Protein AF-A0A388KCJ0-F1 (afdb_monomer_lite)

Structure (mmCIF, N/CA/C/O backbone):
data_AF-A0A388KCJ0-F1
#
_entry.id   AF-A0A388KCJ0-F1
#
loop_
_atom_site.group_PDB
_atom_site.id
_atom_site.type_symbol
_atom_site.label_atom_id
_atom_site.label_alt_id
_atom_site.label_comp_id
_atom_site.label_asym_id
_atom_site.label_entity_id
_atom_site.label_seq_id
_atom_site.pdbx_PDB_ins_code
_atom_site.Cartn_x
_atom_site.Cartn_y
_atom_site.Cartn_z
_atom_site.occupancy
_atom_site.B_iso_or_equiv
_atom_site.auth_seq_id
_atom_site.auth_comp_id
_atom_site.auth_asym_id
_atom_site.auth_atom_id
_atom_site.pdbx_PDB_model_num
ATOM 1 N N . MET A 1 1 ? 47.972 2.131 9.096 1.00 49.03 1 MET A N 1
ATOM 2 C CA . MET A 1 1 ? 49.210 1.651 8.448 1.00 49.03 1 MET A CA 1
ATOM 3 C C . MET A 1 1 ? 48.853 1.040 7.094 1.00 49.03 1 MET A C 1
ATOM 5 O O . MET A 1 1 ? 48.479 -0.125 7.077 1.00 49.03 1 MET A O 1
ATOM 9 N N . PRO A 1 2 ? 48.865 1.792 5.977 1.00 48.00 2 PRO A N 1
ATOM 10 C CA . PRO A 1 2 ? 48.685 1.208 4.652 1.00 48.00 2 PRO A CA 1
ATOM 11 C C . PRO A 1 2 ? 50.048 0.913 4.007 1.00 48.00 2 PRO A C 1
ATOM 13 O O . PRO A 1 2 ? 50.903 1.791 3.904 1.00 48.00 2 PRO A O 1
ATOM 16 N N . ALA A 1 3 ? 50.239 -0.346 3.616 1.00 50.75 3 ALA A N 1
ATOM 17 C CA . ALA A 1 3 ? 51.433 -0.860 2.957 1.00 50.75 3 ALA A CA 1
ATOM 18 C C . ALA A 1 3 ? 51.508 -0.398 1.489 1.00 50.75 3 ALA A C 1
ATOM 20 O O . ALA A 1 3 ? 50.531 -0.491 0.746 1.00 50.75 3 ALA A O 1
ATOM 21 N N . LEU A 1 4 ? 52.683 0.088 1.085 1.00 53.84 4 LEU A N 1
ATOM 22 C CA . LEU A 1 4 ? 53.033 0.433 -0.295 1.00 53.84 4 LEU A CA 1
ATOM 23 C C . LEU A 1 4 ? 53.464 -0.829 -1.068 1.00 53.84 4 LEU A C 1
ATOM 25 O O . LEU A 1 4 ? 54.196 -1.641 -0.499 1.00 53.84 4 LEU A O 1
ATOM 29 N N . PRO A 1 5 ? 53.095 -0.996 -2.353 1.00 64.62 5 PRO A N 1
ATOM 30 C CA . PRO A 1 5 ? 53.652 -2.053 -3.187 1.00 64.62 5 PRO A CA 1
ATOM 31 C C . PRO A 1 5 ? 54.977 -1.629 -3.846 1.00 64.62 5 PRO A C 1
ATOM 33 O O . PRO A 1 5 ? 55.171 -0.477 -4.236 1.00 64.62 5 PRO A O 1
ATOM 36 N N . ALA A 1 6 ? 55.882 -2.603 -3.942 1.00 54.25 6 ALA A N 1
ATOM 37 C CA . ALA A 1 6 ? 57.256 -2.494 -4.423 1.00 54.25 6 ALA A CA 1
ATOM 38 C C . ALA A 1 6 ? 57.371 -2.250 -5.946 1.00 54.25 6 ALA A C 1
ATOM 40 O O . ALA A 1 6 ? 56.515 -2.710 -6.706 1.00 54.25 6 ALA A O 1
ATOM 41 N N . PRO A 1 7 ? 58.449 -1.593 -6.421 1.00 58.81 7 PRO A N 1
ATOM 42 C CA . PRO A 1 7 ? 58.735 -1.464 -7.844 1.00 58.81 7 PRO A CA 1
ATOM 43 C C . PRO A 1 7 ? 59.388 -2.739 -8.397 1.00 58.81 7 PRO A C 1
ATOM 45 O O . PRO A 1 7 ? 60.490 -3.122 -8.003 1.00 58.81 7 PRO A O 1
ATOM 48 N N . SER A 1 8 ? 58.719 -3.378 -9.355 1.00 56.34 8 SER A N 1
ATOM 49 C CA . SER A 1 8 ? 59.278 -4.487 -10.128 1.00 56.34 8 SER A CA 1
ATOM 50 C C . SER A 1 8 ? 60.184 -3.954 -11.235 1.00 56.34 8 SER A C 1
ATOM 52 O O . SER A 1 8 ? 59.721 -3.517 -12.289 1.00 56.34 8 SER A O 1
ATOM 54 N N . SER A 1 9 ? 61.489 -4.026 -10.993 1.00 58.00 9 SER A N 1
ATOM 55 C CA . SER A 1 9 ? 62.528 -3.959 -12.016 1.00 58.00 9 SER A CA 1
ATOM 56 C C . SER A 1 9 ? 62.361 -5.090 -13.029 1.00 58.00 9 SER A C 1
ATOM 58 O O . SER A 1 9 ? 62.358 -6.258 -12.656 1.00 58.00 9 SER A O 1
ATOM 60 N N . THR A 1 10 ? 62.321 -4.764 -14.319 1.00 52.38 10 THR A N 1
ATOM 61 C CA . THR A 1 10 ? 62.810 -5.670 -15.369 1.00 52.38 10 THR A CA 1
ATOM 62 C C . THR A 1 10 ? 63.597 -4.867 -16.395 1.00 52.38 10 THR A C 1
ATOM 64 O O . THR A 1 10 ? 63.077 -4.262 -17.326 1.00 52.38 10 THR A O 1
ATOM 67 N N . SER A 1 11 ? 64.903 -4.857 -16.161 1.00 56.81 11 SER A N 1
ATOM 68 C CA . SER A 1 11 ? 65.947 -4.661 -17.153 1.00 56.81 11 SER A CA 1
ATOM 69 C C . SER A 1 11 ? 65.840 -5.736 -18.231 1.00 56.81 11 SER A C 1
ATOM 71 O O . SER A 1 11 ? 65.889 -6.921 -17.903 1.00 56.81 11 SER A O 1
ATOM 73 N N . ASN A 1 12 ? 65.772 -5.343 -19.502 1.00 46.09 12 ASN A N 1
ATOM 74 C CA . ASN A 1 12 ? 66.174 -6.234 -20.582 1.00 46.09 12 ASN A CA 1
ATOM 75 C C . ASN A 1 12 ? 66.992 -5.459 -21.617 1.00 46.09 12 ASN A C 1
ATOM 77 O O . ASN A 1 12 ? 66.472 -4.800 -22.515 1.00 46.09 12 ASN A O 1
ATOM 81 N N . THR A 1 13 ? 68.304 -5.519 -21.410 1.00 54.28 13 THR A N 1
ATOM 82 C CA . THR A 1 13 ? 69.349 -4.998 -22.284 1.00 54.28 13 THR A CA 1
ATOM 83 C C . THR A 1 13 ? 69.732 -6.119 -23.246 1.00 54.28 13 THR A C 1
ATOM 85 O O . THR A 1 13 ? 70.474 -7.026 -22.879 1.00 54.28 13 THR A O 1
ATOM 88 N N . GLY A 1 14 ? 69.196 -6.086 -24.464 1.0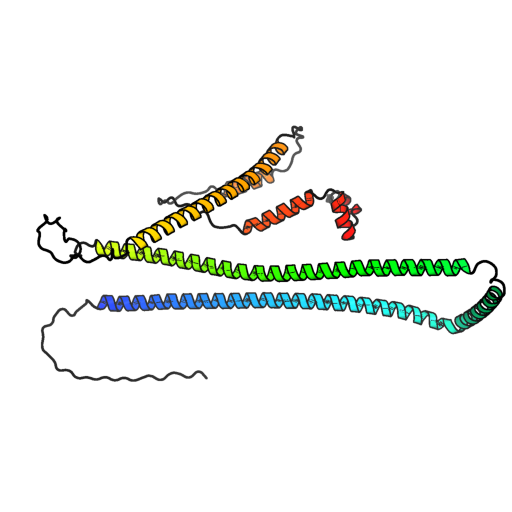0 50.38 14 GLY A N 1
ATOM 89 C CA . GLY A 1 14 ? 69.572 -6.989 -25.551 1.00 50.38 14 GLY A CA 1
ATOM 90 C C . GLY A 1 14 ? 70.229 -6.200 -26.676 1.00 50.38 14 GLY A C 1
ATOM 91 O O . GLY A 1 14 ? 69.551 -5.481 -27.404 1.00 50.38 14 GLY A O 1
ATOM 92 N N . TYR A 1 15 ? 71.550 -6.318 -26.790 1.00 51.31 15 TYR A N 1
ATOM 93 C CA . TYR A 1 15 ? 72.351 -5.765 -27.878 1.00 51.31 15 TYR A CA 1
ATOM 94 C C . TYR A 1 15 ? 72.024 -6.486 -29.195 1.00 51.31 15 TYR A C 1
ATOM 96 O O . TYR A 1 15 ? 72.127 -7.709 -29.267 1.00 51.31 15 TYR A O 1
ATOM 104 N N . ALA A 1 16 ? 71.681 -5.736 -30.246 1.00 45.25 16 ALA A N 1
ATOM 105 C CA . ALA A 1 16 ? 71.623 -6.240 -31.615 1.00 45.25 16 ALA A CA 1
ATOM 106 C C . ALA A 1 16 ? 72.267 -5.242 -32.592 1.00 45.25 16 ALA A C 1
ATOM 108 O O . ALA A 1 16 ? 72.139 -4.026 -32.467 1.00 45.25 16 ALA A O 1
ATOM 109 N N . VAL A 1 17 ? 73.005 -5.830 -33.526 1.00 46.78 17 VAL A N 1
ATOM 110 C CA . VAL A 1 17 ? 74.013 -5.299 -34.451 1.00 46.78 17 VAL A CA 1
ATOM 111 C C . VAL A 1 17 ? 73.448 -4.274 -35.457 1.00 46.78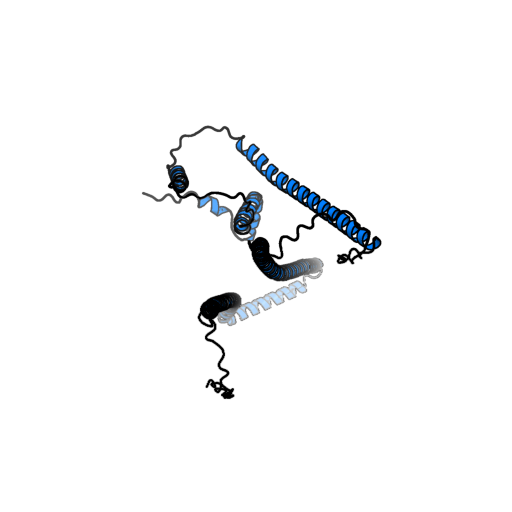 17 VAL A C 1
ATOM 113 O O . VAL A 1 17 ? 72.327 -4.449 -35.938 1.00 46.78 17 VAL A O 1
ATOM 116 N N . PRO A 1 18 ? 74.217 -3.232 -35.841 1.00 50.41 18 PRO A N 1
ATOM 117 C CA . PRO A 1 18 ? 73.775 -2.226 -36.803 1.00 50.41 18 PRO A CA 1
ATOM 118 C C . PRO A 1 18 ? 73.780 -2.790 -38.231 1.00 50.41 18 PRO A C 1
ATOM 120 O O . PRO A 1 18 ? 74.829 -2.971 -38.845 1.00 50.41 18 PRO A O 1
ATOM 123 N N . THR A 1 19 ? 72.591 -3.043 -38.778 1.00 48.41 19 THR A N 1
ATOM 124 C CA . THR A 1 19 ? 72.405 -3.277 -40.217 1.00 48.41 19 THR A CA 1
ATOM 125 C C . THR A 1 19 ? 72.111 -1.942 -40.888 1.00 48.41 19 THR A C 1
ATOM 127 O O . THR A 1 19 ? 71.052 -1.348 -40.688 1.00 48.41 19 THR A O 1
ATOM 130 N N . ALA A 1 20 ? 73.071 -1.466 -41.676 1.00 53.03 20 ALA A N 1
ATOM 131 C CA . ALA A 1 20 ? 72.927 -0.308 -42.542 1.00 53.03 20 ALA A CA 1
ATOM 132 C C . ALA A 1 20 ? 71.903 -0.609 -43.649 1.00 53.03 20 ALA A C 1
ATOM 134 O O . ALA A 1 20 ? 72.215 -1.241 -44.654 1.00 53.03 20 ALA A O 1
ATOM 135 N N . MET A 1 21 ? 70.669 -0.157 -43.450 1.00 46.66 21 MET A N 1
ATOM 136 C CA . MET A 1 21 ? 69.617 -0.110 -44.459 1.00 46.66 21 MET A CA 1
ATOM 137 C C . MET A 1 21 ? 69.001 1.284 -44.382 1.00 46.66 21 MET A C 1
ATOM 139 O O . MET A 1 21 ? 68.456 1.650 -43.348 1.00 46.66 21 MET A O 1
ATOM 143 N N . PHE A 1 22 ? 69.197 2.044 -45.461 1.00 44.66 22 PHE A N 1
ATOM 144 C CA . PHE A 1 22 ? 68.447 3.198 -45.969 1.00 44.66 22 PHE A CA 1
ATOM 145 C C . PHE A 1 22 ? 67.525 3.951 -44.984 1.00 44.66 22 PHE A C 1
ATOM 147 O O . PHE A 1 22 ? 66.660 3.321 -44.377 1.00 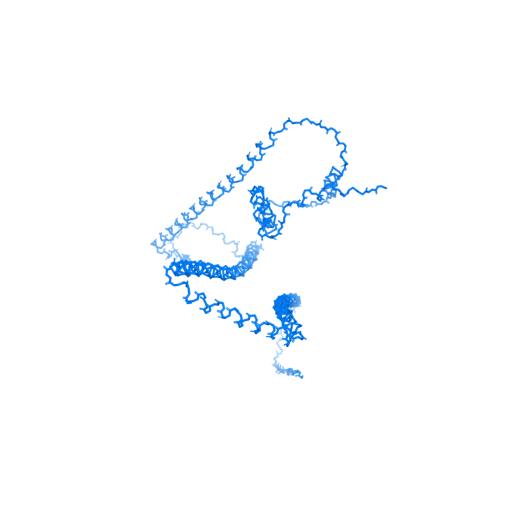44.66 22 PHE A O 1
ATOM 154 N N . PRO A 1 23 ? 67.580 5.301 -44.906 1.00 49.03 23 PRO A N 1
ATOM 155 C CA . PRO A 1 23 ? 66.610 6.112 -44.168 1.00 49.03 23 PRO A CA 1
ATOM 156 C C . PRO A 1 23 ? 65.250 6.067 -44.882 1.00 49.03 23 PRO A C 1
ATOM 158 O O . PRO A 1 23 ? 64.805 7.012 -45.528 1.00 49.03 23 PRO A O 1
ATOM 161 N N . SER A 1 24 ? 64.602 4.909 -44.809 1.00 53.03 24 SER A N 1
ATOM 162 C CA . SER A 1 24 ? 63.211 4.721 -45.151 1.00 53.03 24 SER A CA 1
ATOM 163 C C . SER A 1 24 ? 62.398 5.577 -44.193 1.00 53.03 24 SER A C 1
ATOM 165 O O . SER A 1 24 ? 62.785 5.796 -43.046 1.00 53.03 24 SER A O 1
ATOM 167 N N . SER A 1 25 ? 61.302 6.105 -44.713 1.00 55.88 25 SER A N 1
ATOM 168 C CA . SER A 1 25 ? 60.418 7.131 -44.164 1.00 55.88 25 SER A CA 1
ATOM 169 C C . SER A 1 25 ? 59.722 6.733 -42.841 1.00 55.88 25 SER A C 1
ATOM 171 O O . SER A 1 25 ? 58.500 6.776 -42.705 1.00 55.88 25 SER A O 1
ATOM 173 N N . TYR A 1 26 ? 60.482 6.340 -41.820 1.00 54.97 26 TYR A N 1
ATOM 174 C CA . TYR A 1 26 ? 60.028 6.025 -40.468 1.00 54.97 26 TYR A CA 1
ATOM 175 C C . TYR A 1 26 ? 59.908 7.318 -39.655 1.00 54.97 26 TYR A C 1
ATOM 177 O O . TYR A 1 26 ? 60.653 7.548 -38.711 1.00 54.97 26 TYR A O 1
ATOM 185 N N . GLY A 1 27 ? 59.021 8.225 -40.066 1.00 56.31 27 GLY A N 1
ATOM 186 C CA . GLY A 1 27 ? 58.997 9.570 -39.481 1.00 56.31 27 GLY A CA 1
ATOM 187 C C . GLY A 1 27 ? 57.785 9.910 -38.624 1.00 56.31 27 GLY A C 1
ATOM 188 O O . GLY A 1 27 ? 57.928 10.491 -37.554 1.00 56.31 27 GLY A O 1
ATOM 189 N N . ARG A 1 28 ? 56.564 9.653 -39.110 1.00 55.44 28 ARG A N 1
ATOM 190 C CA . ARG A 1 28 ? 55.370 10.322 -38.543 1.00 55.44 28 ARG A CA 1
ATOM 191 C C . ARG A 1 28 ? 54.091 9.493 -38.487 1.00 55.44 28 ARG A C 1
ATOM 193 O O . ARG A 1 28 ? 53.091 9.981 -37.970 1.00 55.44 28 ARG A O 1
ATOM 200 N N . GLN A 1 29 ? 54.089 8.248 -38.962 1.00 59.69 29 GLN A N 1
ATOM 201 C CA . GLN A 1 29 ? 52.841 7.481 -39.070 1.00 59.69 29 GLN A CA 1
ATOM 202 C C . GLN A 1 29 ? 52.299 6.990 -37.711 1.00 59.69 29 GLN A C 1
ATOM 204 O O . GLN A 1 29 ? 51.099 6.769 -37.574 1.00 59.69 29 GLN A O 1
ATOM 209 N N . ASN A 1 30 ? 53.148 6.932 -36.676 1.00 75.19 30 ASN A N 1
ATOM 210 C CA . ASN A 1 30 ? 52.763 6.497 -35.325 1.00 75.19 30 ASN A CA 1
ATOM 211 C C . ASN A 1 30 ? 52.491 7.647 -34.343 1.00 75.19 30 ASN A C 1
ATOM 213 O O . ASN A 1 30 ? 51.949 7.406 -33.267 1.00 75.19 30 ASN A O 1
ATOM 217 N N . PHE A 1 31 ? 52.820 8.894 -34.703 1.00 83.81 31 PHE A N 1
ATOM 218 C CA . PHE A 1 31 ? 52.604 10.050 -33.824 1.00 83.81 31 PHE A CA 1
ATOM 219 C C . PHE A 1 31 ? 51.115 10.250 -33.517 1.00 83.81 31 PHE A C 1
ATOM 221 O O . PHE A 1 31 ? 50.733 10.406 -32.360 1.00 83.81 31 PHE A O 1
ATOM 228 N N . TRP A 1 32 ? 50.267 10.162 -34.546 1.00 86.88 32 TRP A N 1
ATOM 229 C CA . TRP A 1 32 ? 48.820 10.307 -34.401 1.00 86.88 32 TRP A CA 1
ATOM 230 C C . TRP A 1 32 ? 48.191 9.191 -33.573 1.00 86.88 32 TRP A C 1
ATOM 232 O O . TRP A 1 32 ? 47.387 9.484 -32.697 1.00 86.88 32 TRP A O 1
ATOM 242 N N . ARG A 1 33 ? 48.595 7.928 -33.776 1.00 86.12 33 ARG A N 1
ATOM 243 C CA . ARG A 1 33 ? 48.083 6.811 -32.963 1.00 86.12 33 ARG A CA 1
ATOM 244 C C . ARG A 1 33 ? 48.468 6.947 -31.497 1.00 86.12 33 ARG A C 1
ATOM 246 O O . ARG A 1 33 ? 47.607 6.805 -30.642 1.00 86.12 33 ARG A O 1
ATOM 253 N N . ALA A 1 34 ? 49.729 7.264 -31.208 1.00 87.44 34 ALA A N 1
ATOM 254 C CA . ALA A 1 34 ? 50.188 7.417 -29.831 1.00 87.44 34 ALA A CA 1
ATOM 255 C C . ALA A 1 34 ? 49.497 8.591 -29.115 1.00 87.44 34 ALA A C 1
ATOM 257 O O . ALA A 1 34 ? 49.251 8.522 -27.913 1.00 87.44 34 ALA A O 1
ATOM 258 N N . ASN A 1 35 ? 49.180 9.672 -29.835 1.00 93.12 35 ASN A N 1
ATOM 259 C CA . ASN A 1 35 ? 48.454 10.809 -29.272 1.00 93.12 35 ASN A CA 1
ATOM 260 C C . ASN A 1 35 ? 46.959 10.497 -29.089 1.00 93.12 35 ASN A C 1
ATOM 262 O O . ASN A 1 35 ? 46.400 10.784 -28.035 1.00 93.12 35 ASN A O 1
ATOM 266 N N . GLN A 1 36 ? 46.344 9.805 -30.053 1.00 91.75 36 GLN A N 1
ATOM 267 C CA . GLN A 1 36 ? 44.972 9.312 -29.937 1.00 91.75 36 GLN A CA 1
ATOM 268 C C . GLN A 1 36 ? 44.820 8.370 -28.738 1.00 91.75 36 GLN A C 1
ATOM 270 O O . GLN A 1 36 ? 43.949 8.573 -27.908 1.00 91.75 36 GLN A O 1
ATOM 275 N N . GLU A 1 37 ? 45.737 7.418 -28.560 1.00 93.94 37 GLU A N 1
ATOM 276 C CA . GLU A 1 37 ? 45.720 6.491 -27.423 1.00 93.94 37 GLU A CA 1
ATOM 277 C C . GLU A 1 37 ? 45.908 7.211 -26.074 1.00 93.94 37 GLU A C 1
ATOM 279 O O . GLU A 1 37 ? 45.449 6.743 -25.031 1.00 93.94 37 GLU A O 1
ATOM 284 N N . LYS A 1 38 ? 46.607 8.353 -26.051 1.00 96.06 38 LYS A N 1
ATOM 285 C CA . LYS A 1 38 ? 46.696 9.200 -24.852 1.00 96.06 38 LYS A CA 1
ATOM 286 C C . LYS A 1 38 ? 45.379 9.927 -24.581 1.00 96.06 38 LYS A C 1
ATOM 288 O O . LYS A 1 38 ? 44.955 9.959 -23.429 1.00 96.06 38 LYS A O 1
ATOM 293 N N . LEU A 1 39 ? 44.730 10.467 -25.613 1.00 95.06 39 LEU A N 1
ATOM 294 C CA . LEU A 1 39 ? 43.414 11.102 -25.494 1.00 95.06 39 LEU A CA 1
ATOM 295 C C . LEU A 1 39 ? 42.343 10.103 -25.053 1.00 95.06 39 LEU A C 1
ATOM 297 O O . LEU A 1 39 ? 41.618 10.386 -24.104 1.00 95.06 39 LEU A O 1
ATOM 301 N N . ASP A 1 40 ? 42.310 8.918 -25.661 1.00 94.62 40 ASP A N 1
ATOM 302 C CA . ASP A 1 40 ? 41.373 7.849 -25.312 1.00 94.62 40 ASP A CA 1
ATOM 303 C C . ASP A 1 40 ? 41.576 7.402 -23.857 1.00 94.62 40 ASP A C 1
ATOM 305 O O . ASP A 1 40 ? 40.606 7.214 -23.126 1.00 94.62 40 ASP A O 1
ATOM 309 N N . ARG A 1 41 ? 42.832 7.310 -23.388 1.00 96.00 41 ARG A N 1
ATOM 310 C CA . ARG A 1 41 ? 43.142 7.032 -21.974 1.00 96.00 41 ARG A CA 1
ATOM 311 C C . ARG A 1 41 ? 42.658 8.129 -21.030 1.00 96.00 41 ARG A C 1
ATOM 313 O O . ARG A 1 41 ? 42.116 7.809 -19.974 1.00 96.00 41 ARG A O 1
ATOM 320 N N . CYS A 1 42 ? 42.850 9.399 -21.382 1.00 96.56 42 CYS A N 1
ATOM 321 C CA . CYS A 1 42 ? 42.338 10.512 -20.581 1.00 96.56 42 CYS A CA 1
ATOM 322 C C . CYS A 1 42 ? 40.807 10.498 -20.527 1.00 96.56 42 CYS A C 1
ATOM 324 O O . CYS A 1 42 ? 40.244 10.614 -19.444 1.00 96.56 42 CYS A O 1
ATOM 326 N N . TYR A 1 43 ? 40.144 10.288 -21.666 1.00 91.81 43 TYR A N 1
ATOM 327 C CA . TYR A 1 43 ? 38.687 10.228 -21.742 1.00 91.81 43 TYR A CA 1
ATOM 328 C C . TYR A 1 43 ? 38.121 9.046 -20.948 1.00 91.81 43 TYR A C 1
ATOM 330 O O . TYR A 1 43 ? 37.224 9.228 -20.131 1.00 91.81 43 TYR A O 1
ATOM 338 N N . ALA A 1 44 ? 38.699 7.852 -21.109 1.00 95.06 44 ALA A N 1
ATOM 339 C CA . ALA A 1 44 ? 38.308 6.672 -20.343 1.00 95.06 44 ALA A CA 1
ATOM 340 C C . ALA A 1 44 ? 38.458 6.893 -18.832 1.00 95.06 44 ALA A C 1
ATOM 342 O O . ALA A 1 44 ? 37.609 6.453 -18.061 1.00 95.06 44 ALA A O 1
ATOM 343 N N . LYS A 1 45 ? 39.505 7.611 -18.402 1.00 96.81 45 LYS A N 1
ATOM 344 C CA . LYS A 1 45 ? 39.686 7.972 -16.995 1.00 96.81 45 LYS A CA 1
ATOM 345 C C . LYS A 1 45 ? 38.601 8.936 -16.506 1.00 96.81 45 LYS A C 1
ATOM 347 O O . LYS A 1 45 ? 38.051 8.695 -15.442 1.00 96.81 45 LYS A O 1
ATOM 352 N N . THR A 1 46 ? 38.266 9.977 -17.271 1.00 92.38 46 THR A N 1
ATOM 353 C CA . THR A 1 46 ? 37.188 10.915 -16.910 1.00 92.38 46 THR A CA 1
ATOM 354 C C . THR A 1 46 ? 35.843 10.206 -16.788 1.00 92.38 46 THR A C 1
ATOM 356 O O . THR A 1 46 ? 35.164 10.386 -15.787 1.00 92.38 46 THR A O 1
ATOM 359 N N . VAL A 1 47 ? 35.501 9.337 -17.744 1.00 89.81 47 VAL A N 1
ATOM 360 C CA . VAL A 1 47 ? 34.263 8.542 -17.688 1.00 89.81 47 VAL A CA 1
ATOM 361 C C . VAL A 1 47 ? 34.254 7.620 -16.465 1.00 89.81 47 VAL A C 1
ATOM 363 O O . VAL A 1 47 ? 33.248 7.542 -15.767 1.00 89.81 47 VAL A O 1
ATOM 366 N N . ALA A 1 48 ? 35.376 6.960 -16.162 1.00 94.50 48 ALA A N 1
ATOM 367 C CA . ALA A 1 48 ? 35.484 6.100 -14.985 1.00 94.50 48 ALA A CA 1
ATOM 368 C C . ALA A 1 48 ? 35.386 6.885 -13.662 1.00 94.50 48 ALA A C 1
ATOM 370 O O . ALA A 1 48 ? 34.792 6.397 -12.700 1.00 94.50 48 ALA A O 1
ATOM 371 N N . ASP A 1 49 ? 35.956 8.091 -13.599 1.00 87.69 49 ASP A N 1
ATOM 372 C CA . ASP A 1 49 ? 35.874 8.964 -12.426 1.00 87.69 49 ASP A CA 1
ATOM 373 C C . ASP A 1 49 ? 34.440 9.503 -12.238 1.00 87.69 49 ASP A C 1
ATOM 375 O O . ASP A 1 49 ? 33.928 9.474 -11.117 1.00 87.69 49 ASP A O 1
ATOM 379 N N . GLU A 1 50 ? 33.754 9.893 -13.319 1.00 87.50 50 GLU A N 1
ATOM 380 C CA . GLU A 1 50 ? 32.339 10.302 -13.306 1.00 87.50 50 GLU A CA 1
ATOM 381 C C . GLU A 1 50 ? 31.411 9.156 -12.875 1.00 87.50 50 GLU A C 1
ATOM 383 O O . GLU A 1 50 ? 30.544 9.348 -12.022 1.00 87.50 50 GLU A O 1
ATOM 388 N N . GLU A 1 51 ? 31.615 7.944 -13.400 1.00 89.62 51 GLU A N 1
ATOM 389 C CA . GLU A 1 51 ? 30.844 6.756 -13.016 1.00 89.62 51 GLU A CA 1
ATOM 390 C C . GLU A 1 51 ? 31.064 6.403 -11.537 1.00 89.62 51 GLU A C 1
ATOM 392 O O . GLU A 1 51 ? 30.121 6.092 -10.804 1.00 89.62 51 GLU A O 1
ATOM 397 N N . LYS A 1 52 ? 32.306 6.512 -11.056 1.00 91.44 52 LYS A N 1
ATOM 398 C CA . LYS A 1 52 ? 32.639 6.279 -9.648 1.00 91.44 52 LYS A CA 1
ATOM 399 C C . LYS A 1 52 ? 32.034 7.340 -8.727 1.00 91.44 52 LYS A C 1
ATOM 401 O O . LYS A 1 52 ? 31.613 7.006 -7.619 1.00 91.44 52 LYS A O 1
ATOM 406 N N . GLU A 1 53 ? 31.989 8.600 -9.152 1.00 91.12 53 GLU A N 1
ATOM 407 C CA . GLU A 1 53 ? 31.330 9.672 -8.403 1.00 91.12 53 GLU A CA 1
ATOM 408 C C . GLU A 1 53 ? 29.807 9.483 -8.377 1.00 91.12 53 GLU A C 1
ATOM 410 O O . GLU A 1 53 ? 29.194 9.618 -7.317 1.00 91.12 53 GLU A O 1
ATOM 415 N N . ALA A 1 54 ? 29.202 9.103 -9.505 1.00 86.25 54 ALA A N 1
ATOM 416 C CA . ALA A 1 54 ? 27.779 8.788 -9.587 1.00 86.25 54 ALA A CA 1
ATOM 417 C C . ALA A 1 54 ? 27.410 7.628 -8.653 1.00 86.25 54 ALA A C 1
ATOM 419 O O . ALA A 1 54 ? 26.463 7.741 -7.875 1.00 86.25 54 ALA A O 1
ATOM 420 N N . ARG A 1 55 ? 28.217 6.560 -8.642 1.00 85.94 55 ARG A N 1
ATOM 421 C CA . ARG A 1 55 ? 28.019 5.418 -7.745 1.00 85.94 55 ARG A CA 1
ATOM 422 C C . ARG A 1 55 ? 28.127 5.805 -6.268 1.00 85.94 55 ARG A C 1
ATOM 424 O O . ARG A 1 55 ? 27.319 5.350 -5.466 1.00 85.94 55 ARG A O 1
ATOM 431 N N . ARG A 1 56 ? 29.078 6.672 -5.903 1.00 88.31 56 ARG A N 1
ATOM 432 C CA . ARG A 1 56 ? 29.182 7.192 -4.526 1.00 88.31 56 ARG A CA 1
ATOM 433 C C . ARG A 1 56 ? 27.947 7.992 -4.119 1.00 88.31 56 ARG A C 1
ATOM 435 O O . ARG A 1 56 ? 27.431 7.776 -3.032 1.00 88.31 56 ARG A O 1
ATOM 442 N N . LYS A 1 57 ? 27.440 8.864 -4.997 1.00 88.69 57 LYS A N 1
ATOM 443 C CA . LYS A 1 57 ? 26.212 9.635 -4.729 1.00 88.69 57 LYS A CA 1
ATOM 444 C C . LYS A 1 57 ? 24.989 8.733 -4.565 1.00 88.69 57 LYS A C 1
ATOM 446 O O . LYS A 1 57 ? 24.165 8.990 -3.694 1.00 88.69 57 LYS A O 1
ATOM 451 N N . GLU A 1 58 ? 24.883 7.675 -5.366 1.00 84.50 58 GLU A N 1
ATOM 452 C CA . GLU A 1 58 ? 23.800 6.695 -5.247 1.00 84.50 58 GLU A CA 1
ATOM 453 C C . GLU A 1 58 ? 23.883 5.907 -3.926 1.00 84.50 58 GLU A C 1
ATOM 455 O O . GLU A 1 58 ? 22.867 5.705 -3.260 1.00 84.50 58 GLU A O 1
ATOM 460 N N . GLU A 1 59 ? 25.084 5.484 -3.521 1.00 85.62 59 GLU A N 1
ATOM 461 C CA . GLU A 1 59 ? 25.319 4.802 -2.241 1.00 85.62 59 GLU A CA 1
ATOM 462 C C . GLU A 1 59 ? 24.992 5.719 -1.043 1.00 85.62 59 GLU A C 1
ATOM 464 O O . GLU A 1 59 ? 24.295 5.287 -0.122 1.00 85.62 59 GLU A O 1
ATOM 469 N N . ASP A 1 60 ? 25.389 6.995 -1.092 1.00 85.31 60 ASP A N 1
ATOM 470 C CA . ASP A 1 60 ? 25.069 7.994 -0.063 1.00 85.31 60 ASP A CA 1
ATOM 471 C C . ASP A 1 60 ? 23.560 8.291 0.014 1.00 85.31 60 ASP A C 1
ATOM 473 O O . ASP A 1 60 ? 22.996 8.411 1.105 1.00 85.31 60 ASP A O 1
ATOM 477 N N . GLU A 1 61 ? 22.864 8.372 -1.126 1.00 87.06 61 GLU A N 1
ATOM 478 C CA . GLU A 1 61 ? 21.412 8.574 -1.145 1.00 87.06 61 GLU A CA 1
ATOM 479 C C . GLU A 1 61 ? 20.664 7.357 -0.581 1.00 87.06 61 GLU A C 1
ATOM 481 O O . GLU A 1 61 ? 19.720 7.522 0.197 1.00 87.06 61 GLU A O 1
ATOM 486 N N . LYS A 1 62 ? 21.100 6.134 -0.911 1.00 83.69 62 LYS A N 1
ATOM 487 C CA . LYS A 1 62 ? 20.546 4.901 -0.329 1.00 83.69 62 LYS A CA 1
ATOM 488 C C . LYS A 1 62 ? 20.768 4.849 1.180 1.00 83.69 62 LYS A C 1
ATOM 490 O O . LYS A 1 62 ? 19.834 4.526 1.912 1.00 83.69 62 LYS A O 1
ATOM 495 N N . ALA A 1 63 ? 21.961 5.216 1.649 1.00 88.19 63 ALA A N 1
ATOM 496 C CA . ALA A 1 63 ? 22.261 5.294 3.075 1.00 88.19 63 ALA A CA 1
ATOM 497 C C . ALA A 1 63 ? 21.374 6.330 3.786 1.00 88.19 63 ALA A C 1
ATOM 499 O O . ALA A 1 63 ? 20.839 6.051 4.860 1.00 88.19 63 ALA A O 1
ATOM 500 N N . ARG A 1 64 ? 21.147 7.495 3.164 1.00 91.25 64 ARG A N 1
ATOM 501 C CA . ARG A 1 64 ? 20.240 8.521 3.695 1.00 91.25 64 ARG A CA 1
ATOM 502 C C . ARG A 1 64 ? 18.797 8.017 3.789 1.00 91.25 64 ARG A C 1
ATOM 504 O O . ARG A 1 64 ? 18.180 8.178 4.836 1.00 91.25 64 ARG A O 1
ATOM 511 N N . ARG A 1 65 ? 18.279 7.364 2.742 1.00 78.81 65 ARG A N 1
ATOM 512 C CA . ARG A 1 65 ? 16.914 6.801 2.744 1.00 78.81 65 ARG A CA 1
ATOM 513 C C . ARG A 1 65 ? 16.730 5.725 3.814 1.00 78.81 65 ARG A C 1
ATOM 515 O O . ARG A 1 65 ? 15.699 5.703 4.478 1.00 78.81 65 ARG A O 1
ATOM 522 N N . LEU A 1 66 ? 17.724 4.855 4.004 1.00 82.81 66 LEU A N 1
ATOM 523 C CA . LEU A 1 66 ? 17.675 3.812 5.032 1.00 82.81 66 LEU A CA 1
ATOM 524 C C . LEU A 1 66 ? 17.649 4.416 6.443 1.00 82.81 66 LEU A C 1
ATOM 526 O O . LEU A 1 66 ? 16.869 3.973 7.282 1.00 82.81 66 LEU A O 1
ATOM 530 N N . LYS A 1 67 ? 18.439 5.471 6.671 1.00 93.88 67 LYS A N 1
ATOM 531 C CA . LYS A 1 67 ? 18.449 6.209 7.937 1.00 93.88 67 LYS A CA 1
ATOM 532 C C . LYS A 1 67 ? 17.110 6.902 8.218 1.00 93.88 67 LYS A C 1
ATOM 534 O O . LYS A 1 67 ? 16.594 6.785 9.323 1.00 93.88 67 LYS A O 1
ATOM 539 N N . GLU A 1 68 ? 16.520 7.567 7.225 1.00 86.19 68 GLU A N 1
ATOM 540 C CA . GLU A 1 68 ? 15.189 8.186 7.353 1.00 86.19 68 GLU A CA 1
ATOM 541 C C . GLU A 1 68 ? 14.095 7.139 7.653 1.00 86.19 68 GLU A C 1
ATOM 543 O O . GLU A 1 68 ? 13.180 7.385 8.441 1.00 86.19 68 GLU A O 1
ATOM 548 N N . GLU A 1 69 ? 14.183 5.939 7.064 1.00 83.81 69 GLU A N 1
ATOM 549 C CA . GLU A 1 69 ? 13.237 4.856 7.353 1.00 83.81 69 GLU A CA 1
ATOM 550 C C . GLU A 1 69 ? 13.407 4.285 8.772 1.00 83.81 69 GLU A C 1
ATOM 552 O O . GLU A 1 69 ? 12.412 3.937 9.416 1.00 83.81 69 GLU A O 1
ATOM 557 N N . GLU A 1 70 ? 14.645 4.186 9.263 1.00 86.50 70 GLU A N 1
ATOM 558 C CA . GLU A 1 70 ? 14.961 3.762 10.630 1.00 86.50 70 GLU A CA 1
ATOM 559 C C . GLU A 1 70 ? 14.474 4.788 11.664 1.00 86.50 70 GLU A C 1
ATOM 561 O O . GLU A 1 70 ? 13.769 4.408 12.599 1.00 86.50 70 GLU A O 1
ATOM 566 N N . GLU A 1 71 ? 14.713 6.085 11.440 1.00 91.06 71 GLU A N 1
ATOM 567 C CA . GLU A 1 71 ? 14.195 7.168 12.289 1.00 91.06 71 GLU A CA 1
ATOM 568 C C . GLU A 1 71 ? 12.659 7.135 12.359 1.00 91.06 71 GLU A C 1
ATOM 570 O O . GLU A 1 71 ? 12.084 7.157 13.449 1.00 91.06 71 GLU A O 1
ATOM 575 N N . ARG A 1 72 ? 11.971 6.939 11.225 1.00 87.56 72 ARG A N 1
ATOM 576 C CA . ARG A 1 72 ? 10.504 6.793 11.198 1.00 87.56 72 ARG A CA 1
ATOM 577 C C . ARG A 1 72 ? 10.018 5.569 11.988 1.00 87.56 72 ARG A C 1
ATOM 579 O O . ARG A 1 72 ? 8.956 5.610 12.614 1.00 87.56 72 ARG A O 1
ATOM 586 N N . LYS A 1 73 ? 10.763 4.457 11.955 1.00 88.00 73 LYS A N 1
ATOM 587 C CA . LYS A 1 73 ? 10.449 3.257 12.754 1.00 88.00 73 LYS A CA 1
ATOM 588 C C . LYS A 1 73 ? 10.647 3.519 14.246 1.00 88.00 73 LYS A C 1
ATOM 590 O O . LYS A 1 73 ? 9.816 3.079 15.043 1.00 88.00 73 LYS A O 1
ATOM 595 N N . GLU A 1 74 ? 11.700 4.237 14.626 1.00 92.06 74 GLU A N 1
ATOM 596 C CA . GLU A 1 74 ? 11.941 4.623 16.017 1.00 92.06 74 GLU A CA 1
ATOM 597 C C . GLU A 1 74 ? 10.884 5.590 16.551 1.00 92.06 74 GLU A C 1
ATOM 599 O O . GLU A 1 74 ? 10.400 5.398 17.665 1.00 92.06 74 GLU A O 1
ATOM 604 N N . GLU A 1 75 ? 10.486 6.593 15.769 1.00 90.94 75 GLU A N 1
ATOM 605 C CA . GLU A 1 75 ? 9.406 7.517 16.131 1.00 90.94 75 GLU A CA 1
ATOM 606 C C . GLU A 1 75 ? 8.095 6.770 16.366 1.00 90.94 75 GLU A C 1
ATOM 608 O O . GLU A 1 75 ? 7.440 6.965 17.389 1.00 90.94 75 GLU A O 1
ATOM 613 N N . TRP A 1 76 ? 7.749 5.841 15.473 1.00 88.94 76 TRP A N 1
ATOM 614 C CA . TRP A 1 76 ? 6.557 5.014 15.635 1.00 88.94 76 TRP A CA 1
ATOM 615 C C . TRP A 1 76 ? 6.619 4.138 16.893 1.00 88.94 76 TRP A C 1
ATOM 617 O O . TRP A 1 76 ? 5.623 3.972 17.600 1.00 88.94 76 TRP A O 1
ATOM 627 N N . LYS A 1 77 ? 7.799 3.584 17.199 1.00 93.56 77 LYS A N 1
ATOM 628 C CA . LYS A 1 77 ? 8.025 2.802 18.419 1.00 93.56 77 LYS A CA 1
ATOM 629 C C . LYS A 1 77 ? 7.869 3.667 19.674 1.00 93.56 77 LYS A C 1
ATOM 631 O O . LYS A 1 77 ? 7.190 3.237 20.603 1.00 93.56 77 LYS A O 1
ATOM 636 N N . LYS A 1 78 ? 8.436 4.878 19.679 1.00 96.75 78 LYS A N 1
ATOM 637 C CA . LYS A 1 78 ? 8.309 5.848 20.779 1.00 96.75 78 LYS A CA 1
ATOM 638 C C . LYS A 1 78 ? 6.862 6.284 20.992 1.00 96.75 78 LYS A C 1
ATOM 640 O O . LYS A 1 78 ? 6.417 6.346 22.132 1.00 96.75 78 LYS A O 1
ATOM 645 N N . GLU A 1 79 ? 6.112 6.544 19.923 1.00 91.94 79 GLU A N 1
ATOM 646 C CA . GLU A 1 79 ? 4.703 6.941 20.027 1.00 91.94 79 GLU A CA 1
ATOM 647 C C . GLU A 1 79 ? 3.838 5.811 20.596 1.00 91.94 79 GLU A C 1
ATOM 649 O O . GLU A 1 79 ? 2.992 6.033 21.462 1.00 91.94 79 GLU A O 1
ATOM 654 N N . ARG A 1 80 ? 4.102 4.567 20.178 1.00 91.94 80 ARG A N 1
ATOM 655 C CA . ARG A 1 80 ? 3.446 3.390 20.753 1.00 91.94 80 ARG A CA 1
ATOM 656 C C . ARG A 1 80 ? 3.750 3.235 22.243 1.00 91.94 80 ARG A C 1
ATOM 658 O O . ARG A 1 80 ? 2.825 3.044 23.027 1.00 91.94 80 ARG A O 1
ATOM 665 N N . GLU A 1 81 ? 5.019 3.331 22.629 1.00 94.75 81 GLU A N 1
ATOM 666 C CA . GLU A 1 81 ? 5.445 3.246 24.031 1.00 94.75 81 GLU A CA 1
ATOM 667 C C . GLU A 1 81 ? 4.824 4.368 24.875 1.00 94.75 81 GLU A C 1
ATOM 669 O O . GLU A 1 81 ? 4.330 4.122 25.974 1.00 94.75 81 GLU A O 1
ATOM 674 N N . ARG A 1 82 ? 4.753 5.590 24.333 1.00 96.44 82 ARG A N 1
ATOM 675 C CA . ARG A 1 82 ? 4.086 6.728 24.973 1.00 96.44 82 ARG A CA 1
ATOM 676 C C . ARG A 1 82 ? 2.603 6.455 25.218 1.00 96.44 82 ARG A C 1
ATOM 678 O O . ARG A 1 82 ? 2.113 6.733 26.311 1.00 96.44 82 ARG A O 1
ATOM 685 N N . LEU A 1 83 ? 1.896 5.906 24.232 1.00 93.94 83 LEU A N 1
ATOM 686 C CA . LEU A 1 83 ? 0.474 5.582 24.353 1.00 93.94 83 LEU A CA 1
ATOM 687 C C . LEU A 1 83 ? 0.238 4.457 25.376 1.00 93.94 83 LEU A C 1
ATOM 689 O O . LEU A 1 83 ? -0.692 4.532 26.181 1.00 93.94 83 LEU A O 1
ATOM 693 N N . GLU A 1 84 ? 1.102 3.440 25.396 1.00 94.12 84 GLU A N 1
ATOM 694 C CA . GLU A 1 84 ? 1.074 2.364 26.396 1.00 94.12 84 GLU A CA 1
ATOM 695 C C . GLU A 1 84 ? 1.340 2.902 27.820 1.00 94.12 84 GLU A C 1
ATOM 697 O O . GLU A 1 84 ? 0.608 2.563 28.760 1.00 94.12 84 GLU A O 1
ATOM 702 N N . ALA A 1 85 ? 2.310 3.807 27.982 1.00 96.62 85 ALA A N 1
ATOM 703 C CA . ALA A 1 85 ? 2.594 4.478 29.251 1.00 96.62 85 ALA A CA 1
ATOM 704 C C . ALA A 1 85 ? 1.425 5.367 29.714 1.00 96.62 85 ALA A C 1
ATOM 706 O O . ALA A 1 85 ? 1.046 5.331 30.885 1.00 96.62 85 ALA A O 1
ATOM 707 N N . GLU A 1 86 ? 0.800 6.119 28.803 1.00 97.81 86 GLU A N 1
ATOM 708 C CA . GLU A 1 86 ? -0.363 6.960 29.107 1.00 97.81 86 GLU A CA 1
ATOM 709 C C . GLU A 1 86 ? -1.565 6.126 29.572 1.00 97.81 86 GLU A C 1
ATOM 711 O O . GLU A 1 86 ? -2.217 6.459 30.567 1.00 97.81 86 GLU A O 1
ATOM 716 N N . MET A 1 87 ? -1.853 5.011 28.892 1.00 95.94 87 MET A N 1
ATOM 717 C CA . MET A 1 87 ? -2.925 4.102 29.305 1.00 95.94 87 MET A CA 1
ATOM 718 C C . MET A 1 87 ? -2.669 3.502 30.690 1.00 95.94 87 MET A C 1
ATOM 720 O O . MET A 1 87 ? -3.604 3.420 31.493 1.00 95.94 87 MET A O 1
ATOM 724 N N . THR A 1 88 ? -1.421 3.123 30.975 1.00 95.81 88 THR A N 1
ATOM 725 C CA . THR A 1 88 ? -1.006 2.585 32.279 1.00 95.81 88 THR A CA 1
ATOM 726 C C . THR A 1 88 ? -1.183 3.635 33.375 1.00 95.81 88 THR A C 1
ATOM 728 O O . THR A 1 88 ? -1.922 3.399 34.328 1.00 95.81 88 THR A O 1
ATOM 731 N N . ALA A 1 89 ? -0.672 4.853 33.175 1.00 97.38 89 ALA A N 1
ATOM 732 C CA . ALA A 1 89 ? -0.849 5.960 34.116 1.00 97.38 89 ALA A CA 1
ATOM 733 C C . ALA A 1 89 ? -2.334 6.296 34.363 1.00 97.38 89 ALA A C 1
ATOM 735 O O . ALA A 1 89 ? -2.748 6.596 35.485 1.00 97.38 89 ALA A O 1
ATOM 736 N N . ARG A 1 90 ? -3.182 6.208 33.329 1.00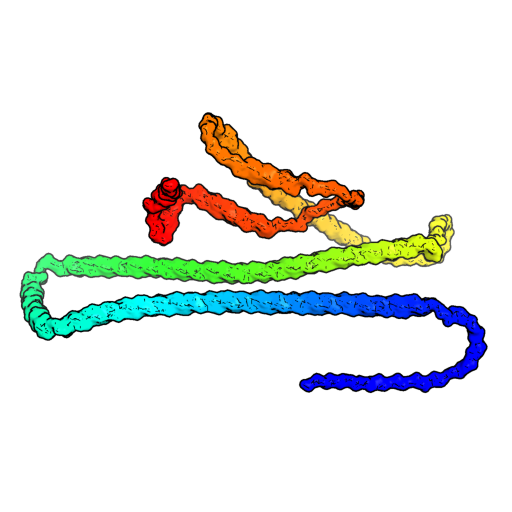 97.88 90 ARG A N 1
ATOM 737 C CA . ARG A 1 90 ? -4.635 6.405 33.458 1.00 97.88 90 ARG A CA 1
ATOM 738 C C . ARG A 1 90 ? -5.321 5.280 34.238 1.00 97.88 90 ARG A C 1
ATOM 740 O O . ARG A 1 90 ? -6.374 5.508 34.843 1.00 97.88 90 ARG A O 1
ATOM 747 N N . LEU A 1 91 ? -4.808 4.054 34.182 1.00 96.31 91 LEU A N 1
ATOM 748 C CA . LEU A 1 91 ? -5.295 2.943 35.001 1.00 96.31 91 LEU A CA 1
ATOM 749 C C . LEU A 1 91 ? -4.866 3.117 36.458 1.00 96.31 91 LEU A C 1
ATOM 751 O O . LEU A 1 91 ? -5.735 3.060 37.328 1.00 96.31 91 LEU A O 1
ATOM 755 N N . ASP A 1 92 ? -3.596 3.429 36.701 1.00 95.62 92 ASP A N 1
ATOM 756 C CA . ASP A 1 92 ? -3.051 3.643 38.046 1.00 95.62 92 ASP A CA 1
ATOM 757 C C . ASP A 1 92 ? -3.770 4.784 38.763 1.00 95.62 92 ASP A C 1
ATOM 759 O O . ASP A 1 92 ? -4.278 4.597 39.868 1.00 95.62 92 ASP A O 1
ATOM 763 N N . LYS A 1 93 ? -3.978 5.916 38.080 1.00 97.62 93 LYS A N 1
ATOM 764 C CA . LYS A 1 93 ? -4.752 7.039 38.623 1.00 97.62 93 LYS A CA 1
ATOM 765 C C . LYS A 1 93 ? -6.172 6.634 39.037 1.00 97.62 93 LYS A C 1
ATOM 767 O O . LYS A 1 93 ? -6.639 6.997 40.111 1.00 97.62 93 LYS A O 1
ATOM 772 N N . ARG A 1 94 ? -6.866 5.830 38.218 1.00 96.81 94 ARG A N 1
ATOM 773 C CA . ARG A 1 94 ? -8.212 5.326 38.557 1.00 96.81 94 ARG A CA 1
ATOM 774 C C . ARG A 1 94 ? -8.198 4.380 39.759 1.00 96.81 94 ARG A C 1
ATOM 776 O O . ARG A 1 94 ? -9.205 4.293 40.462 1.00 96.81 94 ARG A O 1
ATOM 783 N N . MET A 1 95 ? -7.111 3.641 39.969 1.00 92.19 95 MET A N 1
ATOM 784 C CA . MET A 1 95 ? -6.947 2.757 41.123 1.00 92.19 95 MET A CA 1
ATOM 785 C C . MET A 1 95 ? -6.629 3.549 42.394 1.00 92.19 95 MET A C 1
ATOM 787 O O . MET A 1 95 ? -7.221 3.270 43.435 1.00 92.19 95 MET A O 1
ATOM 791 N N . GLU A 1 96 ? -5.783 4.576 42.306 1.00 93.19 96 GLU A N 1
ATOM 792 C CA . GLU A 1 96 ? -5.518 5.511 43.406 1.00 93.19 96 GLU A CA 1
ATOM 793 C C . GLU A 1 96 ? -6.784 6.257 43.834 1.00 93.19 96 GLU A C 1
ATOM 795 O O . GLU A 1 96 ? -7.102 6.275 45.022 1.00 93.19 96 GLU A O 1
ATOM 800 N N . ASP A 1 97 ? -7.569 6.783 42.888 1.00 91.69 97 ASP A N 1
ATOM 801 C CA . ASP A 1 97 ? -8.834 7.470 43.184 1.00 91.69 97 ASP A CA 1
ATOM 802 C C . ASP A 1 97 ? -9.816 6.549 43.935 1.00 91.69 97 ASP A C 1
ATOM 804 O O . ASP A 1 97 ? -10.435 6.949 44.925 1.00 91.69 97 ASP A O 1
ATOM 808 N N . LYS A 1 98 ? -9.919 5.278 43.518 1.00 90.31 98 LYS A N 1
ATOM 809 C CA . LYS A 1 98 ? -10.751 4.267 44.197 1.00 90.31 98 LYS A CA 1
ATOM 810 C C . LYS A 1 98 ? -10.226 3.897 45.586 1.00 90.31 98 LYS A C 1
ATOM 812 O O . LYS A 1 98 ? -11.026 3.692 46.500 1.00 90.31 98 LYS A O 1
ATOM 817 N N . ASN A 1 99 ? -8.909 3.803 45.758 1.00 86.44 99 ASN A N 1
ATOM 818 C CA . ASN A 1 99 ? -8.299 3.482 47.048 1.00 86.44 99 ASN A CA 1
ATOM 819 C C . ASN A 1 99 ? -8.423 4.649 48.039 1.00 86.44 99 ASN A C 1
ATOM 821 O O . ASN A 1 99 ? -8.746 4.426 49.204 1.00 86.44 99 ASN A O 1
ATOM 825 N N . ASN A 1 100 ? -8.256 5.889 47.577 1.00 80.50 100 ASN A N 1
ATOM 826 C CA . ASN A 1 100 ? -8.377 7.089 48.404 1.00 80.50 100 ASN A CA 1
ATOM 827 C C . ASN A 1 100 ? -9.804 7.298 48.933 1.00 80.50 100 ASN A C 1
ATOM 829 O O . ASN A 1 100 ? -9.970 7.715 50.081 1.00 80.50 100 ASN A O 1
ATOM 833 N N . LEU A 1 101 ? -10.830 6.955 48.143 1.00 76.69 101 LEU A N 1
ATOM 834 C CA . LEU A 1 101 ? -12.225 6.940 48.602 1.00 76.69 101 LEU A CA 1
ATOM 835 C C . LEU A 1 101 ? -12.425 5.947 49.758 1.00 76.69 101 LEU A C 1
ATOM 837 O O . LEU A 1 101 ? -12.963 6.315 50.798 1.00 76.69 101 LEU A O 1
ATOM 841 N N . ARG A 1 102 ? -11.894 4.724 49.628 1.00 71.44 102 ARG A N 1
ATOM 842 C CA . ARG A 1 102 ? -11.987 3.688 50.672 1.00 71.44 102 ARG A CA 1
ATOM 843 C C . ARG A 1 102 ? -11.237 4.021 51.962 1.00 71.44 102 ARG A C 1
ATOM 845 O O . ARG A 1 102 ? -11.615 3.529 53.020 1.00 71.44 102 ARG A O 1
ATOM 852 N N . ILE A 1 103 ? -10.149 4.786 51.891 1.00 65.06 103 ILE A N 1
ATOM 853 C CA . ILE A 1 103 ? -9.338 5.120 53.074 1.00 65.06 103 ILE A CA 1
ATOM 854 C C . ILE A 1 103 ? -9.939 6.309 53.841 1.00 65.06 103 ILE A C 1
ATOM 856 O O . ILE A 1 103 ? -9.878 6.317 55.068 1.00 65.06 103 ILE A O 1
ATOM 860 N N . LYS A 1 104 ? -10.573 7.275 53.158 1.00 60.75 104 LYS A N 1
ATOM 861 C CA . LYS A 1 104 ? -11.246 8.407 53.825 1.00 60.75 104 LYS A CA 1
ATOM 862 C C . LYS A 1 104 ? -12.521 8.018 54.576 1.00 60.75 104 LYS A C 1
ATOM 864 O O . LYS A 1 104 ? -12.841 8.672 55.561 1.00 60.75 104 LYS A O 1
ATOM 869 N N . GLU A 1 105 ? -13.218 6.962 54.165 1.00 58.00 105 GLU A N 1
ATOM 870 C CA . GLU A 1 105 ? -14.374 6.447 54.919 1.00 58.00 105 GLU A CA 1
ATOM 871 C C . GLU A 1 105 ? -13.944 5.747 56.222 1.00 58.00 105 GLU A C 1
ATOM 873 O O . GLU A 1 105 ? -14.604 5.883 57.250 1.00 58.00 105 GLU A O 1
ATOM 878 N N . LYS A 1 106 ? -12.749 5.142 56.245 1.00 54.62 106 LYS A N 1
ATOM 879 C CA . LYS A 1 106 ? -12.255 4.376 57.399 1.00 54.62 106 LYS A CA 1
ATOM 880 C C . LYS A 1 106 ? -11.841 5.185 58.630 1.00 54.62 106 LYS A C 1
ATOM 882 O O . LYS A 1 106 ? -11.620 4.585 59.678 1.00 54.62 106 LYS A O 1
ATOM 887 N N . SER A 1 107 ? -11.746 6.517 58.567 1.00 49.56 107 SER A N 1
ATOM 888 C CA . SER A 1 107 ? -11.429 7.330 59.759 1.00 49.56 107 SER A CA 1
ATOM 889 C C . SER A 1 107 ? -12.661 7.784 60.552 1.00 49.56 107 SER A C 1
ATOM 891 O O . SER A 1 107 ? -12.500 8.446 61.573 1.00 49.56 107 SER A O 1
ATOM 893 N N . ASN A 1 108 ? -13.874 7.440 60.105 1.00 51.19 108 ASN A N 1
ATOM 894 C CA . ASN A 1 108 ? -15.126 7.650 60.847 1.00 51.19 108 ASN A CA 1
ATOM 895 C C . ASN A 1 108 ? -15.784 6.310 61.258 1.00 51.19 108 ASN A C 1
ATOM 897 O O . ASN A 1 108 ? -16.887 6.278 61.807 1.00 51.19 108 ASN A O 1
ATOM 901 N N . ASP A 1 109 ? -15.092 5.198 60.984 1.00 53.12 109 ASP A N 1
ATOM 902 C CA . ASP A 1 109 ? -15.679 3.862 60.930 1.00 53.12 109 ASP A CA 1
ATOM 903 C C . ASP A 1 109 ? -15.811 3.172 62.281 1.00 53.12 109 ASP A C 1
ATOM 905 O O . ASP A 1 109 ? -16.559 2.221 62.370 1.00 53.12 109 ASP A O 1
ATOM 909 N N . GLU A 1 110 ? -15.174 3.595 63.371 1.00 56.25 110 GLU A N 1
ATOM 910 C CA . GLU A 1 110 ? -15.324 2.832 64.625 1.00 56.25 110 GLU A CA 1
ATOM 911 C C . GLU A 1 110 ? -16.697 3.058 65.297 1.00 56.25 110 GLU A C 1
ATOM 913 O O . GLU A 1 110 ? -17.271 2.145 65.897 1.00 56.25 110 GLU A O 1
ATOM 918 N N . SER A 1 111 ? -17.273 4.256 65.127 1.00 59.25 111 SER A N 1
ATOM 919 C CA . SER A 1 111 ? -18.659 4.560 65.515 1.00 59.25 111 SER A CA 1
ATOM 920 C C . SER A 1 111 ? -19.653 4.053 64.470 1.00 59.25 111 SER A C 1
ATOM 922 O O . SER A 1 111 ? -20.678 3.479 64.835 1.00 59.25 111 SER A O 1
ATOM 924 N N . ALA A 1 112 ? -19.336 4.210 63.179 1.00 61.69 112 ALA A N 1
ATOM 925 C CA . ALA A 1 112 ? -20.195 3.730 62.103 1.00 61.69 112 ALA A CA 1
ATOM 926 C C . ALA A 1 112 ? -20.255 2.196 62.058 1.00 61.69 112 ALA A C 1
ATOM 928 O O . ALA A 1 112 ? -21.343 1.669 61.916 1.00 61.69 112 ALA A O 1
ATOM 929 N N . LEU A 1 113 ? -19.156 1.470 62.303 1.00 61.84 113 LEU A N 1
ATOM 930 C CA . LEU A 1 113 ? -19.119 0.004 62.413 1.00 61.84 113 LEU A CA 1
ATOM 931 C C . LEU A 1 113 ? -19.924 -0.503 63.603 1.00 61.84 113 LEU A C 1
ATOM 933 O O . LEU A 1 113 ? -20.470 -1.597 63.523 1.00 61.84 113 LEU A O 1
ATOM 937 N N . LYS A 1 114 ? -20.009 0.251 64.709 1.00 67.56 114 LYS A N 1
ATOM 938 C CA . LYS A 1 114 ? -20.882 -0.099 65.840 1.00 67.56 114 LYS A CA 1
ATOM 939 C C . LYS A 1 114 ? -22.350 0.072 65.478 1.00 67.56 114 LYS A C 1
ATOM 941 O O . LYS A 1 114 ? -23.121 -0.860 65.692 1.00 67.56 114 LYS A O 1
ATOM 946 N N . ASP A 1 115 ? -22.718 1.203 64.883 1.00 73.19 115 ASP A N 1
ATOM 947 C CA . ASP A 1 115 ? -24.083 1.436 64.404 1.00 73.19 115 ASP A CA 1
ATOM 948 C C . ASP A 1 115 ? -24.457 0.465 63.280 1.00 73.19 115 ASP A C 1
ATOM 950 O O . ASP A 1 115 ? -25.580 -0.027 63.227 1.00 73.19 115 ASP A O 1
ATOM 954 N N . GLU A 1 116 ? -23.510 0.125 62.414 1.00 73.31 116 GLU A N 1
ATOM 955 C CA . GLU A 1 116 ? -23.664 -0.824 61.321 1.00 73.31 116 GLU A CA 1
ATOM 956 C C . GLU A 1 116 ? -23.716 -2.262 61.843 1.00 73.31 116 GLU A C 1
ATOM 958 O O . GLU A 1 116 ? -24.554 -3.021 61.380 1.00 73.31 116 GLU A O 1
ATOM 963 N N . LEU A 1 117 ? -22.960 -2.636 62.883 1.00 73.19 117 LEU A N 1
ATOM 964 C CA . LEU A 1 117 ? -23.119 -3.913 63.594 1.00 73.19 117 LEU A CA 1
ATOM 965 C C . LEU A 1 117 ? -24.473 -4.014 64.300 1.00 73.19 117 LEU A C 1
ATOM 967 O O . LEU A 1 117 ? -25.093 -5.076 64.272 1.00 73.19 117 LEU A O 1
ATOM 971 N N . GLU A 1 118 ? -24.951 -2.937 64.924 1.00 80.62 118 GLU A N 1
ATOM 972 C CA . GLU A 1 118 ? -26.272 -2.868 65.560 1.00 80.62 118 GLU A CA 1
ATOM 973 C C . GLU A 1 118 ? -27.386 -2.977 64.505 1.00 80.62 118 GLU A C 1
ATOM 975 O O . GLU A 1 118 ? -28.382 -3.683 64.689 1.00 80.62 118 GLU A O 1
ATOM 980 N N . LYS A 1 119 ? -27.194 -2.321 63.357 1.00 85.00 119 LYS A N 1
ATOM 981 C CA . LYS A 1 119 ? -28.095 -2.357 62.204 1.00 85.00 119 LYS A CA 1
ATOM 982 C C . LYS A 1 119 ? -28.082 -3.729 61.536 1.00 85.00 119 LYS A C 1
ATOM 984 O O . LYS A 1 119 ? -29.158 -4.260 61.303 1.00 85.00 119 LYS A O 1
ATOM 989 N N . ILE A 1 120 ? -26.918 -4.355 61.361 1.00 81.44 120 ILE A N 1
ATOM 990 C CA . ILE A 1 120 ? -26.740 -5.730 60.869 1.00 81.44 120 ILE A CA 1
ATOM 991 C C . ILE A 1 120 ? -27.295 -6.742 61.872 1.00 81.44 120 ILE A C 1
ATOM 993 O O . ILE A 1 120 ? -27.836 -7.757 61.448 1.00 81.44 120 ILE A O 1
ATOM 997 N N . ARG A 1 121 ? -27.221 -6.509 63.190 1.00 82.81 121 ARG A N 1
ATOM 998 C CA . ARG A 1 121 ? -27.892 -7.356 64.194 1.00 82.81 121 ARG A CA 1
ATOM 999 C C . ARG A 1 121 ? -29.404 -7.249 64.080 1.00 82.81 121 ARG A C 1
ATOM 1001 O O . ARG A 1 121 ? -30.060 -8.280 63.978 1.00 82.81 121 ARG A O 1
ATOM 1008 N N . LYS A 1 122 ? -29.954 -6.032 64.038 1.00 85.12 122 LYS A N 1
ATOM 1009 C CA . LYS A 1 122 ? -31.397 -5.802 63.847 1.00 85.12 122 LYS A CA 1
ATOM 1010 C C . LYS A 1 122 ? -31.884 -6.350 62.511 1.00 85.12 122 LYS A C 1
ATOM 1012 O O . LYS A 1 122 ? -32.968 -6.922 62.442 1.00 85.12 122 LYS A O 1
ATOM 1017 N N . GLU A 1 123 ? -31.089 -6.204 61.461 1.00 81.94 123 GLU A N 1
ATOM 1018 C CA . GLU A 1 123 ? -31.381 -6.723 60.133 1.00 81.94 123 GLU A CA 1
ATOM 1019 C C . GLU A 1 123 ? -31.261 -8.247 60.096 1.00 81.94 123 GLU A C 1
ATOM 1021 O O . GLU A 1 123 ? -32.175 -8.884 59.597 1.00 81.94 123 GLU A O 1
ATOM 1026 N N . ASN A 1 124 ? -30.255 -8.860 60.728 1.00 80.88 124 ASN A N 1
ATOM 1027 C CA . ASN A 1 124 ? -30.173 -10.316 60.894 1.00 80.88 124 ASN A CA 1
ATOM 1028 C C . ASN A 1 124 ? -31.333 -10.869 61.715 1.00 80.88 124 ASN A C 1
ATOM 1030 O O . ASN A 1 124 ? -31.851 -11.936 61.407 1.00 80.88 124 ASN A O 1
ATOM 1034 N N . GLU A 1 125 ? -31.760 -10.170 62.760 1.00 84.81 125 GLU A N 1
ATOM 1035 C CA . GLU A 1 125 ? -32.891 -10.596 63.574 1.00 84.81 125 GLU A CA 1
ATOM 1036 C C . GLU A 1 125 ? -34.208 -10.458 62.801 1.00 84.81 125 GLU A C 1
ATOM 1038 O O . GLU A 1 125 ? -35.060 -11.345 62.847 1.00 84.81 125 GLU A O 1
ATOM 1043 N N . LYS A 1 126 ? -34.348 -9.396 62.001 1.00 82.88 126 LYS A N 1
ATOM 1044 C CA . LYS A 1 126 ? -35.454 -9.209 61.057 1.00 82.88 126 LYS A CA 1
ATOM 1045 C C . LYS A 1 126 ? -35.435 -10.261 59.941 1.00 82.88 126 LYS A C 1
ATOM 1047 O O . LYS A 1 126 ? -36.493 -10.786 59.613 1.00 82.88 126 LYS A O 1
ATOM 1052 N N . LEU A 1 127 ? -34.265 -10.605 59.403 1.00 76.44 127 LEU A N 1
ATOM 1053 C CA . LEU A 1 127 ? -34.065 -11.644 58.390 1.00 76.44 127 LEU A CA 1
ATOM 1054 C C . LEU A 1 127 ? -34.356 -13.028 58.960 1.00 76.44 127 LEU A C 1
ATOM 1056 O O . LEU A 1 127 ? -35.064 -13.788 58.318 1.00 76.44 127 LEU A O 1
ATOM 1060 N N . ARG A 1 128 ? -33.921 -13.334 60.188 1.00 80.69 128 ARG A N 1
ATOM 1061 C CA . ARG A 1 128 ? -34.314 -14.557 60.904 1.00 80.69 128 ARG A CA 1
ATOM 1062 C C . ARG A 1 128 ? -35.830 -14.626 61.062 1.00 80.69 128 ARG A C 1
ATOM 1064 O O . ARG A 1 128 ? -36.419 -15.645 60.721 1.00 80.69 128 ARG A O 1
ATOM 1071 N N . ARG A 1 129 ? -36.483 -13.536 61.487 1.00 78.56 129 ARG A N 1
ATOM 1072 C CA . ARG A 1 129 ? -37.956 -13.464 61.565 1.00 78.56 129 ARG A CA 1
ATOM 1073 C C . ARG A 1 129 ? -38.627 -13.636 60.199 1.00 78.56 129 ARG A C 1
ATOM 1075 O O . ARG A 1 129 ? -39.660 -14.284 60.140 1.00 78.56 129 ARG A O 1
ATOM 1082 N N . LEU A 1 130 ? -38.062 -13.098 59.119 1.00 68.88 130 LEU A N 1
ATOM 1083 C CA . LEU A 1 130 ? -38.567 -13.267 57.749 1.00 68.88 130 LEU A CA 1
ATOM 1084 C C . LEU A 1 130 ? -38.385 -14.701 57.235 1.00 68.88 130 LEU A C 1
ATOM 1086 O O . LEU A 1 130 ? -39.332 -15.263 56.703 1.00 68.88 130 LEU A O 1
ATOM 1090 N N . LEU A 1 131 ? -37.229 -15.320 57.480 1.00 67.81 131 LEU A N 1
ATOM 1091 C CA . LEU A 1 131 ? -36.948 -16.729 57.179 1.00 67.81 131 LEU A CA 1
ATOM 1092 C C . LEU A 1 131 ? -37.870 -17.681 57.945 1.00 67.81 131 LEU A C 1
ATOM 1094 O O . LEU A 1 131 ? -38.251 -18.714 57.417 1.00 67.81 131 LEU A O 1
ATOM 1098 N N . THR A 1 132 ? -38.275 -17.321 59.165 1.00 69.06 132 THR A N 1
ATOM 1099 C CA . THR A 1 132 ? -39.205 -18.148 59.956 1.00 69.06 132 THR A CA 1
ATOM 1100 C C . THR A 1 132 ? -40.676 -17.887 59.597 1.00 69.06 132 THR A C 1
ATOM 1102 O O . THR A 1 132 ? -41.546 -18.634 60.026 1.00 69.06 132 THR A O 1
ATOM 1105 N N . LYS A 1 133 ? -40.985 -16.818 58.846 1.00 62.19 133 LYS A N 1
ATOM 1106 C CA . LYS A 1 133 ? -42.364 -16.365 58.570 1.00 62.19 133 LYS A CA 1
ATOM 1107 C C . LYS A 1 133 ? -42.718 -16.328 57.077 1.00 62.19 133 LYS A C 1
ATOM 1109 O O . LYS A 1 133 ? -43.804 -15.875 56.732 1.00 62.19 133 LYS A O 1
ATOM 1114 N N . GLY A 1 134 ? -41.812 -16.749 56.197 1.00 51.03 134 GLY A N 1
ATOM 1115 C CA . GLY A 1 134 ? -41.873 -16.444 54.767 1.00 51.03 134 GLY A CA 1
ATOM 1116 C C . GLY A 1 134 ? -41.592 -17.611 53.829 1.00 51.03 134 GLY A C 1
ATOM 1117 O O . GLY A 1 134 ? -41.116 -17.348 52.730 1.00 51.03 134 GLY A O 1
ATOM 1118 N N . ASP A 1 135 ? -41.881 -18.855 54.222 1.00 50.12 135 ASP A N 1
ATOM 1119 C CA . ASP A 1 135 ? -41.641 -20.031 53.367 1.00 50.12 135 ASP A CA 1
ATOM 1120 C C . ASP A 1 135 ? -42.905 -20.848 53.058 1.00 50.12 135 ASP A C 1
ATOM 1122 O O . ASP A 1 135 ? -42.887 -22.071 53.041 1.00 50.12 135 ASP A O 1
ATOM 1126 N N . GLU A 1 136 ? -44.031 -20.169 52.812 1.00 55.66 136 GLU A N 1
ATOM 1127 C CA . GLU A 1 136 ? -45.241 -20.846 52.308 1.00 55.66 136 GLU A CA 1
ATOM 1128 C C . GLU A 1 136 ? -45.838 -20.218 51.035 1.00 55.66 136 GLU A C 1
ATOM 1130 O O . GLU A 1 136 ? -46.834 -20.724 50.529 1.00 55.66 136 GLU A O 1
ATOM 1135 N N . GLY A 1 137 ? -45.254 -19.154 50.456 1.00 56.91 137 GLY A N 1
ATOM 1136 C CA . GLY A 1 137 ? -45.947 -18.444 49.363 1.00 56.91 137 GLY A CA 1
ATOM 1137 C C . GLY A 1 137 ? -45.152 -17.803 48.226 1.00 56.91 137 GLY A C 1
ATOM 1138 O O . GLY A 1 137 ? -45.789 -17.322 47.297 1.00 56.91 137 GLY A O 1
ATOM 1139 N N . SER A 1 138 ? -43.812 -17.740 48.242 1.00 55.88 138 SER A N 1
ATOM 1140 C CA . SER A 1 138 ? -43.097 -16.919 47.235 1.00 55.88 138 SER A CA 1
ATOM 1141 C C . SER A 1 138 ? -41.674 -17.369 46.864 1.00 55.88 138 SER A C 1
ATOM 1143 O O . SER A 1 138 ? -40.965 -16.625 46.183 1.00 55.88 138 SER A O 1
ATOM 1145 N N . GLY A 1 139 ? -41.229 -18.562 47.276 1.00 57.94 139 GLY A N 1
ATOM 1146 C CA . GLY A 1 139 ? -39.883 -19.068 46.952 1.00 57.94 139 GLY A CA 1
ATOM 1147 C C . GLY A 1 139 ? -39.638 -19.293 45.451 1.00 57.94 139 GLY A C 1
ATOM 1148 O O . GLY A 1 139 ? -38.509 -19.158 44.977 1.00 57.94 139 GLY A O 1
ATOM 1149 N N . ASP A 1 140 ? -40.701 -19.549 44.685 1.00 66.31 140 ASP A N 1
ATOM 1150 C CA . ASP A 1 140 ? -40.626 -19.834 43.246 1.00 66.31 140 ASP A CA 1
ATOM 1151 C C . ASP A 1 140 ? -40.228 -18.603 42.400 1.00 66.31 140 ASP A C 1
ATOM 1153 O O . ASP A 1 140 ? -39.558 -18.723 41.370 1.00 66.31 140 ASP A O 1
ATOM 1157 N N . ASP A 1 141 ? -40.542 -17.389 42.870 1.00 80.62 141 ASP A N 1
ATOM 1158 C CA . ASP A 1 141 ? -40.253 -16.146 42.137 1.00 80.62 141 ASP A CA 1
ATOM 1159 C C . ASP A 1 141 ? -38.751 -15.794 42.158 1.00 80.62 141 ASP A C 1
ATOM 1161 O O . ASP A 1 141 ? -38.173 -15.340 41.165 1.00 80.62 141 ASP A O 1
ATOM 1165 N N . GLY A 1 142 ? -38.066 -16.090 43.269 1.00 84.69 142 GLY A N 1
ATOM 1166 C CA . GLY A 1 142 ? -36.622 -15.881 43.400 1.00 84.69 142 GLY A CA 1
ATOM 1167 C C . GLY A 1 142 ? -35.807 -16.831 42.520 1.00 84.69 142 GLY A C 1
ATOM 1168 O O . GLY A 1 142 ? -34.871 -16.402 41.836 1.00 84.69 142 GLY A O 1
ATOM 1169 N N . VAL A 1 143 ? -36.192 -18.111 42.493 1.00 85.00 143 VAL A N 1
ATOM 1170 C CA . VAL A 1 143 ? -35.566 -19.121 41.628 1.00 85.00 143 VAL A CA 1
ATOM 1171 C C . VAL A 1 143 ? -35.796 -18.767 40.160 1.00 85.00 143 VAL A C 1
ATOM 1173 O O . VAL A 1 143 ? -34.833 -18.723 39.395 1.00 85.00 143 VAL A O 1
ATOM 1176 N N . SER A 1 144 ? -37.024 -18.396 39.788 1.00 88.62 144 SER A N 1
ATOM 1177 C CA . SER A 1 144 ? -37.364 -17.958 38.428 1.00 88.62 144 SER A CA 1
ATOM 1178 C C . SER A 1 144 ? -36.546 -16.742 37.977 1.00 88.62 144 SER A C 1
ATOM 1180 O O . SER A 1 144 ? -36.043 -16.701 36.849 1.00 88.62 144 SER A O 1
ATOM 1182 N N . LYS A 1 145 ? -36.337 -15.760 38.864 1.00 90.25 145 LYS A N 1
ATOM 1183 C CA . LYS A 1 145 ? -35.518 -14.574 38.578 1.00 90.25 145 LYS A CA 1
ATOM 1184 C C . LYS A 1 145 ? -34.042 -14.919 38.362 1.00 90.25 145 LYS A C 1
ATOM 1186 O O . LYS A 1 145 ? -33.463 -14.470 37.373 1.00 90.25 145 LYS A O 1
ATOM 1191 N N . MET A 1 146 ? -33.446 -15.741 39.228 1.00 92.81 146 MET A N 1
ATOM 1192 C CA . MET A 1 146 ? -32.056 -16.192 39.060 1.00 92.81 146 MET A CA 1
ATOM 1193 C C . MET A 1 146 ? -31.883 -17.042 37.799 1.00 92.81 146 MET A C 1
ATOM 1195 O O . MET A 1 146 ? -30.903 -16.895 37.072 1.00 92.81 146 MET A O 1
ATOM 1199 N N . GLN A 1 147 ? -32.851 -17.904 37.494 1.00 95.06 147 GLN A N 1
ATOM 1200 C CA . GLN A 1 147 ? -32.820 -18.743 36.302 1.00 95.06 147 GLN A CA 1
ATOM 1201 C C . GLN A 1 147 ? -32.889 -17.899 35.019 1.00 95.06 147 GLN A C 1
ATOM 1203 O O . GLN A 1 147 ? -32.159 -18.173 34.061 1.00 95.06 147 GLN A O 1
ATOM 1208 N N . LYS A 1 148 ? -33.686 -16.821 35.024 1.00 95.69 148 LYS A N 1
ATOM 1209 C CA . LYS A 1 148 ? -33.719 -15.822 33.947 1.00 95.69 148 LYS A CA 1
ATOM 1210 C C . LYS A 1 148 ? -32.388 -15.078 33.807 1.00 95.69 148 LYS A C 1
ATOM 1212 O O . LYS A 1 148 ? -31.878 -14.965 32.696 1.00 95.69 148 LYS A O 1
ATOM 1217 N N . GLU A 1 149 ? -31.789 -14.636 34.910 1.00 95.94 149 GLU A N 1
ATOM 1218 C CA . GLU A 1 149 ? -30.489 -13.952 34.899 1.00 95.94 149 GLU A CA 1
ATOM 1219 C C . GLU A 1 149 ? -29.360 -14.857 34.377 1.00 95.94 149 GLU A C 1
ATOM 1221 O O . GLU A 1 149 ? -28.559 -14.438 33.542 1.00 95.94 149 GLU A O 1
ATOM 1226 N N . ILE A 1 150 ? -29.337 -16.133 34.775 1.00 96.00 150 ILE A N 1
ATOM 1227 C CA . ILE A 1 150 ? -28.388 -17.126 34.246 1.00 96.00 150 ILE A CA 1
ATOM 1228 C C . ILE A 1 150 ? -28.569 -17.301 32.732 1.00 96.00 150 ILE A C 1
ATOM 1230 O O . ILE A 1 150 ? -27.580 -17.381 31.995 1.00 96.00 150 ILE A O 1
ATOM 1234 N N . ALA A 1 151 ? -29.812 -17.360 32.246 1.00 97.19 151 ALA A N 1
ATOM 1235 C CA . ALA A 1 151 ? -30.092 -17.449 30.815 1.00 97.19 151 ALA A CA 1
ATOM 1236 C C . ALA A 1 151 ? -29.627 -16.190 30.058 1.00 97.19 151 ALA A C 1
ATOM 1238 O O . ALA A 1 151 ? -29.072 -16.299 28.961 1.00 97.19 151 ALA A O 1
ATOM 1239 N N . ASP A 1 152 ? -29.793 -15.007 30.648 1.00 97.00 152 ASP A N 1
ATOM 1240 C CA . ASP A 1 152 ? -29.333 -13.736 30.082 1.00 97.00 152 ASP A CA 1
ATOM 1241 C C . ASP A 1 152 ? -27.803 -13.651 30.036 1.00 97.00 152 ASP A C 1
ATOM 1243 O O . ASP A 1 152 ? -27.240 -13.298 28.998 1.00 97.00 152 ASP A O 1
ATOM 1247 N N . LEU A 1 153 ? -27.109 -14.052 31.104 1.00 97.31 153 LEU A N 1
ATOM 1248 C CA . LEU A 1 153 ? -25.645 -14.100 31.142 1.00 97.31 153 LEU A CA 1
ATOM 1249 C C . LEU A 1 153 ? -25.079 -15.079 30.109 1.00 97.31 153 LEU A C 1
ATOM 1251 O O . LEU A 1 153 ? -24.122 -14.748 29.411 1.00 97.31 153 LEU A O 1
ATOM 1255 N N . ARG A 1 154 ? -25.694 -16.256 29.941 1.00 96.88 154 ARG A N 1
ATOM 1256 C CA . ARG A 1 154 ? -25.303 -17.209 28.888 1.00 96.88 154 ARG A CA 1
ATOM 1257 C C . ARG A 1 154 ? -25.458 -16.609 27.491 1.00 96.88 154 ARG A C 1
ATOM 1259 O O . ARG A 1 154 ? -24.549 -16.757 26.675 1.00 96.88 154 ARG A O 1
ATOM 1266 N N . ARG A 1 155 ? -26.556 -15.888 27.229 1.00 97.19 155 ARG A N 1
ATOM 1267 C CA . ARG A 1 155 ? -26.748 -15.155 25.965 1.00 97.19 155 ARG A CA 1
ATOM 1268 C C . ARG A 1 155 ? -25.685 -14.078 25.761 1.00 97.19 155 ARG A C 1
ATOM 1270 O O . ARG A 1 155 ? -25.135 -13.978 24.670 1.00 97.19 155 ARG A O 1
ATOM 1277 N N . GLN A 1 156 ? -25.345 -13.317 26.800 1.00 96.12 156 GLN A N 1
ATOM 1278 C CA . GLN A 1 156 ? -24.288 -12.303 26.721 1.00 96.12 156 GLN A CA 1
ATOM 1279 C C . GLN A 1 156 ? -22.910 -12.915 26.445 1.00 96.12 156 GLN A C 1
ATOM 1281 O O . GLN A 1 156 ? -22.158 -12.367 25.646 1.00 96.12 156 GLN A O 1
ATOM 1286 N N . VAL A 1 157 ? -22.573 -14.046 27.070 1.00 96.25 157 VAL A N 1
ATOM 1287 C CA . VAL A 1 157 ? -21.306 -14.755 26.819 1.00 96.25 157 VAL A CA 1
ATOM 1288 C C . VAL A 1 157 ? -21.236 -15.255 25.376 1.00 96.25 157 VAL A C 1
ATOM 1290 O O . VAL A 1 157 ? -20.215 -15.072 24.722 1.00 96.25 157 VAL A O 1
ATOM 1293 N N . GLN A 1 158 ? -22.323 -15.826 24.851 1.00 95.44 158 GLN A N 1
ATOM 1294 C CA . GLN A 1 158 ? -22.382 -16.245 23.448 1.00 95.44 158 GLN A CA 1
ATOM 1295 C C . GLN A 1 158 ? -22.245 -15.056 22.490 1.00 95.44 158 GLN A C 1
ATOM 1297 O O . GLN A 1 158 ? -21.470 -15.133 21.543 1.00 95.44 158 GLN A O 1
ATOM 1302 N N . ALA A 1 159 ? -22.927 -13.941 22.763 1.00 94.12 159 ALA A N 1
ATOM 1303 C CA . ALA A 1 159 ? -22.808 -12.729 21.955 1.00 94.12 159 ALA A CA 1
ATOM 1304 C C . ALA A 1 159 ? -21.378 -12.158 21.976 1.00 94.12 159 ALA A C 1
ATOM 1306 O O . ALA A 1 159 ? -20.852 -11.791 20.931 1.00 94.12 159 ALA A O 1
ATOM 1307 N N . LYS A 1 160 ? -20.719 -12.135 23.144 1.00 95.44 160 LYS A N 1
ATOM 1308 C CA . LYS A 1 160 ? -19.310 -11.723 23.259 1.00 95.44 160 LYS A CA 1
ATOM 1309 C C . LYS A 1 160 ? -18.379 -12.636 22.471 1.00 95.44 160 LYS A C 1
ATOM 1311 O O . LYS A 1 160 ? -17.483 -12.130 21.810 1.00 95.44 160 LYS A O 1
ATOM 1316 N N . LYS A 1 161 ? -18.621 -13.948 22.496 1.00 96.12 161 LYS A N 1
ATOM 1317 C CA . LYS A 1 161 ? -17.829 -14.914 21.732 1.00 96.12 161 LYS A CA 1
ATOM 1318 C C . LYS A 1 161 ? -17.901 -14.650 20.225 1.00 96.12 161 LYS A C 1
ATOM 1320 O O . LYS A 1 161 ? -16.867 -14.639 19.576 1.00 96.12 161 LYS A O 1
ATOM 1325 N N . VAL A 1 162 ? -19.091 -14.366 19.690 1.00 95.00 162 VAL A N 1
ATOM 1326 C CA . VAL A 1 162 ? -19.249 -14.000 18.268 1.00 95.00 162 VAL A CA 1
ATOM 1327 C C . VAL A 1 162 ? -18.436 -12.746 17.933 1.00 95.00 162 VAL A C 1
ATOM 1329 O O . VAL A 1 162 ? -17.713 -12.731 16.946 1.00 95.00 162 VAL A O 1
ATOM 1332 N N . VAL A 1 163 ? -18.478 -11.724 18.794 1.00 93.44 163 VAL A N 1
ATOM 1333 C CA . VAL A 1 163 ? -17.679 -10.502 18.602 1.00 93.44 163 VAL A CA 1
ATOM 1334 C C . VAL A 1 163 ? -16.171 -10.784 18.672 1.00 93.44 163 VAL A C 1
ATOM 1336 O O . VAL A 1 163 ? -15.404 -10.196 17.915 1.00 93.44 163 VAL A O 1
ATOM 1339 N N . GLU A 1 164 ? -15.719 -11.671 19.562 1.00 92.38 164 GLU A N 1
ATOM 1340 C CA . GLU A 1 164 ? -14.312 -12.090 19.636 1.00 92.38 164 GLU A CA 1
ATOM 1341 C C . GLU A 1 164 ? -13.862 -12.831 18.368 1.00 92.38 164 GLU A C 1
ATOM 1343 O O . GLU A 1 164 ? -12.772 -12.548 17.861 1.00 92.38 164 GLU A O 1
ATOM 1348 N N . ASP A 1 165 ? -14.709 -13.713 17.829 1.00 93.94 165 ASP A N 1
ATOM 1349 C CA . ASP A 1 165 ? -14.464 -14.431 16.574 1.00 93.94 165 ASP A CA 1
ATOM 1350 C C . ASP A 1 165 ? -14.391 -13.454 15.379 1.00 93.94 165 ASP A C 1
ATOM 1352 O O . ASP A 1 165 ? -13.465 -13.540 14.568 1.00 93.94 165 ASP A O 1
ATOM 1356 N N . ASP A 1 166 ? -15.281 -12.455 15.314 1.00 92.69 166 ASP A N 1
ATOM 1357 C CA . ASP A 1 166 ? -15.250 -11.395 14.293 1.00 92.69 166 ASP A CA 1
ATOM 1358 C C . ASP A 1 166 ? -13.974 -10.542 14.393 1.00 92.69 166 ASP A C 1
ATOM 1360 O O . ASP A 1 166 ? -13.325 -10.238 13.388 1.00 92.69 166 ASP A O 1
ATOM 1364 N N . ILE A 1 167 ? -13.560 -10.174 15.612 1.00 94.81 167 ILE A N 1
ATOM 1365 C CA . ILE A 1 167 ? -12.302 -9.449 15.846 1.00 94.81 167 ILE A CA 1
ATOM 1366 C C . ILE A 1 167 ? -11.102 -10.286 15.394 1.00 94.81 167 ILE A C 1
ATOM 1368 O O . ILE A 1 167 ? -10.147 -9.742 14.831 1.00 94.81 167 ILE A O 1
ATOM 1372 N N . PHE A 1 168 ? -11.122 -11.595 15.642 1.00 96.25 168 PHE A N 1
ATOM 1373 C CA . PHE A 1 168 ? -10.071 -12.499 15.191 1.00 96.25 168 PHE A CA 1
ATOM 1374 C C . PHE A 1 168 ? -10.021 -12.588 13.658 1.00 96.25 168 PHE A C 1
ATOM 1376 O O . PHE A 1 168 ? -8.939 -12.447 13.082 1.00 96.25 168 PHE A O 1
ATOM 1383 N N . ALA A 1 169 ? -11.174 -12.720 12.997 1.00 96.56 169 ALA A N 1
ATOM 1384 C CA . ALA A 1 169 ? -11.275 -12.720 11.539 1.00 96.56 169 ALA A CA 1
ATOM 1385 C C . ALA A 1 169 ? -10.741 -11.411 10.927 1.00 96.56 169 ALA A C 1
ATOM 1387 O O . ALA A 1 169 ? -9.891 -11.446 10.036 1.00 96.56 169 ALA A O 1
ATOM 1388 N N . MET A 1 170 ? -11.136 -10.254 11.472 1.00 96.50 170 MET A N 1
ATOM 1389 C CA . MET A 1 170 ? -10.628 -8.949 11.026 1.00 96.50 170 MET A CA 1
ATOM 1390 C C . MET A 1 170 ? -9.109 -8.816 11.202 1.00 96.50 170 MET A C 1
ATOM 1392 O O . MET A 1 170 ? -8.424 -8.272 10.336 1.00 96.50 170 MET A O 1
ATOM 1396 N N . LYS A 1 171 ? -8.541 -9.321 12.307 1.00 95.69 171 LYS A N 1
ATOM 1397 C CA . LYS A 1 171 ? -7.081 -9.320 12.509 1.00 95.69 171 LYS A CA 1
ATOM 1398 C C . LYS A 1 171 ? -6.362 -10.144 11.444 1.00 95.69 171 LYS A C 1
ATOM 1400 O O . LYS A 1 171 ? -5.340 -9.693 10.928 1.00 95.69 171 LYS A O 1
ATOM 1405 N N . GLN A 1 172 ? -6.903 -11.312 11.104 1.00 96.94 172 GLN A N 1
ATOM 1406 C CA . GLN A 1 172 ? -6.342 -12.171 10.066 1.00 96.94 172 GLN A CA 1
ATOM 1407 C C . GLN A 1 172 ? -6.391 -11.498 8.685 1.00 96.94 172 GLN A C 1
ATOM 1409 O O . GLN A 1 172 ? -5.403 -11.538 7.954 1.00 96.94 172 GLN A O 1
ATOM 1414 N N . GLU A 1 173 ? -7.496 -10.833 8.344 1.00 95.06 173 GLU A N 1
ATOM 1415 C CA . GLU A 1 173 ? -7.631 -10.081 7.091 1.00 95.06 173 GLU A CA 1
ATOM 1416 C C . GLU A 1 173 ? -6.618 -8.925 7.004 1.00 95.06 173 GLU A C 1
ATOM 1418 O O . GLU A 1 173 ? -5.932 -8.769 5.993 1.00 95.06 173 GLU A O 1
ATOM 1423 N N . ILE A 1 174 ? -6.435 -8.160 8.087 1.00 91.00 174 ILE A N 1
ATOM 1424 C CA . ILE A 1 174 ? -5.422 -7.092 8.154 1.00 91.00 174 ILE A CA 1
ATOM 1425 C C . ILE A 1 174 ? -4.009 -7.653 7.944 1.00 91.00 174 ILE A C 1
ATOM 1427 O O . ILE A 1 174 ? -3.189 -7.035 7.261 1.00 91.00 174 ILE A O 1
ATOM 1431 N N . GLU A 1 175 ? -3.700 -8.810 8.527 1.00 94.88 175 GLU A N 1
ATOM 1432 C CA . GLU A 1 175 ? -2.401 -9.466 8.365 1.00 94.88 175 GLU A CA 1
ATOM 1433 C C . GLU A 1 175 ? -2.173 -9.927 6.917 1.00 94.88 175 GLU A C 1
ATOM 1435 O O . GLU A 1 175 ? -1.102 -9.686 6.355 1.00 94.88 175 GLU A O 1
ATOM 1440 N N . GLN A 1 176 ? -3.201 -10.480 6.265 1.00 93.31 176 GLN A N 1
ATOM 1441 C CA . GLN A 1 176 ? -3.156 -10.826 4.841 1.00 93.31 176 GLN A CA 1
ATOM 1442 C C . GLN A 1 176 ? -2.958 -9.591 3.952 1.00 93.31 176 GLN A C 1
ATOM 1444 O O . GLN A 1 176 ? -2.118 -9.615 3.049 1.00 93.31 176 GLN A O 1
ATOM 1449 N N . LEU A 1 177 ? -3.663 -8.488 4.225 1.00 89.44 177 LEU A N 1
ATOM 1450 C CA . LEU A 1 177 ? -3.492 -7.229 3.492 1.00 89.44 177 LEU A CA 1
ATOM 1451 C C . LEU A 1 177 ? -2.073 -6.666 3.652 1.00 89.44 177 LEU A C 1
ATOM 1453 O O . LEU A 1 177 ? -1.483 -6.200 2.675 1.00 89.44 177 LEU A O 1
ATOM 1457 N N . ARG A 1 178 ? -1.482 -6.754 4.851 1.00 89.62 178 ARG A N 1
ATOM 1458 C CA . ARG A 1 178 ? -0.082 -6.360 5.093 1.00 89.62 178 ARG A CA 1
ATOM 1459 C C . ARG A 1 178 ? 0.900 -7.232 4.316 1.00 89.62 178 ARG A C 1
ATOM 1461 O O . ARG A 1 178 ? 1.803 -6.693 3.678 1.00 89.62 178 ARG A O 1
ATOM 1468 N N . ALA A 1 179 ? 0.712 -8.551 4.324 1.00 88.06 179 ALA A N 1
ATOM 1469 C CA . ALA A 1 179 ? 1.542 -9.474 3.552 1.00 88.06 179 ALA A CA 1
ATOM 1470 C C . ALA A 1 179 ? 1.435 -9.202 2.039 1.00 88.06 179 ALA A C 1
ATOM 1472 O O . ALA A 1 179 ? 2.449 -9.131 1.345 1.00 88.06 179 ALA A O 1
ATOM 1473 N N . SER A 1 180 ? 0.222 -8.953 1.536 1.00 85.38 180 SER A N 1
ATOM 1474 C CA . SER A 1 180 ? -0.005 -8.593 0.133 1.00 85.38 180 SER A CA 1
ATOM 1475 C C . SER A 1 180 ? 0.621 -7.245 -0.238 1.00 85.38 180 SER A C 1
ATOM 1477 O O . SER A 1 180 ? 1.137 -7.099 -1.345 1.00 85.38 180 SER A O 1
ATOM 1479 N N . ALA A 1 181 ? 0.599 -6.256 0.658 1.00 81.19 181 ALA A N 1
ATOM 1480 C CA . ALA A 1 181 ? 1.238 -4.962 0.427 1.00 81.19 181 ALA A CA 1
ATOM 1481 C C . ALA A 1 181 ? 2.771 -5.079 0.370 1.00 81.19 181 ALA A C 1
ATOM 1483 O O . ALA A 1 181 ? 3.400 -4.430 -0.464 1.00 81.19 181 ALA A O 1
ATOM 1484 N N . LEU A 1 182 ? 3.371 -5.942 1.195 1.00 82.62 182 LEU A N 1
ATOM 1485 C CA . LEU A 1 182 ? 4.803 -6.243 1.121 1.00 82.62 182 LEU A CA 1
ATOM 1486 C C . LEU A 1 182 ? 5.169 -6.935 -0.200 1.00 82.62 182 LEU A C 1
ATOM 1488 O O . LEU A 1 182 ? 6.148 -6.549 -0.833 1.00 82.62 182 LEU A O 1
ATOM 1492 N N . ALA A 1 183 ? 4.345 -7.879 -0.668 1.00 83.56 183 ALA A N 1
ATOM 1493 C CA . ALA A 1 183 ? 4.510 -8.487 -1.991 1.00 83.56 183 ALA A CA 1
ATOM 1494 C C . ALA A 1 183 ? 4.354 -7.462 -3.133 1.00 83.56 183 ALA A C 1
ATOM 1496 O O . ALA A 1 183 ? 5.037 -7.544 -4.147 1.00 83.56 183 ALA A O 1
ATOM 1497 N N . LYS A 1 184 ? 3.522 -6.425 -2.970 1.00 88.19 184 LYS A N 1
ATOM 1498 C CA . LYS A 1 184 ? 3.460 -5.316 -3.939 1.00 88.19 184 LYS A CA 1
ATOM 1499 C C . LYS A 1 184 ? 4.806 -4.590 -4.077 1.00 88.19 184 LYS A C 1
ATOM 1501 O O . LYS A 1 184 ? 5.163 -4.175 -5.177 1.00 88.19 184 LYS A O 1
ATOM 1506 N N . GLY A 1 185 ? 5.567 -4.483 -2.987 1.00 82.75 185 GLY A N 1
ATOM 1507 C CA . GLY A 1 185 ? 6.914 -3.915 -2.997 1.00 82.75 185 GLY A CA 1
ATOM 1508 C C . GLY A 1 185 ? 7.906 -4.708 -3.854 1.00 82.75 185 GLY A C 1
ATOM 1509 O O . GLY A 1 185 ? 8.725 -4.097 -4.536 1.00 82.75 185 GLY A O 1
ATOM 1510 N N . SER A 1 186 ? 7.812 -6.045 -3.896 1.00 78.12 186 SER A N 1
ATOM 1511 C CA . SER A 1 186 ? 8.707 -6.850 -4.745 1.00 78.12 186 SER A CA 1
ATOM 1512 C C . SER A 1 186 ? 8.450 -6.615 -6.234 1.00 78.12 186 SER A C 1
ATOM 1514 O O . SER A 1 186 ? 9.401 -6.487 -7.000 1.00 78.12 186 SER A O 1
ATOM 1516 N N . PHE A 1 187 ? 7.185 -6.451 -6.637 1.00 80.81 187 PHE A N 1
ATOM 1517 C CA . PHE A 1 187 ? 6.849 -6.119 -8.026 1.00 80.81 187 PHE A CA 1
ATOM 1518 C C . PHE A 1 187 ? 7.383 -4.752 -8.457 1.00 80.81 187 PHE A C 1
ATOM 1520 O O . PHE A 1 187 ? 7.781 -4.593 -9.607 1.00 80.81 187 PHE A O 1
ATOM 1527 N N . GLN A 1 188 ? 7.432 -3.771 -7.552 1.00 83.88 188 GLN A N 1
ATOM 1528 C CA . GLN A 1 188 ? 8.010 -2.461 -7.858 1.00 83.88 188 GLN A CA 1
ATOM 1529 C C . GLN A 1 188 ? 9.500 -2.580 -8.213 1.00 83.88 188 GLN A C 1
ATOM 1531 O O . GLN A 1 188 ? 9.943 -2.024 -9.216 1.00 83.88 188 GLN A O 1
ATOM 1536 N N . VAL A 1 189 ? 10.255 -3.370 -7.443 1.00 86.00 189 VAL A N 1
ATOM 1537 C CA . VAL A 1 189 ? 11.681 -3.628 -7.704 1.00 86.00 189 VAL A CA 1
ATOM 1538 C C . VAL A 1 189 ? 11.880 -4.366 -9.033 1.00 86.00 189 VAL A C 1
ATOM 1540 O O . VAL A 1 189 ? 12.766 -4.012 -9.812 1.00 86.00 189 VAL A O 1
ATOM 1543 N N . GLU A 1 190 ? 11.045 -5.363 -9.333 1.00 86.50 190 GLU A N 1
ATOM 1544 C CA . GLU A 1 190 ? 11.081 -6.070 -10.621 1.00 86.50 190 GLU A CA 1
ATOM 1545 C C . GLU A 1 190 ? 10.762 -5.140 -11.803 1.00 86.50 190 GLU A C 1
ATOM 1547 O O . GLU A 1 190 ? 11.435 -5.199 -12.834 1.00 86.50 190 GLU A O 1
ATOM 1552 N N . LEU A 1 191 ? 9.786 -4.238 -11.655 1.00 84.56 191 LEU A N 1
ATOM 1553 C CA . LEU A 1 191 ? 9.442 -3.242 -12.673 1.00 84.56 191 LEU A CA 1
ATOM 1554 C C . LEU A 1 191 ? 10.573 -2.237 -12.910 1.00 84.56 191 LEU A C 1
ATOM 1556 O O . LEU A 1 191 ? 10.861 -1.901 -14.063 1.00 84.56 191 LEU A O 1
ATOM 1560 N N . GLU A 1 192 ? 11.237 -1.771 -11.853 1.00 88.94 192 GLU A N 1
ATOM 1561 C CA . GLU A 1 192 ? 12.404 -0.886 -11.953 1.00 88.94 192 GLU A CA 1
ATOM 1562 C C . GLU A 1 192 ? 13.591 -1.590 -12.630 1.00 88.94 192 GLU A C 1
ATOM 1564 O O . GLU A 1 192 ? 14.243 -1.018 -13.513 1.00 88.94 192 GLU A O 1
ATOM 1569 N N . SER A 1 193 ? 13.826 -2.862 -12.293 1.00 90.69 193 SER A N 1
ATOM 1570 C CA . SER A 1 193 ? 14.836 -3.705 -12.939 1.00 90.69 193 SER A CA 1
ATOM 1571 C C . SER A 1 193 ? 14.550 -3.885 -14.435 1.00 90.69 193 SER A C 1
ATOM 1573 O O . SER A 1 193 ? 15.419 -3.621 -15.271 1.00 90.69 193 SER A O 1
ATOM 1575 N N . LEU A 1 194 ? 13.312 -4.238 -14.795 1.00 94.00 194 LEU A N 1
ATOM 1576 C CA . LEU A 1 194 ? 12.897 -4.411 -16.187 1.00 94.00 194 LEU A CA 1
ATOM 1577 C C . LEU A 1 194 ? 12.980 -3.097 -16.977 1.00 94.00 194 LEU A C 1
ATOM 1579 O O . LEU A 1 194 ? 13.431 -3.084 -18.121 1.00 94.00 194 LEU A O 1
ATOM 1583 N N . SER A 1 195 ? 12.598 -1.975 -16.366 1.00 91.31 195 SER A N 1
ATOM 1584 C CA . SER A 1 195 ? 12.694 -0.643 -16.980 1.00 91.31 195 SER A CA 1
ATOM 1585 C C . SER A 1 195 ? 14.145 -0.243 -17.268 1.00 91.31 195 SER A C 1
ATOM 1587 O O . SER A 1 195 ? 14.446 0.326 -18.327 1.00 91.31 195 SER A O 1
ATOM 1589 N N . SER A 1 196 ? 15.059 -0.586 -16.359 1.00 92.25 196 SER A N 1
ATOM 1590 C CA . SER A 1 196 ? 16.500 -0.384 -16.537 1.00 92.25 196 SER A CA 1
ATOM 1591 C C . SER A 1 196 ? 17.044 -1.247 -17.679 1.00 92.25 196 SER A C 1
ATOM 1593 O O . SER A 1 196 ? 17.771 -0.751 -18.542 1.00 92.25 196 SER A O 1
ATOM 1595 N N . GLU A 1 197 ? 16.619 -2.508 -17.756 1.00 90.44 197 GLU A N 1
ATOM 1596 C CA . GLU A 1 197 ? 17.011 -3.435 -18.820 1.00 90.44 197 GLU A CA 1
ATOM 1597 C C . GLU A 1 197 ? 16.506 -2.984 -20.200 1.00 90.44 197 GLU A C 1
ATOM 1599 O O . GLU A 1 197 ? 17.265 -2.960 -21.172 1.00 90.44 197 GLU A O 1
ATOM 1604 N N . VAL A 1 198 ? 15.255 -2.524 -20.295 1.00 90.12 198 VAL A N 1
ATOM 1605 C CA . VAL A 1 198 ? 14.704 -1.939 -21.529 1.00 90.12 198 VAL A CA 1
ATOM 1606 C C . VAL A 1 198 ? 15.510 -0.714 -21.964 1.00 90.12 198 VAL A C 1
ATOM 1608 O O . VAL A 1 198 ? 15.808 -0.556 -23.150 1.00 90.12 198 VAL A O 1
ATOM 1611 N N . SER A 1 199 ? 15.894 0.152 -21.024 1.00 92.56 199 SER A N 1
ATOM 1612 C CA . SER A 1 199 ? 16.712 1.337 -21.313 1.00 92.56 199 SER A CA 1
ATOM 1613 C C . SER A 1 199 ? 18.104 0.951 -21.822 1.00 92.56 199 SER A C 1
ATOM 1615 O O . SER A 1 199 ? 18.574 1.492 -22.827 1.00 92.56 199 SER A O 1
ATOM 1617 N N . ARG A 1 200 ? 18.728 -0.054 -21.197 1.00 96.88 200 ARG A N 1
ATOM 1618 C CA . ARG A 1 200 ? 20.012 -0.627 -21.618 1.00 96.88 200 ARG A CA 1
ATOM 1619 C C . ARG A 1 200 ? 19.940 -1.208 -23.034 1.00 96.88 200 ARG A C 1
ATOM 1621 O O . ARG A 1 200 ? 20.797 -0.901 -23.862 1.00 96.88 200 ARG A O 1
ATOM 1628 N N . LEU A 1 201 ? 18.908 -1.997 -23.340 1.00 92.44 201 LEU A N 1
ATOM 1629 C CA . LEU A 1 201 ? 18.697 -2.588 -24.667 1.00 92.44 201 LEU A CA 1
ATOM 1630 C C . LEU A 1 201 ? 18.443 -1.528 -25.745 1.00 92.44 201 LEU A C 1
ATOM 1632 O O . LEU A 1 201 ? 18.956 -1.651 -26.856 1.00 92.44 201 LEU A O 1
ATOM 1636 N N . LYS A 1 202 ? 17.707 -0.456 -25.428 1.00 91.88 202 LYS A N 1
ATOM 1637 C CA . LYS A 1 202 ? 17.514 0.676 -26.350 1.00 91.88 202 LYS A CA 1
ATOM 1638 C C . LYS A 1 202 ? 18.837 1.356 -26.696 1.00 91.88 202 LYS A C 1
ATOM 1640 O O . LYS A 1 202 ? 19.102 1.592 -27.874 1.00 91.88 202 LYS A O 1
ATOM 1645 N N . LEU A 1 203 ? 19.673 1.633 -25.693 1.00 92.25 203 LEU A N 1
ATOM 1646 C CA . LEU A 1 203 ? 21.006 2.202 -25.902 1.00 92.25 203 LEU A CA 1
ATOM 1647 C C . LEU A 1 203 ? 21.889 1.271 -26.740 1.00 92.25 203 LEU A C 1
ATOM 1649 O O . LEU A 1 203 ? 22.559 1.736 -27.661 1.00 92.25 203 LEU A O 1
ATOM 1653 N N . GLN A 1 204 ? 21.853 -0.037 -26.474 1.00 92.25 204 GLN A N 1
ATOM 1654 C CA . GLN A 1 204 ? 22.582 -1.020 -27.275 1.00 92.25 204 GLN A CA 1
ATOM 1655 C C . GLN A 1 204 ? 22.108 -1.022 -28.734 1.00 92.25 204 GLN A C 1
ATOM 1657 O O . GLN A 1 204 ? 22.926 -0.918 -29.641 1.00 92.25 204 GLN A O 1
ATOM 1662 N N . GLY A 1 205 ? 20.795 -1.024 -28.974 1.00 92.44 205 GLY A N 1
ATOM 1663 C CA . GLY A 1 205 ? 20.241 -0.976 -30.327 1.00 92.44 205 GLY A CA 1
ATOM 1664 C C . GLY A 1 205 ? 20.583 0.309 -31.094 1.00 92.44 205 GLY A C 1
ATOM 1665 O O . GLY A 1 205 ? 20.656 0.291 -32.323 1.00 92.44 205 GLY A O 1
ATOM 1666 N N . ILE A 1 206 ? 20.808 1.432 -30.401 1.00 94.88 206 ILE A N 1
ATOM 1667 C CA . ILE A 1 206 ? 21.341 2.660 -31.015 1.00 94.88 206 ILE A CA 1
ATOM 1668 C C . ILE A 1 206 ? 22.800 2.450 -31.432 1.00 94.88 206 ILE A C 1
ATOM 1670 O O . ILE A 1 206 ? 23.115 2.670 -32.602 1.00 94.88 206 ILE A O 1
ATOM 1674 N N . LYS A 1 207 ? 23.652 1.950 -30.527 1.00 95.50 207 LYS A N 1
ATOM 1675 C CA . LYS A 1 207 ? 25.073 1.670 -30.806 1.00 95.50 207 LYS A CA 1
ATOM 1676 C C . LYS A 1 207 ? 25.253 0.694 -31.967 1.00 95.50 207 LYS A C 1
ATOM 1678 O O . LYS A 1 207 ? 26.048 0.950 -32.866 1.00 95.50 207 LYS A O 1
ATOM 1683 N N . ASP A 1 208 ? 24.475 -0.385 -31.995 1.00 91.75 208 ASP A N 1
ATOM 1684 C CA . ASP A 1 208 ? 24.535 -1.388 -33.062 1.00 91.75 208 ASP A CA 1
ATOM 1685 C C . ASP A 1 208 ? 24.141 -0.781 -34.418 1.00 91.75 208 ASP A C 1
ATOM 1687 O O . ASP A 1 208 ? 24.753 -1.070 -35.449 1.00 91.75 208 ASP A O 1
ATOM 1691 N N . ARG A 1 209 ? 23.146 0.118 -34.428 1.00 95.38 209 ARG A N 1
ATOM 1692 C CA . ARG A 1 209 ? 22.725 0.839 -35.636 1.00 95.38 209 ARG A CA 1
ATOM 1693 C C . ARG A 1 209 ? 23.806 1.804 -36.119 1.00 95.38 209 ARG A C 1
ATOM 1695 O O . ARG A 1 209 ? 24.065 1.852 -37.319 1.00 95.38 209 ARG A O 1
ATOM 1702 N N . GLU A 1 210 ? 24.433 2.555 -35.220 1.00 96.44 210 GLU A N 1
ATOM 1703 C CA . GLU A 1 210 ? 25.557 3.441 -35.547 1.00 96.44 210 GLU A CA 1
ATOM 1704 C C . GLU A 1 210 ? 26.740 2.648 -36.099 1.00 96.44 210 GLU A C 1
ATOM 1706 O O . GLU A 1 210 ? 27.282 2.994 -37.149 1.00 96.44 210 GLU A O 1
ATOM 1711 N N . GLN A 1 211 ? 27.080 1.526 -35.463 1.00 94.38 211 GLN A N 1
ATOM 1712 C CA . GLN A 1 211 ? 28.118 0.624 -35.940 1.00 94.38 211 GLN A CA 1
ATOM 1713 C C . GLN A 1 211 ? 27.785 0.115 -37.348 1.00 94.38 211 GLN A C 1
ATOM 1715 O O . GLN A 1 211 ? 28.616 0.219 -38.247 1.00 94.38 211 GLN A O 1
ATOM 1720 N N . ALA A 1 212 ? 26.560 -0.359 -37.589 1.00 95.56 212 ALA A N 1
ATOM 1721 C CA . ALA A 1 212 ? 26.122 -0.790 -38.915 1.00 95.56 212 ALA A CA 1
ATOM 1722 C C . ALA A 1 212 ? 26.226 0.328 -39.971 1.00 95.56 212 ALA A C 1
ATOM 1724 O O . ALA A 1 212 ? 26.636 0.065 -41.104 1.00 95.56 212 ALA A O 1
ATOM 1725 N N . GLN A 1 213 ? 25.911 1.579 -39.614 1.00 94.44 213 GLN A N 1
ATOM 1726 C CA . GLN A 1 213 ? 26.091 2.731 -40.506 1.00 94.44 213 GLN A CA 1
ATOM 1727 C C . GLN A 1 213 ? 27.572 3.017 -40.792 1.00 94.44 213 GLN A C 1
ATOM 1729 O O . GLN A 1 213 ? 27.915 3.300 -41.939 1.00 94.44 213 GLN A O 1
ATOM 1734 N N . LEU A 1 214 ? 28.457 2.885 -39.798 1.00 94.88 214 LEU A N 1
ATOM 1735 C CA . LEU A 1 214 ? 29.907 3.012 -39.991 1.00 94.88 214 LEU A CA 1
ATOM 1736 C C . LEU A 1 214 ? 30.439 1.945 -40.957 1.00 94.88 214 LEU A C 1
ATOM 1738 O O . LEU A 1 214 ? 31.123 2.283 -41.922 1.00 94.88 214 LEU A O 1
ATOM 1742 N N . TRP A 1 215 ? 30.069 0.675 -40.763 1.00 94.12 215 TRP A N 1
ATOM 1743 C CA . TRP A 1 215 ? 30.445 -0.413 -41.678 1.00 94.12 215 TRP A CA 1
ATOM 1744 C C . TRP A 1 215 ? 29.906 -0.187 -43.091 1.00 94.12 215 TRP A C 1
ATOM 1746 O O . TRP A 1 215 ? 30.612 -0.433 -44.069 1.00 94.12 215 TRP A O 1
ATOM 1756 N N . LYS A 1 216 ? 28.674 0.318 -43.213 1.00 94.06 216 LYS A N 1
ATOM 1757 C CA . LYS A 1 216 ? 28.083 0.684 -44.503 1.00 94.06 216 LYS A CA 1
ATOM 1758 C C . LYS A 1 216 ? 28.872 1.805 -45.185 1.00 94.06 216 LYS A C 1
ATOM 1760 O O . LYS A 1 216 ? 29.139 1.709 -46.379 1.00 94.06 216 LYS A O 1
ATOM 1765 N N . GLY A 1 217 ? 29.262 2.843 -44.445 1.00 92.06 217 GLY A N 1
ATOM 1766 C CA . GLY A 1 217 ? 30.091 3.934 -44.959 1.00 92.06 217 GLY A CA 1
ATOM 1767 C C . GLY A 1 217 ? 31.467 3.456 -45.431 1.00 92.06 217 GLY A C 1
ATOM 1768 O O . GLY A 1 217 ? 31.895 3.810 -46.528 1.00 92.06 217 GLY A O 1
ATOM 1769 N N . GLU A 1 218 ? 32.124 2.590 -44.657 1.00 90.31 218 GLU A N 1
ATOM 1770 C CA . GLU A 1 218 ? 33.437 2.025 -45.001 1.00 90.31 218 GLU A CA 1
ATOM 1771 C C . GLU A 1 218 ? 33.366 1.085 -46.219 1.00 90.31 218 GLU A C 1
ATOM 1773 O O . GLU A 1 218 ? 34.232 1.107 -47.098 1.00 90.31 218 GLU A O 1
ATOM 1778 N N . ALA A 1 219 ? 32.297 0.289 -46.330 1.00 84.44 219 ALA A N 1
ATOM 1779 C CA . ALA A 1 219 ? 32.047 -0.553 -47.499 1.00 84.44 219 ALA A CA 1
ATOM 1780 C C . ALA A 1 219 ? 31.854 0.271 -48.787 1.00 84.44 219 ALA A C 1
ATOM 1782 O O . ALA A 1 219 ? 32.261 -0.172 -49.859 1.00 84.44 219 ALA A O 1
ATOM 1783 N N . LEU A 1 220 ? 31.278 1.474 -48.680 1.00 85.06 220 LEU A N 1
ATOM 1784 C CA . LEU A 1 220 ? 31.032 2.388 -49.802 1.00 85.06 220 LEU A CA 1
ATOM 1785 C C . LEU A 1 220 ? 32.193 3.357 -50.084 1.00 85.06 220 LEU A C 1
ATOM 1787 O O . LEU A 1 220 ? 32.095 4.176 -51.000 1.00 85.06 220 LEU A O 1
ATOM 1791 N N . ARG A 1 221 ? 33.293 3.300 -49.323 1.00 89.69 221 ARG A N 1
ATOM 1792 C CA . ARG A 1 221 ? 34.398 4.255 -49.455 1.00 89.69 221 ARG A CA 1
ATOM 1793 C C . ARG A 1 221 ? 35.098 4.107 -50.819 1.00 89.69 221 ARG A C 1
ATOM 1795 O O . ARG A 1 221 ? 35.597 3.018 -51.126 1.00 89.69 221 ARG A O 1
ATOM 1802 N N . PRO A 1 222 ? 35.219 5.179 -51.629 1.00 82.19 222 PRO A N 1
ATOM 1803 C CA . PRO A 1 222 ? 35.969 5.139 -52.883 1.00 82.19 222 PRO A CA 1
ATOM 1804 C C . PRO A 1 222 ? 37.413 4.682 -52.630 1.00 82.19 222 PRO A C 1
ATOM 1806 O O . PRO A 1 222 ? 38.127 5.266 -51.817 1.00 82.19 222 PRO A O 1
ATOM 1809 N N . GLY A 1 223 ? 37.831 3.595 -53.281 1.00 77.69 223 GLY A N 1
ATOM 1810 C CA . GLY A 1 223 ? 39.136 2.959 -53.053 1.00 77.69 223 GLY A CA 1
ATOM 1811 C C . GLY A 1 223 ? 39.097 1.678 -52.213 1.00 77.69 223 GLY A C 1
ATOM 1812 O O . GLY A 1 223 ? 40.107 0.976 -52.154 1.00 77.69 223 GLY A O 1
ATOM 1813 N N . ASN A 1 224 ? 37.949 1.300 -51.637 1.00 76.75 224 ASN A N 1
ATOM 1814 C CA . ASN A 1 224 ? 37.746 -0.056 -51.130 1.00 76.75 224 ASN A CA 1
ATOM 1815 C C . ASN A 1 224 ? 37.588 -1.026 -52.318 1.00 76.75 224 ASN A C 1
ATOM 1817 O O . ASN A 1 224 ? 36.486 -1.331 -52.772 1.00 76.75 224 ASN A O 1
ATOM 1821 N N . LYS A 1 225 ? 38.713 -1.503 -52.870 1.00 66.62 225 LYS A N 1
ATOM 1822 C CA . LYS A 1 225 ? 38.757 -2.371 -54.068 1.00 66.62 225 LYS A CA 1
ATOM 1823 C C . LYS A 1 225 ? 38.119 -3.759 -53.889 1.00 66.62 225 LYS A C 1
ATOM 1825 O O . LYS A 1 225 ? 38.166 -4.567 -54.809 1.00 66.62 225 LYS A O 1
ATOM 1830 N N . ARG A 1 226 ? 37.497 -4.047 -52.742 1.00 61.34 226 ARG A N 1
ATOM 1831 C CA . ARG A 1 226 ? 36.635 -5.228 -52.573 1.00 61.34 226 ARG A CA 1
ATOM 1832 C C . ARG A 1 226 ? 35.219 -5.019 -53.134 1.00 61.34 226 ARG A C 1
ATOM 1834 O O . ARG A 1 226 ? 34.479 -5.988 -53.237 1.00 61.34 226 ARG A O 1
ATOM 1841 N N . GLY A 1 227 ? 34.860 -3.792 -53.523 1.00 59.00 227 GLY A N 1
ATOM 1842 C CA . GLY A 1 227 ? 33.538 -3.412 -54.030 1.00 59.00 227 GLY A CA 1
ATOM 1843 C C . GLY A 1 227 ? 33.536 -2.971 -55.494 1.00 59.00 227 GLY A C 1
ATOM 1844 O O . GLY A 1 227 ? 33.147 -1.852 -55.785 1.00 59.00 227 GLY A O 1
ATOM 1845 N N . SER A 1 228 ? 34.015 -3.811 -56.409 1.00 50.06 228 SER A N 1
ATOM 1846 C CA . SER A 1 228 ? 33.541 -3.857 -57.804 1.00 50.06 228 SER A CA 1
ATOM 1847 C C . SER A 1 228 ? 34.166 -5.067 -58.499 1.00 50.06 228 SER A C 1
ATOM 1849 O O . SER A 1 228 ? 34.876 -4.955 -59.495 1.00 50.06 228 SER A O 1
ATOM 1851 N N . ILE A 1 229 ? 33.931 -6.266 -57.964 1.00 51.59 229 ILE A N 1
ATOM 1852 C CA . ILE A 1 229 ? 33.722 -7.365 -58.901 1.00 51.59 229 ILE A CA 1
ATOM 1853 C C . ILE A 1 229 ? 32.292 -7.128 -59.347 1.00 51.59 229 ILE A C 1
ATOM 1855 O O . ILE A 1 229 ? 31.349 -7.508 -58.654 1.00 51.59 229 ILE A O 1
ATOM 1859 N N . ALA A 1 230 ? 32.129 -6.407 -60.457 1.00 47.16 230 ALA A N 1
ATOM 1860 C CA . ALA A 1 230 ? 30.950 -6.606 -61.266 1.00 47.16 230 ALA A CA 1
ATOM 1861 C C . ALA A 1 230 ? 30.889 -8.120 -61.469 1.00 47.16 230 ALA A C 1
ATOM 1863 O O . ALA A 1 230 ? 31.719 -8.688 -62.180 1.00 47.16 230 ALA A O 1
ATOM 1864 N N . ILE A 1 231 ? 29.969 -8.791 -60.776 1.00 53.53 231 ILE A N 1
ATOM 1865 C CA . ILE A 1 231 ? 29.512 -10.104 -61.200 1.00 53.53 231 ILE A CA 1
ATOM 1866 C C . ILE A 1 231 ? 28.774 -9.789 -62.498 1.00 53.53 231 ILE A C 1
ATOM 1868 O O . ILE A 1 231 ? 27.556 -9.649 -62.515 1.00 53.53 231 ILE A O 1
ATOM 1872 N N . GLY A 1 232 ? 29.534 -9.532 -63.567 1.00 48.19 232 GLY A N 1
ATOM 1873 C CA . GLY A 1 232 ? 29.019 -9.622 -64.911 1.00 48.19 232 GLY A CA 1
ATOM 1874 C C . GLY A 1 232 ? 28.459 -11.020 -64.962 1.00 48.19 232 GLY A C 1
ATOM 1875 O O . GLY A 1 232 ? 29.210 -11.967 -64.742 1.00 48.19 232 GLY A O 1
ATOM 1876 N N . THR A 1 233 ? 27.138 -11.113 -65.076 1.00 49.31 233 THR A N 1
ATOM 1877 C CA . THR A 1 233 ? 26.396 -12.350 -65.251 1.00 49.31 233 THR A CA 1
ATOM 1878 C C . THR A 1 233 ? 27.173 -13.183 -66.265 1.00 49.31 233 THR A C 1
ATOM 1880 O O . THR A 1 233 ? 27.175 -12.814 -67.440 1.00 49.31 233 THR A O 1
ATOM 1883 N N . PRO A 1 234 ? 27.924 -14.220 -65.847 1.00 50.41 234 PRO A N 1
ATOM 1884 C CA . PRO A 1 234 ? 28.666 -15.010 -66.804 1.00 50.41 234 PRO A CA 1
ATOM 1885 C C . PRO A 1 234 ? 27.603 -15.735 -67.612 1.00 50.41 234 PRO A C 1
ATOM 1887 O O . PRO A 1 234 ? 26.772 -16.443 -67.033 1.00 50.41 234 PRO A O 1
ATOM 1890 N N . GLU A 1 235 ? 27.592 -15.532 -68.928 1.00 50.69 235 GLU A N 1
ATOM 1891 C CA . GLU A 1 235 ? 26.913 -16.464 -69.818 1.00 50.69 235 GLU A CA 1
ATOM 1892 C C . GLU A 1 235 ? 27.342 -17.874 -69.415 1.00 50.69 235 GLU A C 1
ATOM 1894 O O . GLU A 1 235 ? 28.528 -18.155 -69.209 1.00 50.69 235 GLU A O 1
ATOM 1899 N N . ALA A 1 236 ? 26.333 -18.711 -69.183 1.00 46.28 236 ALA A N 1
ATOM 1900 C CA . ALA A 1 236 ? 26.451 -20.032 -68.604 1.00 46.28 236 ALA A CA 1
ATOM 1901 C C . ALA A 1 236 ? 27.481 -20.873 -69.374 1.00 46.28 236 ALA A C 1
ATOM 1903 O O . ALA A 1 236 ? 27.173 -21.478 -70.396 1.00 46.28 236 ALA A O 1
ATOM 1904 N N . SER A 1 237 ? 28.709 -20.929 -68.864 1.00 52.53 237 SER A N 1
ATOM 1905 C CA . SER A 1 237 ? 29.732 -21.863 -69.316 1.00 52.53 237 SER A CA 1
ATOM 1906 C C . SER A 1 237 ? 29.769 -23.044 -68.350 1.00 52.53 237 SER A C 1
ATOM 1908 O O . SER A 1 237 ? 29.834 -22.909 -67.131 1.00 52.53 237 SER A O 1
ATOM 1910 N N . ILE A 1 238 ? 29.651 -24.223 -68.948 1.00 54.97 238 ILE A N 1
ATOM 1911 C CA . ILE A 1 238 ? 29.208 -25.508 -68.394 1.00 54.97 238 ILE A CA 1
ATOM 1912 C C . ILE A 1 238 ? 30.219 -26.178 -67.435 1.00 54.97 238 ILE A C 1
ATOM 1914 O O . ILE A 1 238 ? 30.021 -27.317 -67.022 1.00 54.97 238 ILE A O 1
ATOM 1918 N N . HIS A 1 239 ? 31.281 -25.504 -66.989 1.00 51.72 239 HIS A N 1
ATOM 1919 C CA . HIS A 1 239 ? 32.321 -26.158 -66.187 1.00 51.72 239 HIS A CA 1
ATOM 1920 C C . HIS A 1 239 ? 32.434 -25.599 -64.768 1.00 51.72 239 HIS A C 1
ATOM 1922 O O . HIS A 1 239 ? 32.717 -24.428 -64.529 1.00 51.72 239 HIS A O 1
ATOM 1928 N N . GLY A 1 240 ? 32.133 -26.492 -63.823 1.00 56.44 240 GLY A N 1
ATOM 1929 C CA . GLY A 1 240 ? 31.887 -26.200 -62.425 1.00 56.44 240 GLY A CA 1
ATOM 1930 C C . GLY A 1 240 ? 33.107 -25.713 -61.653 1.00 56.44 240 GLY A C 1
ATOM 1931 O O . GLY A 1 240 ? 34.189 -26.289 -61.704 1.00 56.44 240 GLY A O 1
ATOM 1932 N N . SER A 1 241 ? 32.859 -24.694 -60.839 1.00 49.47 241 SER A N 1
ATOM 1933 C CA . SER A 1 241 ? 33.630 -24.389 -59.641 1.00 49.47 241 SER A CA 1
ATOM 1934 C C . SER A 1 241 ? 32.640 -24.175 -58.484 1.00 49.47 241 SER A C 1
ATOM 1936 O O . SER A 1 241 ? 31.536 -23.665 -58.721 1.00 49.47 241 SER A O 1
ATOM 1938 N N . PRO A 1 242 ? 32.944 -24.628 -57.253 1.00 55.28 242 PRO A N 1
ATOM 1939 C CA . PRO A 1 242 ? 31.950 -24.816 -56.206 1.00 55.28 242 PRO A CA 1
ATOM 1940 C C . PRO A 1 242 ? 31.497 -23.462 -55.663 1.00 55.28 242 PRO A C 1
ATOM 1942 O O . PRO A 1 242 ? 32.267 -22.739 -55.031 1.00 55.28 242 PRO A O 1
ATOM 1945 N N . ARG A 1 243 ? 30.222 -23.126 -55.879 1.00 53.84 243 ARG A N 1
ATOM 1946 C CA . ARG A 1 243 ? 29.576 -22.008 -55.186 1.00 53.84 243 ARG A CA 1
ATOM 1947 C C . ARG A 1 243 ? 29.747 -22.182 -53.671 1.00 53.84 243 ARG A C 1
ATOM 1949 O O . ARG A 1 243 ? 29.525 -23.293 -53.176 1.00 53.84 243 ARG A O 1
ATOM 1956 N N . PRO A 1 244 ? 30.056 -21.106 -52.923 1.00 53.06 244 PRO A N 1
ATOM 1957 C CA . PRO A 1 244 ? 29.918 -21.105 -51.476 1.00 53.06 244 PRO A CA 1
ATOM 1958 C C . PRO A 1 244 ? 28.485 -21.515 -51.151 1.00 53.06 244 PRO A C 1
ATOM 1960 O O . PRO A 1 244 ? 27.531 -20.814 -51.494 1.00 53.06 244 PRO A O 1
ATOM 1963 N N . ARG A 1 245 ? 28.331 -22.698 -50.555 1.00 54.09 245 ARG A N 1
ATOM 1964 C CA . ARG A 1 245 ? 27.060 -23.158 -50.013 1.00 54.09 245 ARG A CA 1
ATOM 1965 C C . ARG A 1 245 ? 26.715 -22.225 -48.862 1.00 54.09 245 ARG A C 1
ATOM 1967 O O . ARG A 1 245 ? 27.121 -22.463 -47.728 1.00 54.09 245 ARG A O 1
ATOM 1974 N N . TRP A 1 246 ? 25.954 -21.171 -49.146 1.00 45.53 246 TRP A N 1
ATOM 1975 C CA . TRP A 1 246 ? 25.025 -20.685 -48.139 1.00 45.53 246 TRP A CA 1
ATOM 1976 C C . TRP A 1 246 ? 24.203 -21.908 -47.756 1.00 45.53 246 TRP A C 1
ATOM 1978 O O . TRP A 1 246 ? 23.696 -22.602 -48.637 1.00 45.53 246 TRP A O 1
ATOM 1988 N N . THR A 1 247 ? 24.224 -22.262 -46.480 1.00 51.06 247 THR A N 1
ATOM 1989 C CA . THR A 1 247 ? 23.626 -23.479 -45.943 1.00 51.06 247 THR A CA 1
ATOM 1990 C C . THR A 1 247 ? 22.109 -23.443 -46.101 1.00 51.06 247 THR A C 1
ATOM 1992 O O . THR A 1 247 ? 21.380 -23.272 -45.135 1.00 51.06 247 THR A O 1
ATOM 1995 N N . ASP A 1 248 ? 21.634 -23.694 -47.317 1.00 49.31 248 ASP A N 1
ATOM 1996 C CA . ASP A 1 248 ? 20.288 -24.164 -47.636 1.00 49.31 248 ASP A CA 1
ATOM 1997 C C . ASP A 1 248 ? 20.196 -25.678 -47.346 1.00 49.31 248 ASP A C 1
ATOM 1999 O O . ASP A 1 248 ? 19.651 -26.471 -48.104 1.00 49.31 248 ASP A O 1
ATOM 2003 N N . ASN A 1 249 ? 20.824 -26.092 -46.239 1.00 54.88 249 ASN A N 1
ATOM 2004 C CA . ASN A 1 249 ? 20.757 -27.436 -45.668 1.00 54.88 249 ASN A CA 1
ATOM 2005 C C . ASN A 1 249 ? 19.714 -27.486 -44.539 1.00 54.88 249 ASN A C 1
ATOM 2007 O O . ASN A 1 249 ? 19.725 -28.411 -43.729 1.00 54.88 249 ASN A O 1
ATOM 2011 N N . ILE A 1 250 ? 18.814 -26.502 -44.451 1.00 58.56 250 ILE A N 1
ATOM 2012 C CA . ILE A 1 250 ? 17.588 -26.695 -43.682 1.00 58.56 250 ILE A CA 1
ATOM 2013 C C . ILE A 1 250 ? 16.766 -27.681 -44.507 1.00 58.56 250 ILE A C 1
ATOM 2015 O O . ILE A 1 250 ? 16.290 -27.347 -45.593 1.00 58.56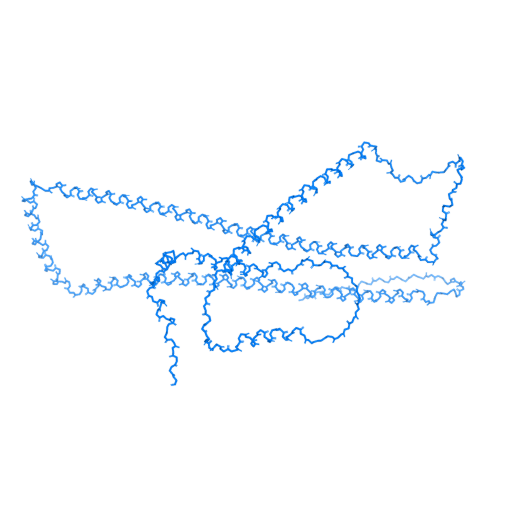 250 ILE A O 1
ATOM 2019 N N . ARG A 1 251 ? 16.662 -28.928 -44.022 1.00 71.81 251 ARG A N 1
ATOM 2020 C CA . ARG A 1 251 ? 15.817 -29.956 -44.646 1.00 71.81 251 ARG A CA 1
ATOM 2021 C C . ARG A 1 251 ? 14.449 -29.334 -44.902 1.00 71.81 251 ARG A C 1
ATOM 2023 O O . ARG A 1 251 ? 13.932 -28.623 -44.047 1.00 71.81 251 ARG A O 1
ATOM 2030 N N . GLU A 1 252 ? 13.829 -29.624 -46.040 1.00 72.00 252 GLU A N 1
ATOM 2031 C CA . GLU A 1 252 ? 12.492 -29.098 -46.362 1.00 72.00 252 GLU A CA 1
ATOM 2032 C C . GLU A 1 252 ? 11.479 -29.302 -45.231 1.00 72.00 252 GLU A C 1
ATOM 2034 O O . GLU A 1 252 ? 10.662 -28.424 -44.964 1.00 72.00 252 GLU A O 1
ATOM 2039 N N . ALA A 1 253 ? 11.604 -30.411 -44.499 1.00 73.62 253 ALA A N 1
ATOM 2040 C CA . ALA A 1 253 ? 10.818 -30.700 -43.306 1.00 73.62 253 ALA A CA 1
ATOM 2041 C C . ALA A 1 253 ? 10.938 -29.631 -42.201 1.00 73.62 253 ALA A C 1
ATOM 2043 O O . ALA A 1 253 ? 9.965 -29.370 -41.498 1.00 73.62 253 ALA A O 1
ATOM 2044 N N . ASP A 1 254 ? 12.099 -29.001 -42.042 1.00 79.94 254 ASP A N 1
ATOM 2045 C CA . ASP A 1 254 ? 12.338 -27.966 -41.036 1.00 79.94 254 ASP A CA 1
ATOM 2046 C C . ASP A 1 254 ? 11.885 -26.580 -41.526 1.00 79.94 254 ASP A C 1
ATOM 2048 O O . ASP A 1 254 ? 11.351 -25.809 -40.728 1.00 79.94 254 ASP A O 1
ATOM 2052 N N . ARG A 1 255 ? 11.926 -26.311 -42.844 1.00 81.06 255 ARG A N 1
ATOM 2053 C CA . ARG A 1 255 ? 11.314 -25.103 -43.441 1.00 81.06 255 ARG A CA 1
ATOM 2054 C C . ARG A 1 255 ? 9.805 -25.043 -43.177 1.00 81.06 255 ARG A C 1
ATOM 2056 O O . ARG A 1 255 ? 9.271 -23.993 -42.823 1.00 81.06 255 ARG A O 1
ATOM 2063 N N . TRP A 1 256 ? 9.113 -26.181 -43.274 1.00 81.56 256 TRP A N 1
ATOM 2064 C CA . TRP A 1 256 ? 7.682 -26.267 -42.955 1.00 81.56 256 TRP A CA 1
ATOM 2065 C C . TRP A 1 256 ? 7.380 -26.051 -41.469 1.00 81.56 256 TRP A C 1
ATOM 2067 O O . TRP A 1 256 ? 6.368 -25.429 -41.142 1.00 81.56 256 TRP A O 1
ATOM 2077 N N . LYS A 1 257 ? 8.254 -26.508 -40.562 1.00 86.50 257 LYS A N 1
ATOM 2078 C CA . LYS A 1 257 ? 8.106 -26.257 -39.118 1.00 86.50 257 LYS A CA 1
ATOM 2079 C C . LYS A 1 257 ? 8.302 -24.783 -38.777 1.00 86.50 257 LYS A C 1
ATOM 2081 O O . LYS A 1 257 ? 7.521 -24.241 -37.999 1.00 86.50 257 LYS A O 1
ATOM 2086 N N . GLU A 1 258 ? 9.298 -24.124 -39.368 1.00 84.06 258 GLU A N 1
ATOM 2087 C CA . GLU A 1 258 ? 9.505 -22.682 -39.187 1.00 84.06 258 GLU A CA 1
ATOM 2088 C C . GLU A 1 258 ? 8.335 -21.869 -39.741 1.00 84.06 258 GLU A C 1
ATOM 2090 O O . GLU A 1 258 ? 7.846 -20.963 -39.067 1.00 84.06 258 GLU A O 1
ATOM 2095 N N . TYR A 1 259 ? 7.817 -22.239 -40.915 1.00 90.44 259 TYR A N 1
ATOM 2096 C CA . TYR A 1 259 ? 6.630 -21.605 -41.482 1.00 90.44 259 TYR A CA 1
ATOM 2097 C C . TYR A 1 259 ? 5.389 -21.803 -40.597 1.00 90.44 259 TYR A C 1
ATOM 2099 O O . TYR A 1 259 ? 4.649 -20.852 -40.344 1.00 90.44 259 TYR A O 1
ATOM 2107 N N . ALA A 1 260 ? 5.177 -23.011 -40.063 1.00 93.94 260 ALA A N 1
ATOM 2108 C CA . ALA A 1 260 ? 4.093 -23.283 -39.121 1.00 93.94 260 ALA A CA 1
ATOM 2109 C C . ALA A 1 260 ? 4.236 -22.456 -37.832 1.00 93.94 260 ALA A C 1
ATOM 2111 O O . ALA A 1 260 ? 3.263 -21.850 -37.385 1.00 93.94 260 ALA A O 1
ATOM 2112 N N . LYS A 1 261 ? 5.453 -22.357 -37.281 1.00 93.88 261 LYS A N 1
ATOM 2113 C CA . LYS A 1 261 ? 5.757 -21.532 -36.103 1.00 93.88 261 LYS A CA 1
ATOM 2114 C C . LYS A 1 261 ? 5.509 -20.046 -36.367 1.00 93.88 261 LYS A C 1
ATOM 2116 O O . LYS A 1 261 ? 4.911 -19.370 -35.536 1.00 93.88 261 LYS A O 1
ATOM 2121 N N . MET A 1 262 ? 5.926 -19.539 -37.526 1.00 94.56 262 MET A N 1
ATOM 2122 C CA . MET A 1 262 ? 5.694 -18.151 -37.931 1.00 94.56 262 MET A CA 1
ATOM 2123 C C . MET A 1 262 ? 4.198 -17.860 -38.106 1.00 94.56 262 MET A C 1
ATOM 2125 O O . MET A 1 262 ? 3.705 -16.836 -37.636 1.00 94.56 262 MET A O 1
ATOM 2129 N N . LYS A 1 263 ? 3.457 -18.783 -38.727 1.00 95.31 263 LYS A N 1
ATOM 2130 C CA . LYS A 1 263 ? 2.003 -18.680 -38.883 1.00 95.31 263 LYS A CA 1
ATOM 2131 C C . LYS A 1 263 ? 1.287 -18.679 -37.533 1.00 95.31 263 LYS A C 1
ATOM 2133 O O . LYS A 1 263 ? 0.335 -17.922 -37.357 1.00 95.31 263 LYS A O 1
ATOM 2138 N N . GLU A 1 264 ? 1.755 -19.478 -36.579 1.00 94.88 264 GLU A N 1
ATOM 2139 C CA . GLU A 1 264 ? 1.189 -19.522 -35.230 1.00 94.88 264 GLU A CA 1
ATOM 2140 C C . GLU A 1 264 ? 1.484 -18.247 -34.433 1.00 94.88 264 GLU A C 1
ATOM 2142 O O . GLU A 1 264 ? 0.574 -17.664 -33.850 1.00 94.88 264 GLU A O 1
ATOM 2147 N N . MET A 1 265 ? 2.714 -17.730 -34.509 1.00 92.88 265 MET A N 1
ATOM 2148 C CA . MET A 1 265 ? 3.071 -16.420 -33.947 1.00 92.88 265 MET A CA 1
ATOM 2149 C C . MET A 1 265 ? 2.186 -15.303 -34.510 1.00 92.88 265 MET A C 1
ATOM 2151 O O . MET A 1 265 ? 1.701 -14.458 -33.761 1.00 92.88 265 MET A O 1
ATOM 2155 N N . HIS A 1 266 ? 1.925 -15.317 -35.821 1.00 95.38 266 HIS A N 1
ATOM 2156 C CA . HIS A 1 266 ? 1.046 -14.334 -36.447 1.00 95.38 266 HIS A CA 1
ATOM 2157 C C . HIS A 1 266 ? -0.395 -14.449 -35.929 1.00 95.38 266 HIS A C 1
ATOM 2159 O O . HIS A 1 266 ? -1.049 -13.429 -35.707 1.00 95.38 266 HIS A O 1
ATOM 2165 N N . ARG A 1 267 ? -0.911 -15.665 -35.706 1.00 96.06 267 ARG A N 1
ATOM 2166 C CA . ARG A 1 267 ? -2.242 -15.860 -35.108 1.00 96.06 267 ARG A CA 1
ATOM 2167 C C . ARG A 1 267 ? -2.301 -15.349 -33.672 1.00 96.06 267 ARG A C 1
ATOM 2169 O O . ARG A 1 267 ? -3.235 -14.621 -33.350 1.00 96.06 267 ARG A O 1
ATOM 2176 N N . ALA A 1 268 ? -1.302 -15.671 -32.852 1.00 91.62 268 ALA A N 1
ATOM 2177 C CA . ALA A 1 268 ? -1.216 -15.205 -31.470 1.00 91.62 268 ALA A CA 1
ATOM 2178 C C . ALA A 1 268 ? -1.183 -13.669 -31.390 1.00 91.62 268 ALA A C 1
ATOM 2180 O O . ALA A 1 268 ? -1.998 -13.076 -30.686 1.00 91.62 268 ALA A O 1
ATOM 2181 N N . ALA A 1 269 ? -0.334 -13.022 -32.196 1.00 90.25 269 ALA A N 1
ATOM 2182 C CA . ALA A 1 269 ? -0.266 -11.562 -32.278 1.00 90.25 269 ALA A CA 1
ATOM 2183 C C . ALA A 1 269 ? -1.587 -10.934 -32.762 1.00 90.25 269 ALA A C 1
ATOM 2185 O O . ALA A 1 269 ? -1.988 -9.872 -32.290 1.00 90.25 269 ALA A O 1
ATOM 2186 N N . SER A 1 270 ? -2.294 -11.598 -33.685 1.00 92.50 270 SER A N 1
ATOM 2187 C CA . SER A 1 270 ? -3.591 -11.115 -34.186 1.00 92.50 270 SER A CA 1
ATOM 2188 C C . SER A 1 270 ? -4.684 -11.200 -33.114 1.00 92.50 270 SER A C 1
ATOM 2190 O O . SER A 1 270 ? -5.483 -10.276 -32.981 1.00 92.50 270 SER A O 1
ATOM 2192 N N . LEU A 1 271 ? -4.702 -12.277 -32.320 1.00 92.62 271 LEU A N 1
ATOM 2193 C CA . LEU A 1 271 ? -5.619 -12.424 -31.185 1.00 92.62 271 LEU A CA 1
ATOM 2194 C C . LEU A 1 271 ? -5.337 -11.387 -30.092 1.00 92.62 271 LEU A C 1
ATOM 2196 O O . LEU A 1 271 ? -6.268 -10.775 -29.572 1.00 92.62 271 LEU A O 1
ATOM 2200 N N . GLU A 1 272 ? -4.064 -11.150 -29.771 1.00 90.38 272 GLU A N 1
ATOM 2201 C CA . GLU A 1 272 ? -3.667 -10.125 -28.802 1.00 90.38 272 GLU A CA 1
ATOM 2202 C C . GLU A 1 272 ? -4.104 -8.721 -29.250 1.00 90.38 272 GLU A C 1
ATOM 2204 O O . GLU A 1 272 ? -4.668 -7.961 -28.458 1.00 90.38 272 GLU A O 1
ATOM 2209 N N . ALA A 1 273 ? -3.929 -8.396 -30.535 1.00 91.75 273 ALA A N 1
ATOM 2210 C CA . ALA A 1 273 ? -4.378 -7.130 -31.105 1.00 91.75 273 ALA A CA 1
ATOM 2211 C C . ALA A 1 273 ? -5.903 -6.938 -30.994 1.00 91.75 273 ALA A C 1
ATOM 2213 O O . ALA A 1 273 ? -6.355 -5.851 -30.629 1.00 91.75 273 ALA A O 1
ATOM 2214 N N . GLU A 1 274 ? -6.700 -7.981 -31.246 1.00 93.50 274 GLU A N 1
ATOM 2215 C CA . GLU A 1 274 ? -8.161 -7.936 -31.076 1.00 93.50 274 GLU A CA 1
ATOM 2216 C C . GLU A 1 274 ? -8.570 -7.754 -29.604 1.00 93.50 274 GLU A C 1
ATOM 2218 O O . GLU A 1 274 ? -9.443 -6.938 -29.299 1.00 93.50 274 GLU A O 1
ATOM 2223 N N . VAL A 1 275 ? -7.890 -8.416 -28.660 1.00 93.25 275 VAL A N 1
ATOM 2224 C CA . VAL A 1 275 ? -8.128 -8.213 -27.218 1.00 93.25 275 VAL A CA 1
ATOM 2225 C C . VAL A 1 275 ? -7.831 -6.768 -26.806 1.00 93.25 275 VAL A C 1
ATOM 2227 O O . VAL A 1 275 ? -8.618 -6.155 -26.079 1.00 93.25 275 VAL A O 1
ATOM 2230 N N . LEU A 1 276 ? -6.723 -6.191 -27.278 1.00 90.12 276 LEU A N 1
ATOM 2231 C CA . LEU A 1 276 ? -6.369 -4.796 -26.997 1.00 90.12 276 LEU A CA 1
ATOM 2232 C C . LEU A 1 276 ? -7.365 -3.811 -27.617 1.00 90.12 276 LEU A C 1
ATOM 2234 O O . LEU A 1 276 ? -7.728 -2.819 -26.980 1.00 90.12 276 LEU A O 1
ATOM 2238 N N . LYS A 1 277 ? -7.856 -4.098 -28.825 1.00 93.44 277 LYS A N 1
ATOM 2239 C CA . LYS A 1 277 ? -8.903 -3.313 -29.486 1.00 93.44 277 LYS A CA 1
ATOM 2240 C C . LYS A 1 277 ? -10.218 -3.356 -28.700 1.00 93.44 277 LYS A C 1
ATOM 2242 O O . LYS A 1 277 ? -10.831 -2.310 -28.500 1.00 93.44 277 LYS A O 1
ATOM 2247 N N . GLY A 1 278 ? -10.597 -4.524 -28.176 1.00 92.06 278 GLY A N 1
ATOM 2248 C CA . GLY A 1 278 ? -11.746 -4.680 -27.280 1.00 92.06 278 GLY A CA 1
ATOM 2249 C C . GLY A 1 278 ? -11.599 -3.874 -25.987 1.00 92.06 278 GLY A C 1
ATOM 2250 O O . GLY A 1 278 ? -12.497 -3.114 -25.629 1.00 92.06 278 GLY A O 1
ATOM 2251 N N . LYS A 1 279 ? -10.438 -3.953 -25.322 1.00 90.56 279 LYS A N 1
ATOM 2252 C CA . LYS A 1 279 ? -10.150 -3.154 -24.115 1.00 90.56 279 LYS A CA 1
ATOM 2253 C C . LYS A 1 279 ? -10.213 -1.649 -24.385 1.00 90.56 279 LYS A C 1
ATOM 2255 O O . LYS A 1 279 ? -10.770 -0.914 -23.573 1.00 90.56 279 LYS A O 1
ATOM 2260 N N . ARG A 1 280 ? -9.691 -1.192 -25.530 1.00 90.38 280 ARG A N 1
ATOM 2261 C CA . ARG A 1 280 ? -9.784 0.216 -25.944 1.00 90.38 280 ARG A CA 1
ATOM 2262 C C . ARG A 1 280 ? -11.239 0.645 -26.134 1.00 90.38 280 ARG A C 1
ATOM 2264 O O . ARG A 1 280 ? -11.620 1.678 -25.601 1.00 90.38 280 ARG A O 1
ATOM 2271 N N . ALA A 1 281 ? -12.052 -0.155 -26.823 1.00 90.94 281 ALA A N 1
ATOM 2272 C CA . ALA A 1 281 ? -13.467 0.152 -27.029 1.00 90.94 281 ALA A CA 1
ATOM 2273 C C . ALA A 1 281 ? -14.249 0.240 -25.703 1.00 90.94 281 ALA A C 1
ATOM 2275 O O . ALA A 1 281 ? -15.087 1.126 -25.540 1.00 90.94 281 ALA A O 1
ATOM 2276 N N . VAL A 1 282 ? -13.950 -0.634 -24.731 1.00 90.75 282 VAL A N 1
ATOM 2277 C CA . VAL A 1 282 ? -14.547 -0.573 -23.383 1.00 90.75 282 VAL A CA 1
ATOM 2278 C C . VAL A 1 282 ? -14.143 0.714 -22.664 1.00 90.75 282 VAL A C 1
ATOM 2280 O O . VAL A 1 282 ? -15.015 1.438 -22.188 1.00 90.75 282 VAL A O 1
ATOM 2283 N N . ALA A 1 283 ? -12.847 1.039 -22.644 1.00 86.88 283 ALA A N 1
ATOM 2284 C CA . ALA A 1 283 ? -12.349 2.258 -22.011 1.00 86.88 283 ALA A CA 1
ATOM 2285 C C . ALA A 1 283 ? -12.935 3.529 -22.656 1.00 86.88 283 ALA A C 1
ATOM 2287 O O . ALA A 1 283 ? -13.356 4.448 -21.957 1.00 86.88 283 ALA A O 1
ATOM 2288 N N . GLU A 1 284 ? -13.033 3.579 -23.987 1.00 87.06 284 GLU A N 1
ATOM 2289 C CA . GLU A 1 284 ? -13.668 4.691 -24.704 1.00 87.06 284 GLU A CA 1
ATOM 2290 C C . GLU A 1 284 ? -15.163 4.811 -24.361 1.00 87.06 284 GLU A C 1
ATOM 2292 O O . GLU A 1 284 ? -15.657 5.915 -24.117 1.00 87.06 284 GLU A O 1
ATOM 2297 N N . GLY A 1 285 ? -15.883 3.689 -24.254 1.00 88.06 285 GLY A N 1
ATOM 2298 C CA . GLY A 1 285 ? -17.283 3.671 -23.821 1.00 88.06 285 GLY A CA 1
ATOM 2299 C C . GLY A 1 285 ? -17.483 4.171 -22.384 1.00 88.06 285 GLY A C 1
ATOM 2300 O O . GLY A 1 285 ? -18.443 4.895 -22.101 1.00 88.06 285 GLY A O 1
ATOM 2301 N N . GLU A 1 286 ? -16.561 3.840 -21.479 1.00 87.25 286 GLU A N 1
ATOM 2302 C CA . GLU A 1 286 ? -16.564 4.336 -20.099 1.00 87.25 286 GLU A CA 1
ATOM 2303 C C . GLU A 1 286 ? -16.262 5.831 -19.995 1.00 87.25 286 GLU A C 1
ATOM 2305 O O . GLU A 1 286 ? -16.741 6.462 -19.059 1.00 87.25 286 GLU A O 1
ATOM 2310 N N . VAL A 1 287 ? -15.547 6.422 -20.958 1.00 85.25 287 VAL A N 1
ATOM 2311 C CA . VAL A 1 287 ? -15.313 7.877 -21.036 1.00 85.25 287 VAL A CA 1
ATOM 2312 C C . VAL A 1 287 ? -16.515 8.619 -21.632 1.00 85.25 287 VAL A C 1
ATOM 2314 O O . VAL A 1 287 ? -16.822 9.743 -21.226 1.00 85.25 287 VAL A O 1
ATOM 2317 N N . ILE A 1 288 ? -17.244 8.004 -22.568 1.00 82.94 288 ILE A N 1
ATOM 2318 C CA . ILE A 1 288 ? -18.424 8.620 -23.194 1.00 82.94 288 ILE A CA 1
ATOM 2319 C C . ILE A 1 288 ? -19.594 8.729 -22.204 1.00 82.94 288 ILE A C 1
ATOM 2321 O O . ILE A 1 288 ? -20.230 9.780 -22.136 1.00 82.94 288 ILE A O 1
ATOM 2325 N N . LYS A 1 289 ? -19.843 7.704 -21.378 1.00 87.81 289 LYS A N 1
ATOM 2326 C CA . LYS A 1 289 ? -20.923 7.707 -20.366 1.00 87.81 289 LYS A CA 1
ATOM 2327 C C . LYS A 1 289 ? -20.917 8.924 -19.416 1.00 87.81 289 LYS A C 1
ATOM 2329 O O . LYS A 1 289 ? -21.951 9.585 -19.308 1.00 87.81 289 LYS A O 1
ATOM 2334 N N . PRO A 1 290 ? -19.814 9.272 -18.728 1.00 78.12 290 PRO A N 1
ATOM 2335 C CA . PRO A 1 290 ? -19.766 10.436 -17.849 1.00 78.12 290 PRO A CA 1
ATOM 2336 C C . PRO A 1 290 ? -19.833 11.746 -18.635 1.00 78.12 290 PRO A C 1
ATOM 2338 O O . PRO A 1 290 ? -20.414 12.713 -18.150 1.00 78.12 290 PRO A O 1
ATOM 2341 N N . LYS A 1 291 ? -19.306 11.785 -19.866 1.00 83.44 291 LYS A N 1
ATOM 2342 C CA . LYS A 1 291 ? -19.423 12.959 -20.739 1.00 83.44 291 LYS A CA 1
ATOM 2343 C C . LYS A 1 291 ? -20.878 13.225 -21.137 1.00 83.44 291 LYS A C 1
ATOM 2345 O O . LYS A 1 291 ? -21.302 14.377 -21.157 1.00 83.44 291 LYS A O 1
ATOM 2350 N N . GLU A 1 292 ? -21.656 12.177 -21.394 1.00 86.00 292 GLU A N 1
ATOM 2351 C CA . GLU A 1 292 ? -23.089 12.284 -21.679 1.00 86.00 292 GLU A CA 1
ATOM 2352 C C . GLU A 1 292 ? -23.895 12.692 -20.434 1.00 86.00 292 GLU A C 1
ATOM 2354 O O . GLU A 1 292 ? -24.801 13.519 -20.527 1.00 86.00 292 GLU A O 1
ATOM 2359 N N . GLN A 1 293 ? -23.531 12.180 -19.252 1.00 82.50 293 GLN A N 1
ATOM 2360 C CA . GLN A 1 293 ? -24.125 12.613 -17.980 1.00 82.50 293 GLN A CA 1
ATOM 2361 C C . GLN A 1 293 ? -23.843 14.096 -17.694 1.00 82.50 293 GLN A C 1
ATOM 2363 O O . GLN A 1 293 ? -24.765 14.825 -17.338 1.00 82.50 293 GLN A O 1
ATOM 2368 N N . LEU A 1 294 ? -22.613 14.563 -17.935 1.00 78.00 294 LEU A N 1
ATOM 2369 C CA . LEU A 1 294 ? -22.244 15.979 -17.821 1.00 78.00 294 LEU A CA 1
ATOM 2370 C C . LEU A 1 294 ? -23.002 16.862 -18.821 1.00 78.00 294 LEU A C 1
ATOM 2372 O O . LEU A 1 294 ? -23.449 17.952 -18.465 1.00 78.00 294 LEU A O 1
ATOM 2376 N N . GLY A 1 295 ? -23.185 16.386 -20.056 1.00 78.31 295 GLY A N 1
ATOM 2377 C CA . GLY A 1 295 ? -23.970 17.085 -21.073 1.00 78.31 295 GLY A CA 1
ATOM 2378 C C . GLY A 1 295 ? -25.437 17.265 -20.673 1.00 78.31 295 GLY A C 1
ATOM 2379 O O . GLY A 1 295 ? -25.986 18.345 -20.865 1.00 78.31 295 GLY A O 1
ATOM 2380 N N . LYS A 1 296 ? -26.053 16.250 -20.052 1.00 81.50 296 LYS A N 1
ATOM 2381 C CA . LYS A 1 296 ? -27.440 16.326 -19.556 1.00 81.50 296 LYS A CA 1
ATOM 2382 C C . LYS A 1 296 ? -27.581 17.297 -18.382 1.00 81.50 296 LYS A C 1
ATOM 2384 O O . LYS A 1 296 ? -28.526 18.074 -18.359 1.00 81.50 296 LYS A O 1
ATOM 2389 N N . THR A 1 297 ? -26.615 17.327 -17.462 1.00 67.56 297 THR A N 1
ATOM 2390 C CA . THR A 1 297 ? -26.643 18.263 -16.322 1.00 67.56 297 THR A CA 1
ATOM 2391 C C . THR A 1 297 ? -26.381 19.720 -16.704 1.00 67.56 297 THR A C 1
ATOM 2393 O O . THR A 1 297 ? -26.771 20.611 -15.963 1.00 67.56 297 THR A O 1
ATOM 2396 N N . LEU A 1 298 ? -25.724 19.984 -17.840 1.00 67.12 298 LEU A N 1
ATOM 2397 C CA . LEU A 1 298 ? -25.413 21.352 -18.275 1.00 67.12 298 LEU A CA 1
ATOM 2398 C C . LEU A 1 298 ? -26.578 22.023 -19.029 1.00 67.12 298 LEU A C 1
ATOM 2400 O O . LEU A 1 298 ? -26.571 23.239 -19.193 1.00 67.12 298 LEU A O 1
ATOM 2404 N N . VAL A 1 299 ? -27.561 21.253 -19.505 1.00 63.66 299 VAL A N 1
ATOM 2405 C CA . VAL A 1 299 ? -28.670 21.768 -20.332 1.00 63.66 299 VAL A CA 1
ATOM 2406 C C . VAL A 1 299 ? -29.941 22.053 -19.515 1.00 63.66 299 VAL A C 1
ATOM 2408 O O . VAL A 1 299 ? -30.767 22.852 -19.950 1.00 63.66 299 VAL A O 1
ATOM 2411 N N . GLU A 1 300 ? -30.077 21.511 -18.302 1.00 49.12 300 GLU A N 1
ATOM 2412 C CA . GLU A 1 300 ? -31.179 21.841 -17.384 1.00 49.12 300 GLU A CA 1
ATOM 2413 C C . GLU A 1 300 ? -30.773 22.878 -16.324 1.00 49.12 300 GLU A C 1
ATOM 2415 O O . GLU A 1 300 ? -30.733 22.586 -15.136 1.00 49.12 300 GLU A O 1
ATOM 2420 N N . GLU A 1 301 ? -30.499 24.119 -16.734 1.00 46.78 301 GLU A N 1
ATOM 2421 C CA . GLU A 1 301 ? -30.827 25.272 -15.878 1.00 46.78 301 GLU A CA 1
ATOM 2422 C C . GLU A 1 301 ? -30.940 26.577 -16.692 1.00 46.78 301 GLU A C 1
ATOM 2424 O O . GLU A 1 301 ? -29.962 27.300 -16.895 1.00 46.78 301 GLU A O 1
ATOM 2429 N N . PRO A 1 302 ? -32.140 26.936 -17.177 1.00 55.00 302 PRO A N 1
ATOM 2430 C CA . PRO A 1 302 ? -32.449 28.307 -17.541 1.00 55.00 302 PRO A CA 1
ATOM 2431 C C . PRO A 1 302 ? -33.092 28.999 -16.331 1.00 55.00 302 PRO A C 1
ATOM 2433 O O . PRO A 1 302 ? -34.311 28.977 -16.172 1.00 55.00 302 PRO A O 1
ATOM 2436 N N . ALA A 1 303 ? -32.284 29.626 -15.470 1.00 46.66 303 ALA A N 1
ATOM 2437 C CA . ALA A 1 303 ? -32.785 30.472 -14.385 1.00 46.66 303 ALA A CA 1
ATOM 2438 C C . ALA A 1 303 ? -32.096 31.854 -14.361 1.00 46.66 303 ALA A C 1
ATOM 2440 O O . ALA A 1 303 ? -30.914 31.977 -14.697 1.00 46.66 303 ALA A O 1
ATOM 2441 N N . PRO A 1 304 ? -32.847 32.927 -14.041 1.00 51.12 304 PRO A N 1
ATOM 2442 C CA . PRO A 1 304 ? -32.540 34.283 -14.471 1.00 51.12 304 PRO A CA 1
ATOM 2443 C C . PRO A 1 304 ? -31.439 34.944 -13.642 1.00 51.12 304 PRO A C 1
ATOM 2445 O O . PRO A 1 304 ? -31.415 34.897 -12.412 1.00 51.12 304 PRO A O 1
ATOM 2448 N N . ARG A 1 305 ? -30.555 35.633 -14.369 1.00 46.41 305 ARG A N 1
ATOM 2449 C CA . ARG A 1 305 ? -29.479 36.475 -13.851 1.00 46.41 305 ARG A CA 1
ATOM 2450 C C . ARG A 1 305 ? -30.013 37.471 -12.822 1.00 46.41 305 ARG A C 1
ATOM 2452 O O . ARG A 1 305 ? -30.802 38.349 -13.160 1.00 46.41 305 ARG A O 1
ATOM 2459 N N . ARG A 1 306 ? -29.496 37.394 -11.595 1.00 46.25 306 ARG A N 1
ATOM 2460 C CA . ARG A 1 306 ? -29.379 38.565 -10.725 1.00 46.25 306 ARG A CA 1
ATOM 2461 C C . ARG A 1 306 ? -27.960 39.095 -10.827 1.00 46.25 306 ARG A C 1
ATOM 2463 O O . ARG A 1 306 ? -26.991 38.397 -10.538 1.00 46.25 306 ARG A O 1
ATOM 2470 N N . GLU A 1 307 ? -27.881 40.333 -11.287 1.00 51.19 307 GLU A N 1
ATOM 2471 C CA . GLU A 1 307 ? -26.690 41.164 -11.378 1.00 51.19 307 GLU A CA 1
ATOM 2472 C C . GLU A 1 307 ? -26.188 41.477 -9.963 1.00 51.19 307 GLU A C 1
ATOM 2474 O O . GLU A 1 307 ? -26.523 42.489 -9.360 1.00 51.19 307 GLU A O 1
ATOM 2479 N N . GLY A 1 308 ? -25.427 40.549 -9.389 1.00 43.78 308 GLY A N 1
ATOM 2480 C CA . GLY A 1 308 ? -24.704 40.746 -8.139 1.00 43.78 308 GLY A CA 1
ATOM 2481 C C . GLY A 1 308 ? -23.234 40.969 -8.445 1.00 43.78 308 GLY A C 1
ATOM 2482 O O . GLY A 1 308 ? -22.551 40.041 -8.875 1.00 43.78 308 GLY A O 1
ATOM 2483 N N . GLY A 1 309 ? -22.764 42.203 -8.256 1.00 55.91 309 GLY A N 1
ATOM 2484 C CA . GLY A 1 309 ? -21.382 42.625 -8.472 1.00 55.91 309 GLY A CA 1
ATOM 2485 C C . GLY A 1 309 ? -20.382 41.792 -7.670 1.00 55.91 309 GLY A C 1
ATOM 2486 O O . GLY A 1 309 ? -20.125 42.058 -6.502 1.00 55.91 309 GLY A O 1
ATOM 2487 N N . GLY A 1 310 ? -19.808 40.784 -8.322 1.00 46.50 310 GLY A N 1
ATOM 2488 C CA . GLY A 1 310 ? -18.703 39.980 -7.817 1.00 46.50 310 GLY A CA 1
ATOM 2489 C C . GLY A 1 310 ? -17.383 40.478 -8.393 1.00 46.50 310 GLY A C 1
ATOM 2490 O O . GLY A 1 310 ? -17.240 40.682 -9.598 1.00 46.50 310 GLY A O 1
ATOM 2491 N N . THR A 1 311 ? -16.419 40.697 -7.512 1.00 55.66 311 THR A N 1
ATOM 2492 C CA . THR A 1 311 ? -15.097 41.255 -7.788 1.00 55.66 311 THR A CA 1
ATOM 2493 C C . THR A 1 311 ? -14.332 40.484 -8.874 1.00 55.66 311 THR A C 1
ATOM 2495 O O . THR A 1 311 ? -14.252 39.256 -8.895 1.00 55.66 311 THR A O 1
ATOM 2498 N N . ASN A 1 312 ? -13.740 41.253 -9.793 1.00 56.00 312 ASN A N 1
ATOM 2499 C CA . ASN A 1 312 ? -13.012 40.851 -11.005 1.00 56.00 312 ASN A CA 1
ATOM 2500 C C . ASN A 1 312 ? -11.657 40.162 -10.708 1.00 56.00 312 ASN A C 1
ATOM 2502 O O . ASN A 1 312 ? -10.618 40.534 -11.253 1.00 56.00 312 ASN A O 1
ATOM 2506 N N . LEU A 1 313 ? -11.625 39.195 -9.790 1.00 72.75 313 LEU A N 1
ATOM 2507 C CA . LEU A 1 313 ? -10.403 38.472 -9.434 1.00 72.75 313 LEU A CA 1
ATOM 2508 C C . LEU A 1 313 ? -10.217 37.227 -10.305 1.00 72.75 313 LEU A C 1
ATOM 2510 O O . LEU A 1 313 ? -9.117 36.984 -10.795 1.00 72.75 313 LEU A O 1
ATOM 2514 N N . LYS A 1 314 ? -11.299 36.486 -10.576 1.00 74.00 314 LYS A N 1
ATOM 2515 C CA . LYS A 1 314 ? -11.251 35.272 -11.405 1.00 74.00 314 LYS A CA 1
ATOM 2516 C C . LYS A 1 314 ? -10.836 35.581 -12.845 1.00 74.00 314 LYS A C 1
ATOM 2518 O O . LYS A 1 314 ? -9.895 34.979 -13.350 1.00 74.00 314 LYS A O 1
ATOM 2523 N N . THR A 1 315 ? -11.450 36.588 -13.465 1.00 72.06 315 THR A N 1
ATOM 2524 C CA . THR A 1 315 ? -11.111 37.006 -14.833 1.00 72.06 315 THR A CA 1
ATOM 2525 C C . THR A 1 315 ? -9.700 37.597 -14.916 1.00 72.06 315 THR A C 1
ATOM 2527 O O . THR A 1 315 ? -9.006 37.401 -15.911 1.00 72.06 315 THR A O 1
ATOM 2530 N N . ARG A 1 316 ? -9.220 38.275 -13.858 1.00 76.44 316 ARG A N 1
ATOM 2531 C CA . ARG A 1 316 ? -7.823 38.739 -13.779 1.00 76.44 316 ARG A CA 1
ATOM 2532 C C . ARG A 1 316 ? -6.834 37.581 -13.646 1.00 76.44 316 ARG A C 1
ATOM 2534 O O . ARG A 1 316 ? -5.802 37.626 -14.308 1.00 76.44 316 ARG A O 1
ATOM 2541 N N . LEU A 1 317 ? -7.141 36.548 -12.861 1.00 79.75 317 LEU A N 1
ATOM 2542 C CA . LEU A 1 317 ? -6.295 35.354 -12.749 1.00 79.75 317 LEU A CA 1
ATOM 2543 C C . LEU A 1 317 ? -6.246 34.563 -14.065 1.00 79.75 317 LEU A C 1
ATOM 2545 O O . LEU A 1 317 ? -5.159 34.203 -14.513 1.00 79.75 317 LEU A O 1
ATOM 2549 N N . GLU A 1 318 ? -7.379 34.387 -14.748 1.00 72.38 318 GLU A N 1
ATOM 2550 C CA . GLU A 1 318 ? -7.411 33.754 -16.077 1.00 72.38 318 GLU A CA 1
ATOM 2551 C C . GLU A 1 318 ? -6.672 34.580 -17.140 1.00 72.38 318 GLU A C 1
ATOM 2553 O O . GLU A 1 318 ? -5.957 34.026 -17.977 1.00 72.38 318 GLU A O 1
ATOM 2558 N N . ALA A 1 319 ? -6.767 35.912 -17.101 1.00 73.38 319 ALA A N 1
ATOM 2559 C CA . ALA A 1 319 ? -6.019 36.773 -18.015 1.00 73.38 319 ALA A CA 1
ATOM 2560 C C . ALA A 1 319 ? -4.498 36.708 -17.783 1.00 73.38 319 ALA A C 1
ATOM 2562 O O . ALA A 1 319 ? -3.734 36.837 -18.740 1.00 73.38 319 ALA A O 1
ATOM 2563 N N . VAL A 1 320 ? -4.046 36.502 -16.542 1.00 71.94 320 VAL A N 1
ATOM 2564 C CA . VAL A 1 320 ? -2.619 36.346 -16.211 1.00 71.94 320 VAL A CA 1
ATOM 2565 C C . VAL A 1 320 ? -2.099 34.982 -16.665 1.00 71.94 320 VAL A C 1
ATOM 2567 O O . VAL A 1 320 ? -1.062 34.928 -17.329 1.00 71.94 320 VAL A O 1
ATOM 2570 N N . ALA A 1 321 ? -2.847 33.903 -16.417 1.00 67.06 321 ALA A N 1
ATOM 2571 C CA . ALA A 1 321 ? -2.491 32.563 -16.887 1.00 67.06 321 ALA A CA 1
ATOM 2572 C C . ALA A 1 321 ? -2.374 32.508 -18.423 1.00 67.06 321 ALA A C 1
ATOM 2574 O O . ALA A 1 321 ? -1.403 31.979 -18.962 1.00 67.06 321 ALA A O 1
ATOM 2575 N N . ASN A 1 322 ? -3.297 33.158 -19.138 1.00 63.97 322 ASN A N 1
ATOM 2576 C CA . ASN A 1 322 ? -3.293 33.170 -20.602 1.00 63.97 322 ASN A CA 1
ATOM 2577 C C . ASN A 1 322 ? -2.233 34.106 -21.219 1.00 63.97 322 ASN A C 1
ATOM 2579 O O . ASN A 1 322 ? -1.824 33.902 -22.365 1.00 63.97 322 ASN A O 1
ATOM 2583 N N . ARG A 1 323 ? -1.742 35.117 -20.485 1.00 55.16 323 ARG A N 1
ATOM 2584 C CA . ARG A 1 323 ? -0.659 36.008 -20.953 1.00 55.16 323 ARG A CA 1
ATOM 2585 C C . ARG A 1 323 ? 0.740 35.414 -20.781 1.00 55.16 323 ARG A C 1
ATOM 2587 O O . ARG A 1 323 ? 1.642 35.828 -21.506 1.00 55.16 323 ARG A O 1
ATOM 2594 N N . SER A 1 324 ? 0.920 34.423 -19.906 1.00 50.19 324 SER A N 1
ATOM 2595 C CA . SER A 1 324 ? 2.220 33.765 -19.699 1.00 50.19 324 SER A CA 1
ATOM 2596 C C . SER A 1 324 ? 2.648 32.837 -20.847 1.00 50.19 324 SER A C 1
ATOM 2598 O O . SER A 1 324 ? 3.796 32.405 -20.878 1.00 50.19 324 SER A O 1
ATOM 2600 N N . ALA A 1 325 ? 1.769 32.549 -21.813 1.00 54.69 325 ALA A N 1
ATOM 2601 C CA . ALA A 1 325 ? 2.069 31.649 -22.930 1.00 54.69 325 ALA A CA 1
ATOM 2602 C C . ALA A 1 325 ? 2.454 32.362 -24.244 1.00 54.69 325 ALA A C 1
ATOM 2604 O O . ALA A 1 325 ? 2.629 31.705 -25.270 1.00 54.69 325 ALA A O 1
ATOM 2605 N N . ARG A 1 326 ? 2.557 33.702 -24.275 1.00 55.03 326 ARG A N 1
ATOM 2606 C CA . ARG A 1 326 ? 2.797 34.442 -25.532 1.00 55.03 326 ARG A CA 1
ATOM 2607 C C . ARG A 1 326 ? 3.800 35.592 -25.392 1.00 55.03 326 ARG A C 1
ATOM 2609 O O . ARG A 1 326 ? 3.389 36.744 -25.299 1.00 55.03 326 ARG A O 1
ATOM 2616 N N . LYS A 1 327 ? 5.102 35.272 -25.438 1.00 49.31 327 LYS A N 1
ATOM 2617 C CA . LYS A 1 327 ? 6.241 36.099 -25.933 1.00 49.31 327 LYS A CA 1
ATOM 2618 C C . LYS A 1 327 ? 7.554 35.332 -25.651 1.00 49.31 327 LYS A C 1
ATOM 2620 O O . LYS A 1 327 ? 7.842 35.104 -24.490 1.00 49.31 327 LYS A O 1
ATOM 2625 N N . GLY A 1 328 ? 8.378 34.886 -26.605 1.00 47.47 328 GLY A N 1
ATOM 2626 C CA . GLY A 1 328 ? 8.377 35.041 -28.060 1.00 47.47 328 GLY A CA 1
ATOM 2627 C C . GLY A 1 328 ? 9.347 34.075 -28.784 1.00 47.47 328 GLY A C 1
ATOM 2628 O O . GLY A 1 328 ? 10.270 33.540 -28.186 1.00 47.47 328 GLY A O 1
ATOM 2629 N N . LEU A 1 329 ? 9.057 33.812 -30.070 1.00 45.41 329 LEU A N 1
ATOM 2630 C CA . LEU A 1 329 ? 9.905 34.045 -31.268 1.00 45.41 329 LEU A CA 1
ATOM 2631 C C . LEU A 1 329 ? 11.423 34.269 -31.012 1.00 45.41 329 LEU A C 1
ATOM 2633 O O . LEU A 1 329 ? 11.747 35.167 -30.251 1.00 45.41 329 LEU A O 1
ATOM 2637 N N . LYS A 1 330 ? 12.427 33.649 -31.664 1.00 46.62 330 LYS A N 1
ATOM 2638 C CA . LYS A 1 330 ? 12.584 32.736 -32.823 1.00 46.62 330 LYS A CA 1
ATOM 2639 C C . LYS A 1 330 ? 13.967 32.055 -32.726 1.00 46.62 330 LYS A C 1
ATOM 2641 O O . LYS A 1 330 ? 14.935 32.761 -32.475 1.00 46.62 330 LYS A O 1
ATOM 2646 N N . ALA A 1 331 ? 14.073 30.773 -33.088 1.00 40.22 331 ALA A N 1
ATOM 2647 C CA . ALA A 1 331 ? 15.188 30.210 -33.872 1.00 40.22 331 ALA A CA 1
ATOM 2648 C C . ALA A 1 331 ? 14.824 28.785 -34.339 1.00 40.22 331 ALA A C 1
ATOM 2650 O O . ALA A 1 331 ? 14.694 27.865 -33.541 1.00 40.22 331 ALA A O 1
ATOM 2651 N N . THR A 1 332 ? 14.602 28.624 -35.642 1.00 47.44 332 THR A N 1
ATOM 2652 C CA . THR A 1 332 ? 14.432 27.340 -36.356 1.00 47.44 332 THR A CA 1
ATOM 2653 C C . THR A 1 332 ? 15.719 26.507 -36.317 1.00 47.44 332 THR A C 1
ATOM 2655 O O . THR A 1 332 ? 16.786 27.108 -36.440 1.00 47.44 332 THR A O 1
ATOM 2658 N N . PRO A 1 333 ? 15.655 25.157 -36.248 1.00 43.62 333 PRO A N 1
ATOM 2659 C CA . PRO A 1 333 ? 15.614 24.367 -37.493 1.00 43.62 333 PRO A CA 1
ATOM 2660 C C . PRO A 1 333 ? 14.729 23.093 -37.475 1.00 43.62 333 PRO A C 1
ATOM 2662 O O . PRO A 1 333 ? 14.838 22.241 -36.608 1.00 43.62 333 PRO A O 1
ATOM 2665 N N . ARG A 1 334 ? 13.885 22.991 -38.515 1.00 35.66 334 ARG A N 1
ATOM 2666 C CA . ARG A 1 334 ? 13.535 21.811 -39.346 1.00 35.66 334 ARG A CA 1
ATOM 2667 C C . ARG A 1 334 ? 13.577 20.379 -38.751 1.00 35.66 334 ARG A C 1
ATOM 2669 O O . ARG A 1 334 ? 14.658 19.902 -38.451 1.00 35.66 334 ARG A O 1
ATOM 2676 N N . ARG A 1 335 ? 12.427 19.686 -38.923 1.00 46.72 335 ARG A N 1
ATOM 2677 C CA . ARG A 1 335 ? 12.197 18.230 -39.175 1.00 46.72 335 ARG A CA 1
ATOM 2678 C C . ARG A 1 335 ? 12.751 17.274 -38.097 1.00 46.72 335 ARG A C 1
ATOM 2680 O O . ARG A 1 335 ? 13.935 17.262 -37.836 1.00 46.72 335 ARG A O 1
ATOM 2687 N N . ASP A 1 336 ? 11.937 16.483 -37.403 1.00 32.91 336 ASP A N 1
ATOM 2688 C CA . ASP A 1 336 ? 11.150 15.382 -37.965 1.00 32.91 336 ASP A CA 1
ATOM 2689 C C . ASP A 1 336 ? 9.915 15.023 -37.118 1.00 32.91 336 ASP A C 1
ATOM 2691 O O . ASP A 1 336 ? 9.841 15.278 -35.918 1.00 32.91 336 ASP A O 1
ATOM 2695 N N . MET A 1 337 ? 8.942 14.415 -37.799 1.00 48.28 337 MET A N 1
ATOM 2696 C CA . MET A 1 337 ? 7.801 13.702 -37.226 1.00 48.28 337 MET A CA 1
ATOM 2697 C C . MET A 1 337 ? 8.294 12.534 -36.362 1.00 48.28 337 MET A C 1
ATOM 2699 O O . MET A 1 337 ? 9.087 11.719 -36.831 1.00 48.28 337 MET A O 1
ATOM 2703 N N . GLY A 1 338 ? 7.788 12.412 -35.138 1.00 41.00 338 GLY A N 1
ATOM 2704 C CA . GLY A 1 338 ? 8.051 11.257 -34.287 1.00 41.00 338 GLY A CA 1
ATOM 2705 C C . GLY A 1 338 ? 7.212 11.300 -33.022 1.00 41.00 338 GLY A C 1
ATOM 2706 O O . GLY A 1 338 ? 7.553 12.006 -32.078 1.00 41.00 338 GLY A O 1
ATOM 2707 N N . ASP A 1 339 ? 6.107 10.557 -33.043 1.00 49.91 339 ASP A N 1
ATOM 2708 C CA . ASP A 1 339 ? 5.233 10.280 -31.907 1.00 49.91 339 ASP A CA 1
ATOM 2709 C C . ASP A 1 339 ? 6.026 9.944 -30.637 1.00 49.91 339 ASP A C 1
ATOM 2711 O O . ASP A 1 339 ? 6.747 8.947 -30.576 1.00 49.91 339 ASP A O 1
ATOM 2715 N N . ALA A 1 340 ? 5.838 10.752 -29.595 1.00 41.34 340 ALA A N 1
ATOM 2716 C CA . ALA A 1 340 ? 6.295 10.455 -28.245 1.00 41.34 340 ALA A CA 1
ATOM 2717 C C . ALA A 1 340 ? 5.090 10.454 -27.300 1.00 41.34 340 ALA A C 1
ATOM 2719 O O . ALA A 1 340 ? 4.830 11.402 -26.561 1.00 41.34 340 ALA A O 1
ATOM 2720 N N . ALA A 1 341 ? 4.342 9.354 -27.349 1.00 51.69 341 ALA A N 1
ATOM 2721 C CA . ALA A 1 341 ? 3.535 8.901 -26.230 1.00 51.69 341 ALA A CA 1
ATOM 2722 C C . ALA A 1 341 ? 4.452 8.159 -25.246 1.00 51.69 341 ALA A C 1
ATOM 2724 O O . ALA A 1 341 ? 5.129 7.205 -25.626 1.00 51.69 341 ALA A O 1
ATOM 2725 N N . GLY A 1 342 ? 4.455 8.582 -23.982 1.00 52.19 342 GLY A N 1
ATOM 2726 C CA . GLY A 1 342 ? 5.053 7.812 -22.891 1.00 52.19 342 GLY A CA 1
ATOM 2727 C C . GLY A 1 342 ? 5.822 8.664 -21.893 1.00 52.19 342 GLY A C 1
ATOM 2728 O O . GLY A 1 342 ? 7.043 8.731 -21.951 1.00 52.19 342 GLY A O 1
ATOM 2729 N N . GLY A 1 343 ? 5.114 9.281 -20.949 1.00 52.22 343 GLY A N 1
ATOM 2730 C CA . GLY A 1 343 ? 5.759 9.900 -19.795 1.00 52.22 343 GLY A CA 1
ATOM 2731 C C . GLY A 1 343 ? 4.817 10.783 -18.994 1.00 52.22 343 GLY A C 1
ATOM 2732 O O . GLY A 1 343 ? 4.709 11.964 -19.301 1.00 52.22 343 GLY A O 1
ATOM 2733 N N . SER A 1 344 ? 4.137 10.191 -18.002 1.00 48.06 344 SER A N 1
ATOM 2734 C CA . SER A 1 344 ? 3.610 10.794 -16.749 1.00 48.06 344 SER A CA 1
ATOM 2735 C C . SER A 1 344 ? 2.277 10.162 -16.311 1.00 48.06 344 SER A C 1
ATOM 2737 O O . SER A 1 344 ? 1.245 10.816 -16.223 1.00 48.06 344 SER A O 1
ATOM 2739 N N . GLY A 1 345 ? 2.289 8.855 -16.028 1.00 53.25 345 GLY A N 1
ATOM 2740 C CA . GLY A 1 345 ? 1.121 8.159 -15.467 1.00 53.25 345 GLY A CA 1
ATOM 2741 C C . GLY A 1 345 ? 0.897 8.401 -13.969 1.00 53.25 345 GLY A C 1
ATOM 2742 O O . GLY A 1 345 ? -0.225 8.295 -13.500 1.00 53.25 345 GLY A O 1
ATOM 2743 N N . GLU A 1 346 ? 1.932 8.767 -13.211 1.00 52.34 346 GLU A N 1
ATOM 2744 C CA . GLU A 1 346 ? 1.883 8.625 -11.747 1.00 52.34 346 GLU A CA 1
ATOM 2745 C C . GLU A 1 346 ? 1.408 9.886 -11.001 1.00 52.34 346 GLU A C 1
ATOM 2747 O O . GLU A 1 346 ? 0.834 9.804 -9.919 1.00 52.34 346 GLU A O 1
ATOM 2752 N N . MET A 1 347 ? 1.551 11.078 -11.593 1.00 47.06 347 MET A N 1
ATOM 2753 C CA . MET A 1 347 ? 1.030 12.311 -10.978 1.00 47.06 347 MET A CA 1
ATOM 2754 C C . MET A 1 347 ? -0.497 12.437 -11.082 1.00 47.06 347 MET A C 1
ATOM 2756 O O . MET A 1 347 ? -1.098 13.200 -10.323 1.00 47.06 347 MET A O 1
ATOM 2760 N N . ASN A 1 348 ? -1.135 11.683 -11.983 1.00 54.16 348 ASN A N 1
ATOM 2761 C CA . ASN A 1 348 ? -2.582 11.750 -12.177 1.00 54.16 348 ASN A CA 1
ATOM 2762 C C . ASN A 1 348 ? -3.357 10.876 -11.173 1.00 54.16 348 ASN A C 1
ATOM 2764 O O . ASN A 1 348 ? -4.519 11.161 -10.887 1.00 54.16 348 ASN A O 1
ATOM 2768 N N . ASP A 1 349 ? -2.712 9.883 -10.555 1.00 65.94 349 ASP A N 1
ATOM 2769 C CA . ASP A 1 349 ? -3.367 8.987 -9.593 1.00 65.94 349 ASP A CA 1
ATOM 2770 C C . ASP A 1 349 ? -3.761 9.696 -8.296 1.00 65.94 349 ASP A C 1
ATOM 2772 O O . ASP A 1 349 ? -4.822 9.422 -7.737 1.00 65.94 349 ASP A O 1
ATOM 2776 N N . ARG A 1 350 ? -2.981 10.687 -7.841 1.00 80.38 350 ARG A N 1
ATOM 2777 C CA . ARG A 1 350 ? -3.361 11.489 -6.664 1.00 80.38 350 ARG A CA 1
ATOM 2778 C C . ARG A 1 350 ? -4.631 12.296 -6.924 1.00 80.38 350 ARG A C 1
ATOM 2780 O O . ARG A 1 350 ? -5.467 12.433 -6.033 1.00 80.38 350 ARG A O 1
ATOM 2787 N N . PHE A 1 351 ? -4.780 12.831 -8.133 1.00 73.69 351 PHE A N 1
ATOM 2788 C CA . PHE A 1 351 ? -5.963 13.599 -8.503 1.00 73.69 351 PHE A CA 1
ATOM 2789 C C . PHE A 1 351 ? -7.183 12.686 -8.677 1.00 73.69 351 PHE A C 1
ATOM 2791 O O . PHE A 1 351 ? -8.249 12.995 -8.148 1.00 73.69 351 PHE A O 1
ATOM 2798 N N . LEU A 1 352 ? -7.005 11.526 -9.320 1.00 77.44 352 LEU A N 1
ATOM 2799 C CA . LEU A 1 352 ? -8.044 10.502 -9.464 1.00 77.44 352 LEU A CA 1
ATOM 2800 C C . LEU A 1 352 ? -8.502 9.945 -8.111 1.00 77.44 352 LEU A C 1
ATOM 2802 O O . LEU A 1 352 ? -9.700 9.776 -7.899 1.00 77.44 352 LEU A O 1
ATOM 2806 N N . PHE A 1 353 ? -7.582 9.735 -7.169 1.00 83.44 353 PHE A N 1
ATOM 2807 C CA . PHE A 1 353 ? -7.907 9.303 -5.811 1.00 83.44 353 PHE A CA 1
ATOM 2808 C C . PHE A 1 353 ? -8.729 10.354 -5.054 1.00 83.44 353 PHE A C 1
ATOM 2810 O O . PHE A 1 353 ? -9.740 10.020 -4.437 1.00 83.44 353 PHE A O 1
ATOM 2817 N N . ILE A 1 354 ? -8.345 11.634 -5.134 1.00 83.88 354 ILE A N 1
ATOM 2818 C CA . ILE A 1 354 ? -9.099 12.726 -4.498 1.00 83.88 354 ILE A CA 1
ATOM 2819 C C . ILE A 1 354 ? -10.494 12.865 -5.127 1.00 83.88 354 ILE A C 1
ATOM 2821 O O . ILE A 1 354 ? -11.473 13.032 -4.402 1.00 83.88 354 ILE A O 1
ATOM 2825 N N . GLU A 1 355 ? -10.618 12.764 -6.452 1.00 85.19 355 GLU A N 1
ATOM 2826 C CA . GLU A 1 355 ? -11.913 12.795 -7.146 1.00 85.19 355 GLU A CA 1
ATOM 2827 C C . GLU A 1 355 ? -12.796 11.591 -6.784 1.00 85.19 355 GLU A C 1
ATOM 2829 O O . GLU A 1 355 ? -13.987 11.775 -6.523 1.00 85.19 355 GLU A O 1
ATOM 2834 N N . ALA A 1 356 ? -12.222 10.387 -6.682 1.00 86.44 356 ALA A N 1
ATOM 2835 C CA . ALA A 1 356 ? -12.929 9.179 -6.258 1.00 86.44 356 ALA A CA 1
ATOM 2836 C C . ALA A 1 356 ? -13.454 9.305 -4.819 1.00 86.44 356 ALA A C 1
ATOM 2838 O O . ALA A 1 356 ? -14.651 9.152 -4.591 1.00 86.44 356 ALA A O 1
ATOM 2839 N N . GLN A 1 357 ? -12.609 9.723 -3.872 1.00 87.81 357 GLN A N 1
ATOM 2840 C CA . GLN A 1 357 ? -13.019 9.970 -2.482 1.00 87.81 357 GLN A CA 1
ATOM 2841 C C . GLN A 1 357 ? -14.105 11.051 -2.387 1.00 87.81 357 GLN A C 1
ATOM 2843 O O . GLN A 1 357 ? -15.078 10.928 -1.644 1.00 87.81 357 GLN A O 1
ATOM 2848 N N . LYS A 1 358 ? -13.989 12.112 -3.192 1.00 85.62 358 LYS A N 1
ATOM 2849 C CA . LYS A 1 358 ? -14.986 13.186 -3.254 1.00 85.62 358 LYS A CA 1
ATOM 2850 C C . LYS A 1 358 ? -16.301 12.722 -3.887 1.00 85.62 358 LYS A C 1
ATOM 2852 O O . LYS A 1 358 ? -17.359 13.276 -3.587 1.00 85.62 358 LYS A O 1
ATOM 2857 N N . LYS A 1 359 ? -16.265 11.744 -4.792 1.00 88.38 359 LYS A N 1
ATOM 2858 C CA . LYS A 1 359 ? -17.455 11.106 -5.367 1.00 88.38 359 LYS A CA 1
ATOM 2859 C C . LYS A 1 359 ? -18.136 10.203 -4.341 1.00 88.38 359 LYS A C 1
ATOM 2861 O O . LYS A 1 359 ? -19.348 10.309 -4.180 1.00 88.38 359 LYS A O 1
ATOM 2866 N N . ASP A 1 360 ? -17.371 9.420 -3.591 1.00 80.94 360 ASP A N 1
ATOM 2867 C CA . ASP A 1 360 ? -17.902 8.569 -2.525 1.00 80.94 360 ASP A CA 1
ATOM 2868 C C . ASP A 1 360 ? -18.563 9.405 -1.425 1.00 80.94 360 ASP A C 1
ATOM 2870 O O . ASP A 1 360 ? -19.711 9.148 -1.067 1.00 80.94 360 ASP A O 1
ATOM 2874 N N . LEU A 1 361 ? -17.927 10.501 -0.996 1.00 76.94 361 LEU A N 1
ATOM 2875 C CA . LEU A 1 361 ? -18.513 11.460 -0.049 1.00 76.94 361 LEU A CA 1
ATOM 2876 C C . LEU A 1 361 ? -19.820 12.097 -0.549 1.00 76.94 361 LEU A C 1
ATOM 2878 O O . LEU A 1 361 ? -20.706 12.368 0.255 1.00 76.94 361 LEU A O 1
ATOM 2882 N N . ARG A 1 362 ? -19.970 12.316 -1.863 1.00 78.12 362 ARG A N 1
ATOM 2883 C CA . ARG A 1 362 ? -21.216 12.832 -2.463 1.00 78.12 362 ARG A CA 1
ATOM 2884 C C . ARG A 1 362 ? -22.317 11.771 -2.552 1.00 78.12 362 ARG A C 1
ATOM 2886 O O . ARG A 1 362 ? -23.494 12.123 -2.526 1.00 78.12 362 ARG A O 1
ATOM 2893 N N . ASN A 1 363 ? -21.946 10.495 -2.635 1.00 73.94 363 ASN A N 1
ATOM 2894 C CA . ASN A 1 363 ? -22.884 9.371 -2.653 1.00 73.94 363 ASN A CA 1
ATOM 2895 C C . ASN A 1 363 ? -23.417 9.025 -1.257 1.00 73.94 363 ASN A C 1
ATOM 2897 O O . ASN A 1 363 ? -24.514 8.468 -1.140 1.00 73.94 363 ASN A O 1
ATOM 2901 N N . TYR A 1 364 ? -22.700 9.398 -0.194 1.00 74.50 364 TYR A N 1
ATOM 2902 C CA . TYR A 1 364 ? -23.255 9.375 1.152 1.00 74.50 364 TYR A CA 1
ATOM 2903 C C . TYR A 1 364 ? -24.336 10.453 1.277 1.00 74.50 364 TYR A C 1
ATOM 2905 O O . TYR A 1 364 ? -24.074 11.638 1.476 1.00 74.50 364 TYR A O 1
ATOM 2913 N N . LYS A 1 365 ? -25.598 10.023 1.179 1.00 73.31 365 LYS A N 1
ATOM 2914 C CA . LYS A 1 365 ? -26.752 10.844 1.569 1.00 73.31 365 LYS A CA 1
ATOM 2915 C C . LYS A 1 365 ? -26.543 11.347 3.003 1.00 73.31 365 LYS A C 1
ATOM 2917 O O . LYS A 1 365 ? -25.876 10.685 3.795 1.00 73.31 365 LYS A O 1
ATOM 2922 N N . LYS A 1 366 ? -27.153 12.484 3.360 1.00 68.75 366 LYS A N 1
ATOM 2923 C CA . LYS A 1 366 ? -27.029 13.127 4.688 1.00 68.75 366 LYS A CA 1
ATOM 2924 C C . LYS A 1 366 ? -27.173 12.135 5.861 1.00 68.75 366 LYS A C 1
ATOM 2926 O O . LYS A 1 366 ? -26.467 12.260 6.853 1.00 68.75 366 LYS A O 1
ATOM 2931 N N . SER A 1 367 ? -28.005 11.104 5.700 1.00 64.94 367 SER A N 1
ATOM 2932 C CA . SER A 1 367 ? -28.194 10.011 6.662 1.00 64.94 367 SER A CA 1
ATOM 2933 C C . SER A 1 367 ? -26.989 9.072 6.828 1.00 64.94 367 SER A C 1
ATOM 2935 O O . SER A 1 367 ? -26.764 8.574 7.923 1.00 64.94 367 SER A O 1
ATOM 2937 N N . GLY A 1 368 ? -26.209 8.817 5.774 1.00 75.06 368 GLY A N 1
ATOM 2938 C CA . GLY A 1 368 ? -25.003 7.982 5.834 1.00 75.06 368 GLY A CA 1
ATOM 2939 C C . GLY A 1 368 ? -23.826 8.699 6.497 1.00 75.06 368 GLY A C 1
ATOM 2940 O O . GLY A 1 368 ? -23.124 8.111 7.314 1.00 75.06 368 GLY A O 1
ATOM 2941 N N . LEU A 1 369 ? -23.671 9.998 6.223 1.00 75.12 369 LEU A N 1
ATOM 2942 C CA . LEU A 1 369 ? -22.690 10.843 6.914 1.00 75.12 369 LEU A CA 1
ATOM 2943 C C . LEU A 1 369 ? -23.011 10.992 8.408 1.00 75.12 369 LEU A C 1
ATOM 2945 O O . LEU A 1 369 ? -22.101 11.038 9.231 1.00 75.12 369 LEU A O 1
ATOM 2949 N N . GLU A 1 370 ? -24.296 11.017 8.773 1.00 77.88 370 GLU A N 1
ATOM 2950 C CA . GLU A 1 370 ? -24.714 11.100 10.173 1.00 77.88 370 GLU A CA 1
ATOM 2951 C C . GLU A 1 370 ? -24.290 9.871 10.992 1.00 77.88 370 GLU A C 1
ATOM 2953 O O . GLU A 1 370 ? -23.918 10.019 12.157 1.00 77.88 370 GLU A O 1
ATOM 2958 N N . ILE A 1 371 ? -24.291 8.678 10.386 1.00 80.75 371 ILE A N 1
ATOM 2959 C CA . ILE A 1 371 ? -23.834 7.438 11.033 1.00 80.75 371 ILE A CA 1
ATOM 2960 C C . ILE A 1 371 ? -22.328 7.511 11.302 1.00 80.75 371 ILE A C 1
ATOM 2962 O O . ILE A 1 371 ? -21.914 7.319 12.443 1.00 80.75 371 ILE A O 1
ATOM 2966 N N . LEU A 1 372 ? -21.530 7.896 10.300 1.00 78.94 372 LEU A N 1
ATOM 2967 C CA . LEU A 1 372 ? -20.073 8.018 10.439 1.00 78.94 372 LEU A CA 1
ATOM 2968 C C . LEU A 1 372 ? -19.671 9.084 11.467 1.00 78.94 372 LEU A C 1
ATOM 2970 O O . LEU A 1 372 ? -18.784 8.864 12.289 1.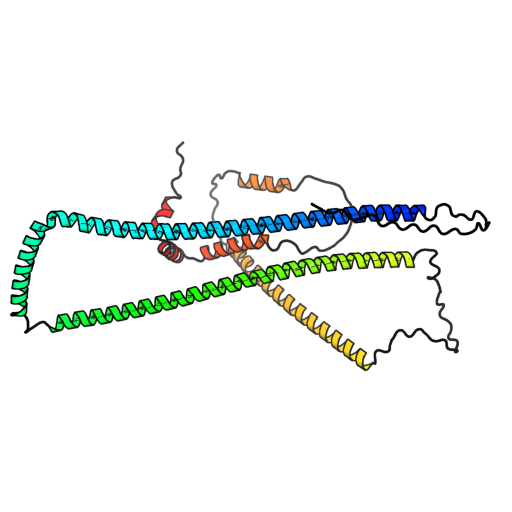00 78.94 372 LEU A O 1
ATOM 2974 N N . CYS A 1 373 ? -20.348 10.234 11.481 1.00 79.75 373 CYS A N 1
ATOM 2975 C CA . CYS A 1 373 ? -20.099 11.252 12.499 1.00 79.75 373 CYS A CA 1
ATOM 2976 C C . CYS A 1 373 ? -20.508 10.780 13.902 1.00 79.75 373 CYS A C 1
ATOM 2978 O O . CYS A 1 373 ? -19.823 11.103 14.869 1.00 79.75 373 CYS A O 1
ATOM 2980 N N . ARG A 1 374 ? -21.582 9.989 14.027 1.00 82.25 374 ARG A N 1
ATOM 2981 C CA . ARG A 1 374 ? -22.025 9.419 15.307 1.00 82.25 374 ARG A CA 1
ATOM 2982 C C . ARG A 1 374 ? -21.047 8.366 15.833 1.00 82.25 374 ARG A C 1
ATOM 2984 O O . ARG A 1 374 ? -20.759 8.382 17.027 1.00 82.25 374 ARG A O 1
ATOM 2991 N N . GLU A 1 375 ? -20.501 7.520 14.961 1.00 86.50 375 GLU A N 1
ATOM 2992 C CA . GLU A 1 375 ? -19.429 6.568 15.294 1.00 86.50 375 GLU A CA 1
ATOM 2993 C C . GLU A 1 375 ? -18.141 7.282 15.720 1.00 86.50 375 GLU A C 1
ATOM 2995 O O . GLU A 1 375 ? -17.509 6.887 16.697 1.00 86.50 375 GLU A O 1
ATOM 3000 N N . ALA A 1 376 ? -17.799 8.395 15.065 1.00 82.12 376 ALA A N 1
ATOM 3001 C CA . ALA A 1 376 ? -16.655 9.234 15.425 1.00 82.12 376 ALA A CA 1
ATOM 3002 C C . ALA A 1 376 ? -16.890 10.133 16.661 1.00 82.12 376 ALA A C 1
ATOM 3004 O O . ALA A 1 376 ? -16.026 10.934 17.017 1.00 82.12 376 ALA A O 1
ATOM 3005 N N . GLY A 1 377 ? -18.057 10.054 17.314 1.00 82.81 377 GLY A N 1
ATOM 3006 C CA . GLY A 1 377 ? -18.397 10.871 18.486 1.00 82.81 377 GLY A CA 1
ATOM 3007 C C . GLY A 1 377 ? -18.682 12.351 18.187 1.00 82.81 377 GLY A C 1
ATOM 3008 O O . GLY A 1 377 ? -18.801 13.159 19.112 1.00 82.81 377 GLY A O 1
ATOM 3009 N N . LEU A 1 378 ? -18.827 12.726 16.914 1.00 78.62 378 LEU A N 1
ATOM 3010 C CA . LEU A 1 378 ? -19.129 14.082 16.461 1.00 78.62 378 LEU A CA 1
ATOM 3011 C C . LEU A 1 378 ? -20.648 14.300 16.405 1.00 78.62 378 LEU A C 1
ATOM 3013 O O . LEU A 1 378 ? -21.370 13.700 15.608 1.00 78.62 378 LEU A O 1
ATOM 3017 N N . LYS A 1 379 ? -21.162 15.205 17.242 1.00 78.75 379 LYS A N 1
ATOM 3018 C CA . LYS A 1 379 ? -22.577 15.602 17.206 1.00 78.75 379 LYS A CA 1
ATOM 3019 C C . LYS A 1 379 ? -22.807 16.548 16.021 1.00 78.75 379 LYS A C 1
ATOM 3021 O O . LYS A 1 379 ? -22.338 17.681 16.047 1.00 78.75 379 LYS A O 1
ATOM 3026 N N . LEU A 1 380 ? -23.587 16.118 15.022 1.00 60.94 380 LEU A N 1
ATOM 3027 C CA . LEU A 1 380 ? -23.883 16.876 13.787 1.00 60.94 380 LEU A CA 1
ATOM 3028 C C . LEU A 1 380 ? -24.521 18.267 13.997 1.00 60.94 380 LEU A C 1
ATOM 3030 O O . LEU A 1 380 ? -24.622 19.041 13.052 1.00 60.94 380 LEU A O 1
ATOM 3034 N N . ARG A 1 381 ? -24.970 18.598 15.214 1.00 58.53 381 ARG A N 1
ATOM 3035 C CA . ARG A 1 381 ? -25.733 19.823 15.507 1.00 58.53 381 ARG A CA 1
ATOM 3036 C C . ARG A 1 381 ? -24.931 21.133 15.462 1.00 58.53 381 ARG A C 1
ATOM 3038 O O . ARG A 1 381 ? -25.549 22.180 15.591 1.00 58.53 381 ARG A O 1
ATOM 3045 N N . THR A 1 382 ? -23.610 21.109 15.273 1.00 52.81 382 THR A N 1
ATOM 3046 C CA . THR A 1 382 ? -22.771 22.317 15.449 1.00 52.81 382 THR A CA 1
ATOM 3047 C C . THR A 1 382 ? -22.204 22.905 14.148 1.00 52.81 382 THR A C 1
ATOM 3049 O O . THR A 1 382 ? -21.700 24.022 14.166 1.00 52.81 382 THR A O 1
ATOM 3052 N N . ILE A 1 383 ? -22.278 22.206 13.009 1.00 54.75 383 ILE A N 1
ATOM 3053 C CA . ILE A 1 383 ? -21.589 22.656 11.779 1.00 54.75 383 ILE A CA 1
ATOM 3054 C C . ILE A 1 383 ? -22.373 23.753 11.036 1.00 54.75 383 ILE A C 1
ATOM 3056 O O . ILE A 1 383 ? -21.757 24.669 10.497 1.00 54.75 383 ILE A O 1
ATOM 3060 N N . ASP A 1 384 ? -23.709 23.751 11.099 1.00 51.88 384 ASP A N 1
ATOM 3061 C CA . ASP A 1 384 ? -24.529 24.777 10.428 1.00 51.88 384 ASP A CA 1
ATOM 3062 C C . ASP A 1 384 ? -24.398 26.179 11.069 1.00 51.88 384 ASP A C 1
ATOM 3064 O O . ASP A 1 384 ? -24.738 27.176 10.439 1.00 51.88 384 ASP A O 1
ATOM 3068 N N . LEU A 1 385 ? -23.847 26.287 12.288 1.00 54.19 385 LEU A N 1
ATOM 3069 C CA . LEU A 1 385 ? -23.652 27.565 12.992 1.00 54.19 385 LEU A CA 1
ATOM 3070 C C . LEU A 1 385 ? -22.272 28.211 12.769 1.00 54.19 385 LEU A C 1
ATOM 3072 O O . LEU A 1 385 ? -22.115 29.389 13.067 1.00 54.19 385 LEU A O 1
ATOM 3076 N N . MET A 1 386 ? -21.272 27.498 12.232 1.00 49.22 386 MET A N 1
ATOM 3077 C CA . MET A 1 386 ? -19.909 28.053 12.094 1.00 49.22 386 MET A CA 1
ATOM 3078 C C . MET A 1 386 ? -19.615 28.711 10.737 1.00 49.22 386 MET A C 1
ATOM 3080 O O . MET A 1 386 ? -18.600 29.385 10.604 1.00 49.22 386 MET A O 1
ATOM 3084 N N . ILE A 1 387 ? -20.481 28.548 9.731 1.00 55.84 387 ILE A N 1
ATOM 3085 C CA . ILE A 1 387 ? -20.273 29.133 8.390 1.00 55.84 387 ILE A CA 1
ATOM 3086 C C . ILE A 1 387 ? -20.925 30.530 8.270 1.00 55.84 387 ILE A C 1
ATOM 3088 O O . ILE A 1 387 ? -20.632 31.271 7.336 1.00 55.84 387 ILE A O 1
ATOM 3092 N N . GLY A 1 388 ? -21.779 30.920 9.224 1.00 49.19 388 GLY A N 1
ATOM 3093 C CA . GLY A 1 388 ? -22.613 32.122 9.117 1.00 49.19 388 GLY A CA 1
ATOM 3094 C C . GLY A 1 388 ? -22.054 33.430 9.686 1.00 49.19 388 GLY A C 1
ATOM 3095 O O . GLY A 1 388 ? -22.549 34.473 9.280 1.00 49.19 388 GLY A O 1
ATOM 3096 N N . ASP A 1 389 ? -21.063 33.416 10.588 1.00 44.69 389 ASP A N 1
ATOM 3097 C CA . ASP A 1 389 ? -20.879 34.565 11.502 1.00 44.69 389 ASP A CA 1
ATOM 3098 C C . ASP A 1 389 ? -19.430 35.041 11.728 1.00 44.69 389 ASP A C 1
ATOM 3100 O O . ASP A 1 389 ? -19.116 35.664 12.739 1.00 44.69 389 ASP A O 1
ATOM 3104 N N . SER A 1 390 ? -18.518 34.830 10.772 1.00 43.88 390 SER A N 1
ATOM 3105 C CA . SER A 1 390 ? -17.211 35.517 10.781 1.00 43.88 390 SER A CA 1
ATOM 3106 C C . SER A 1 390 ? -17.263 36.865 10.046 1.00 43.88 390 SER A C 1
ATOM 3108 O O . SER A 1 390 ? -16.389 37.179 9.232 1.00 43.88 390 SER A O 1
ATOM 3110 N N . GLY A 1 391 ? -18.314 37.649 10.297 1.00 51.94 391 GLY A N 1
ATOM 3111 C CA . GLY A 1 391 ? -18.387 39.053 9.909 1.00 51.94 391 GLY A CA 1
ATOM 3112 C C . GLY A 1 391 ? -17.445 39.867 10.790 1.00 51.94 391 GLY A C 1
ATOM 3113 O O . GLY A 1 391 ? -17.736 40.107 11.957 1.00 51.94 391 GLY A O 1
ATOM 3114 N N . ILE A 1 392 ? -16.297 40.259 10.239 1.00 49.41 392 ILE A N 1
ATOM 3115 C CA . ILE A 1 392 ? -15.343 41.167 10.884 1.00 49.41 392 ILE A CA 1
ATOM 3116 C C . ILE A 1 392 ? -16.030 42.539 11.021 1.00 49.41 392 ILE A C 1
ATOM 3118 O O . ILE A 1 392 ? -16.379 43.126 9.992 1.00 49.41 392 ILE A O 1
ATOM 3122 N N . PRO A 1 393 ? -16.257 43.055 12.244 1.00 56.22 393 PRO A N 1
ATOM 3123 C CA . PRO A 1 393 ? -16.793 44.397 12.427 1.00 56.22 393 PRO A CA 1
ATOM 3124 C C . PRO A 1 393 ? -15.745 45.428 11.990 1.00 56.22 393 PRO A C 1
ATOM 3126 O O . PRO A 1 393 ? -14.553 45.263 12.253 1.00 56.22 393 PRO A O 1
ATOM 3129 N N . SER A 1 394 ? -16.218 46.437 11.255 1.00 57.31 394 SER A N 1
ATOM 3130 C CA . SER A 1 394 ? -15.425 47.525 10.665 1.00 57.31 394 SER A CA 1
ATOM 3131 C C . SER A 1 394 ? -14.896 48.521 11.686 1.00 57.31 394 SER A C 1
ATOM 3133 O O . SER A 1 394 ? -15.593 48.739 12.704 1.00 57.31 394 SER A O 1
#

Sequence (394 aa):
MPALPAPSSTSNTGYAVPTAMFPSSYGRQNFWRANQEKLDRCYAKTVADEEKEARRKEEDEKARRLKEEEERKEEWKKERERLEAEMTARLDKRMEDKNNLRIKEKSNDESALKDELEKIRKENEKLRRLLTKGDEGSGDDGVSKMQKEIADLRRQVQAKKVVEDDIFAMKQEIEQLRASALAKGSFQVELESLSSEVSRLKLQGIKDREQAQLWKGEALRPGNKRGSIAIGTPEASIHGSPRPRWTDNIREADRWKEYAKMKEMHRAASLEAEVLKGKRAVAEGEVIKPKEQLGKTLVEEPAPRREGGGTNLKTRLEAVANRSARKGLKATPRRDMGDAAGGSGEMNDRFLFIEAQKKDLRNYKKSGLEILCREAGLKLRTIDLMIGDSGIPS

pLDDT: mean 75.62, std 17.94, range [32.91, 97.88]

Radius of gyration: 45.95 Å; chains: 1; bounding box: 120×78×136 Å

Secondary structure (DSSP, 8-state):
-PPPPPP-----------------S-SSTTHHHHHHHHHHHHHHHHHHHHHHHHHHHHHHHHHHHHHHHHHHHHHHHHHHHHHHHHHHHHHHHHHHHHHHHHHHHTTSHHHHHHHHHHHHHHHHHHHHHHHHH-SSS-HHHHHHHHHHHHHHHHHHHHHHHHHHHHHHHHHHHHHHHHHHHHHHHHHHHHHHHHHHHHHHHHHHHHHHHHHHHHHHHHHT-TT-TTS----------S-----------S-HHHHHHHHHHHHHHHHHHHHHHHHHHHHHHHHHHHHHHHHHHHHHHHHS---PPP-----TTHHHHHHHHHHTT-------------------SSHHHHHHHHHHHHHHHHHS-HHHHHHHHHHTT--GGGSTTTSS------

Foldseek 3Di:
DDDDDDDDDDDDDDDDDDDDDDPDPPDPPCVVVVVVVVVVVVVVVVVVVVVVVVVVVVVVVVVVVVVVVVVVVVVVVVVVVVVVVVVVVVVVVVVVVVVVVVVVVVVVVVVVVVVVVVVVVVVVVVVVVCVVVPPPPPPVVVVVVVVVVVVVVVVVVVVVVVVVVVVVVVVVVVVVVVVVVVVVVVVVVVVVVVVVVVVVVVVVVVVVVVVVVVVVCVQPDPPPVVPDPPVPVPPDDPDDDDDPPPCPVCPVVNVVVVVVVVVVVVVVVVVVVVVVVVVVVVVVVVVVVVVVVVVVVVVPDPDDDDPDDDDCPVVVVVVVVVVVVDDDDDDDDDDDDDDDDDDDPPVCVVVVVVVVVVVVVVVQDPVNVCVVCVVVVHDPPPPVPPVPDPPDDD

Organism: Chara braunii (NCBI:txid69332)